Protein AF-A0A537W023-F1 (afdb_monomer_lite)

Sequence (520 aa):
MANTRANKRSGLLAVTIAAAALCALTVAAPLATAAGAGGTPATGSAGGSPPASAPAKGRAIAAPSAAPVVRISRVACVPAERCSTNPHQVSVNGTLQLQGAGLKAGMVVVFPRSFGARISRNSPGSRLRKSSLGLLATVPSSAHSGRIMVLISSTRHTGSFGPITVVHRALHPPAPKRPPTAASGGAGAVSGTAFDGQGMWIWYMSQSNGGSVPAIAARAHAAGVTTLFIKSSDGSHNYWSQFSPQLVAELHANGLKACAWQYVYGSNPAGEAELGARAVANGADCLVIDAEAEYEGHYAAAQTYVNGLRAKVGPTFPLGLATFPYVSYHPSEPYSVFLGPGGAQYNAPQMYWHDIGVSVDTVYANTYIGNRIYNRPIFPLGQTYGGVSSAEVLRFREEAVDYGAAGLSFWDWQETPTSGWSALAAPLAPLTSVTPNGEYPELRSGRKGDQVLWLQEHLAGAIPSQEITGNFGSQTAANLQAFQTAHGLPPTGVASPATWTALLALAPVAVNWTGGGPSG

Radius of gyration: 30.5 Å; chains: 1; bounding box: 78×65×108 Å

pLDDT: mean 83.38, std 22.6, range [24.95, 98.94]

Secondary structure (DSSP, 8-state):
--TTSSTTTGGGGS----------------------------------------------PPPPPPP---EEEEEEEESGGGS-SSTTEEETT-EEEEEEET--TT-EEE--SSTTPPP-TTS-EEEPEEETTEEEEEPPTT--SEEEEEESSSS-BPPPEEEEEEESSPPPPPPPSSPPP-----S----SSTTSEEEEEES-GGGSGGG-HHHHHHHHHHTTEEEEEEEEEETTTEE-TTS-HHHHHHHHHTT-EEEEEEEE-SSSHHHHHHHHHHHHHTT-SEEEEEE-GGGTT-HHHHHHHHHHHHHHH-SSS-EEE---S-GGGSTTS-HHHHHSTTS-SEE--B--HHHHTS-HHHHHHHHHHHHGGG---B--EEE--TT--HHHHHHHHHHHHHTT-SEEEEE-TTT--HHHHHHHSSPPP---S---------B-TT-BSHHHHHHHHHHHTT-TT----SB--HHHHHHHHHHHHHTTS---SSB-HHHHHHHTTSPPPPP-TTTT-S--

Foldseek 3Di:
DLPDDPVPPVVVVPDDDDDDDDDDDDDDDDDDDDDDDDDDDDDDDDDDDDDDDDDDDDDDDPDPD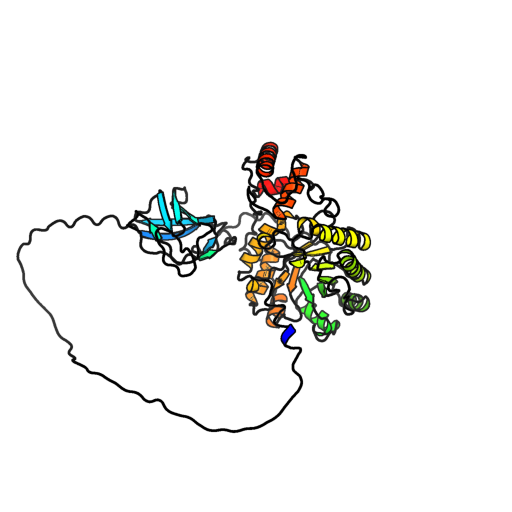PDFAWAWPDKAWDDLQFHEPDRLEAEQQTKIDTDTTPDDFQWKKFAAQDPPHDDDPPGDIFTFDQDPSGTMGGHHLSHAFDWMWIHPDNPDIHPTDDRRHYDNATYHGWFDPDDDPDPCPDQDPQPVALLFAEEAEDEDCCLQVNVPLLVNLVLCVLLRHAEYEYEQEEEQPGGDPNLALVSQVSCVVSRHAYEYEYEYQLPCLLSSLVSQLVSVVRPHREYEYEYDLSQQQSLLSLLNNLVNNCVRNHQPRAYEYAAALQCVVRQRHQCCSQLPVSHHQEYAHQQAQVSVVHALSRSQQNSCQENCLSVHQYAYEYEQAPPDALVSLLVNVQVCVLQSHSHHYYPHSNRHDPRNSVSSSDDRDNDPIHHRHLWHDKDAAAAFGNVQLSLQQLLCLVVVPRFRDRHRHPVLLVSLLVVCVVVVHHSPSMCTSVSSVSSSVGRGHDFNCNPPGTDD

Structure (mmCIF, N/CA/C/O backbone):
data_AF-A0A537W023-F1
#
_entry.id   AF-A0A537W023-F1
#
loop_
_atom_site.group_PDB
_atom_site.id
_atom_site.type_symbol
_atom_site.label_atom_id
_atom_site.label_alt_id
_atom_site.label_comp_id
_atom_site.label_asym_id
_atom_site.label_entity_id
_atom_site.label_seq_id
_atom_site.pdbx_PDB_ins_code
_atom_site.Cartn_x
_atom_site.Cartn_y
_atom_site.Cartn_z
_atom_site.occupancy
_atom_site.B_iso_or_equiv
_atom_site.auth_seq_id
_atom_site.auth_comp_id
_atom_site.auth_asym_id
_atom_site.auth_atom_id
_atom_site.pdbx_PDB_model_num
ATOM 1 N N . MET A 1 1 ? 4.209 15.846 8.715 1.00 30.45 1 MET A N 1
ATOM 2 C CA . MET A 1 1 ? 5.510 16.436 8.311 1.00 30.45 1 MET A CA 1
ATOM 3 C C . MET A 1 1 ? 6.459 15.352 7.777 1.00 30.45 1 MET A C 1
ATOM 5 O O . MET A 1 1 ? 7.589 15.270 8.235 1.00 30.45 1 MET A O 1
ATOM 9 N N . ALA A 1 2 ? 6.016 14.532 6.818 1.00 30.00 2 ALA A N 1
ATOM 10 C CA . ALA A 1 2 ? 6.878 13.559 6.125 1.00 30.00 2 ALA A CA 1
ATOM 11 C C . ALA A 1 2 ? 7.094 13.961 4.650 1.00 30.00 2 ALA A C 1
ATOM 13 O O . ALA A 1 2 ? 8.208 13.920 4.138 1.00 30.00 2 ALA A O 1
ATOM 14 N N . ASN A 1 3 ? 6.046 14.481 4.008 1.00 38.53 3 ASN A N 1
ATOM 15 C CA . ASN A 1 3 ? 6.001 14.736 2.573 1.00 38.53 3 ASN A CA 1
ATOM 16 C C . ASN A 1 3 ? 6.640 16.084 2.143 1.00 38.53 3 ASN A C 1
ATOM 18 O O . ASN A 1 3 ? 5.926 17.026 1.804 1.00 38.53 3 ASN A O 1
ATOM 22 N N . THR A 1 4 ? 7.972 16.259 2.269 1.00 35.44 4 THR A N 1
ATOM 23 C CA . THR A 1 4 ? 8.697 17.378 1.586 1.00 35.44 4 THR A CA 1
ATOM 24 C C . THR A 1 4 ? 10.239 17.356 1.582 1.00 35.44 4 THR A C 1
ATOM 26 O O . THR A 1 4 ? 10.833 18.258 0.985 1.00 35.44 4 THR A O 1
ATOM 29 N N . ARG A 1 5 ? 10.933 16.426 2.265 1.00 31.53 5 ARG A N 1
ATOM 30 C CA . ARG A 1 5 ? 12.413 16.498 2.392 1.00 31.53 5 ARG A CA 1
ATOM 31 C C . ARG A 1 5 ? 13.213 15.717 1.346 1.00 31.53 5 ARG A C 1
ATOM 33 O O . ARG A 1 5 ? 14.303 16.185 1.026 1.00 31.53 5 ARG A O 1
ATOM 40 N N . ALA A 1 6 ? 12.678 14.631 0.786 1.00 35.03 6 ALA A N 1
ATOM 41 C CA . ALA A 1 6 ? 13.295 13.931 -0.345 1.00 35.03 6 ALA A CA 1
ATOM 42 C C . ALA A 1 6 ? 13.288 14.826 -1.604 1.00 35.03 6 ALA A C 1
ATOM 44 O O . ALA A 1 6 ? 14.334 15.321 -2.028 1.00 35.03 6 ALA A O 1
ATOM 45 N N . ASN A 1 7 ? 12.094 15.196 -2.083 1.00 41.31 7 ASN A N 1
ATOM 46 C CA . ASN A 1 7 ? 11.894 15.941 -3.339 1.00 41.31 7 ASN A CA 1
ATOM 47 C C . ASN A 1 7 ? 12.578 17.325 -3.415 1.00 41.31 7 ASN A C 1
ATOM 49 O O . ASN A 1 7 ? 12.744 17.863 -4.506 1.00 41.31 7 ASN A O 1
ATOM 53 N N . LYS A 1 8 ? 13.009 17.922 -2.291 1.00 30.42 8 LYS A N 1
ATOM 54 C CA . LYS A 1 8 ? 13.711 19.223 -2.287 1.00 30.42 8 LYS A CA 1
ATOM 55 C C . LYS A 1 8 ? 15.238 19.151 -2.316 1.00 30.42 8 LYS A C 1
ATOM 57 O O . LYS A 1 8 ? 15.856 20.181 -2.575 1.00 30.42 8 LYS A O 1
ATOM 62 N N . ARG A 1 9 ? 15.869 18.001 -2.051 1.00 31.53 9 ARG A N 1
ATOM 63 C CA . ARG A 1 9 ? 17.344 17.905 -2.064 1.00 31.53 9 ARG A CA 1
ATOM 64 C C . ARG A 1 9 ? 17.915 17.620 -3.451 1.00 31.53 9 ARG A C 1
ATOM 66 O O . ARG A 1 9 ? 18.942 18.196 -3.794 1.00 31.53 9 ARG A O 1
ATOM 73 N N . SER A 1 10 ? 17.217 16.837 -4.268 1.00 36.75 10 SER A N 1
ATOM 74 C CA . SER A 1 10 ? 17.689 16.444 -5.604 1.00 36.75 10 SER A CA 1
ATOM 75 C C . SER A 1 10 ? 17.604 17.574 -6.645 1.00 36.75 10 SER A C 1
ATOM 77 O O . SER A 1 10 ? 18.367 17.585 -7.604 1.00 36.75 10 SER A O 1
ATOM 79 N N . GLY A 1 11 ? 16.736 18.574 -6.436 1.00 28.22 11 GLY A N 1
ATOM 80 C CA . GLY A 1 11 ? 16.568 19.708 -7.357 1.00 28.22 11 GLY A CA 1
ATOM 81 C C . GLY A 1 11 ? 17.649 20.800 -7.287 1.00 28.22 11 GLY A C 1
ATOM 82 O O . GLY A 1 11 ? 17.768 21.582 -8.226 1.00 28.22 11 GLY A O 1
ATOM 83 N N . LEU A 1 12 ? 18.449 20.879 -6.212 1.00 28.23 12 LEU A N 1
ATOM 84 C CA . LEU A 1 12 ? 19.457 21.946 -6.047 1.00 28.23 12 LEU A CA 1
ATOM 85 C C . LEU A 1 12 ? 20.832 21.636 -6.666 1.00 28.23 12 LEU A C 1
ATOM 87 O O . LEU A 1 12 ? 21.678 22.524 -6.718 1.00 28.23 12 LEU A O 1
ATOM 91 N N . LEU A 1 13 ? 21.070 20.412 -7.144 1.00 29.33 13 LEU A N 1
ATOM 92 C CA . LEU A 1 13 ? 22.356 20.001 -7.731 1.00 29.33 13 LEU A CA 1
ATOM 93 C C . LEU A 1 13 ? 22.469 20.260 -9.246 1.00 29.33 13 LEU A C 1
ATOM 95 O O . LEU A 1 13 ? 23.514 19.993 -9.830 1.00 29.33 13 LEU A O 1
ATOM 99 N N . ALA A 1 14 ? 21.421 20.793 -9.883 1.00 30.36 14 ALA A N 1
ATOM 100 C CA . ALA A 1 14 ? 21.348 20.976 -11.336 1.00 30.36 14 ALA A CA 1
ATOM 101 C C . ALA A 1 14 ? 21.663 22.404 -11.836 1.00 30.36 14 ALA A C 1
ATOM 103 O O . ALA A 1 14 ? 21.616 22.643 -13.041 1.00 30.36 14 ALA A O 1
ATOM 104 N N . VAL A 1 15 ? 21.970 23.366 -10.952 1.00 31.39 15 VAL A N 1
ATOM 105 C CA . VAL A 1 15 ? 22.228 24.768 -11.340 1.00 31.39 15 VAL A CA 1
ATOM 106 C C . VAL A 1 15 ? 23.431 25.351 -10.592 1.00 31.39 15 VAL A C 1
ATOM 108 O O . VAL A 1 15 ? 23.253 25.990 -9.561 1.00 31.39 15 VAL A O 1
ATOM 111 N N . THR A 1 16 ? 24.635 25.174 -11.151 1.00 25.66 16 THR A N 1
ATOM 112 C CA . THR A 1 16 ? 25.794 26.089 -11.008 1.00 25.66 16 THR A CA 1
ATOM 113 C C . THR A 1 16 ? 26.938 25.675 -11.947 1.00 25.66 16 THR A C 1
ATOM 115 O O . THR A 1 16 ? 27.831 24.914 -11.584 1.00 25.66 16 THR A O 1
ATOM 118 N N . ILE A 1 17 ? 26.948 26.223 -13.165 1.00 27.94 17 ILE A N 1
ATOM 119 C CA . ILE A 1 17 ? 28.146 26.315 -14.016 1.00 27.94 17 ILE A CA 1
ATOM 120 C C . ILE A 1 17 ? 28.279 27.780 -14.458 1.00 27.94 17 ILE A C 1
ATOM 122 O O . ILE A 1 17 ? 27.272 28.417 -14.756 1.00 27.94 17 ILE A O 1
ATOM 126 N N . ALA A 1 18 ? 29.526 28.271 -14.510 1.00 26.19 18 ALA A N 1
ATOM 127 C CA . ALA A 1 18 ? 29.954 29.673 -14.649 1.00 26.19 18 ALA A CA 1
ATOM 128 C C . ALA A 1 18 ? 29.714 30.546 -13.385 1.00 26.19 18 ALA A C 1
ATOM 130 O O . ALA A 1 18 ? 28.679 30.438 -12.739 1.00 26.19 18 ALA A O 1
ATOM 131 N N . ALA A 1 19 ? 30.634 31.420 -12.951 1.00 26.42 19 ALA A N 1
ATOM 132 C CA . ALA A 1 19 ? 31.930 31.830 -13.518 1.00 26.42 19 ALA A CA 1
ATOM 133 C C . ALA A 1 19 ? 33.033 31.957 -12.434 1.00 26.42 19 ALA A C 1
ATOM 135 O O . ALA A 1 19 ? 32.768 31.810 -11.244 1.00 26.42 19 ALA A O 1
ATOM 136 N N . ALA A 1 20 ? 34.281 32.178 -12.863 1.00 25.19 20 ALA A N 1
ATOM 137 C CA . ALA A 1 20 ? 35.500 32.103 -12.043 1.00 25.19 20 ALA A CA 1
ATOM 138 C C . ALA A 1 20 ? 36.063 33.478 -11.595 1.00 25.19 20 ALA A C 1
ATOM 140 O O . ALA A 1 20 ? 35.505 34.512 -11.952 1.00 25.19 20 ALA A O 1
ATOM 141 N N . ALA A 1 21 ? 37.239 33.441 -10.932 1.00 25.61 21 ALA A N 1
ATOM 142 C CA . ALA A 1 21 ? 38.155 34.553 -10.577 1.00 25.61 21 ALA A CA 1
ATOM 143 C C . ALA A 1 21 ? 37.792 35.380 -9.307 1.00 25.61 21 ALA A C 1
ATOM 145 O O . ALA A 1 21 ? 36.620 35.615 -9.050 1.00 25.61 21 ALA A O 1
ATOM 146 N N . LEU A 1 22 ? 38.728 35.859 -8.458 1.00 26.31 22 LEU A N 1
ATOM 147 C CA . LEU A 1 22 ? 40.210 35.779 -8.422 1.00 26.31 22 LEU A CA 1
ATOM 148 C C . LEU A 1 22 ? 40.759 36.059 -6.983 1.00 26.31 22 LEU A C 1
ATOM 150 O O . LEU A 1 22 ? 40.087 36.750 -6.231 1.00 26.31 22 LEU A O 1
ATOM 154 N N . CYS A 1 23 ? 42.008 35.641 -6.680 1.00 24.95 23 CYS A N 1
ATOM 155 C CA . CYS A 1 23 ? 42.921 36.102 -5.587 1.00 24.95 23 CYS A CA 1
ATOM 156 C C . CYS A 1 23 ? 42.482 35.951 -4.096 1.00 24.95 23 CYS A C 1
ATOM 158 O O . CYS A 1 23 ? 41.396 36.349 -3.707 1.00 24.95 23 CYS A O 1
ATOM 160 N N . ALA A 1 24 ? 43.242 35.281 -3.208 1.00 27.17 24 ALA A N 1
ATOM 161 C CA . ALA A 1 24 ? 44.535 35.670 -2.582 1.00 27.17 24 ALA A CA 1
ATOM 162 C C . ALA A 1 24 ? 44.390 36.909 -1.652 1.00 27.17 24 ALA A C 1
ATOM 164 O O . ALA A 1 24 ? 43.913 37.937 -2.110 1.00 27.17 24 ALA A O 1
ATOM 165 N N . LEU A 1 25 ? 44.734 36.904 -0.350 1.00 27.81 25 LEU A N 1
ATOM 166 C CA . LEU A 1 25 ? 45.980 36.453 0.305 1.00 27.81 25 LEU A CA 1
ATOM 167 C C . LEU A 1 25 ? 45.814 36.102 1.815 1.00 27.81 25 LEU A C 1
ATOM 169 O O . LEU A 1 25 ? 44.741 36.225 2.395 1.00 27.81 25 LEU A O 1
ATOM 173 N N . THR A 1 26 ? 46.917 35.665 2.432 1.00 31.28 26 THR A N 1
ATOM 174 C CA . THR A 1 26 ? 47.129 35.314 3.854 1.00 31.28 26 THR A CA 1
ATOM 175 C C . THR A 1 26 ? 47.150 36.507 4.831 1.00 31.28 26 THR A C 1
ATOM 177 O O . THR A 1 26 ? 47.449 37.620 4.411 1.00 31.28 26 THR A O 1
ATOM 180 N N . VAL A 1 27 ? 46.949 36.258 6.145 1.00 31.56 27 VAL A N 1
ATOM 181 C CA . VAL A 1 27 ? 47.837 36.630 7.295 1.00 31.56 27 VAL A CA 1
ATOM 182 C C . VAL A 1 27 ? 47.178 36.271 8.658 1.00 31.56 27 VAL A C 1
ATOM 184 O O . VAL A 1 27 ? 46.026 35.850 8.707 1.00 31.56 27 VAL A O 1
ATOM 187 N N . ALA A 1 28 ? 47.973 36.286 9.737 1.00 28.88 28 ALA A N 1
ATOM 188 C CA . ALA A 1 28 ? 47.795 35.589 11.016 1.00 28.88 28 ALA A CA 1
ATOM 189 C C . ALA A 1 28 ? 46.929 36.276 12.114 1.00 28.88 28 ALA A C 1
ATOM 191 O O . ALA A 1 28 ? 46.370 37.352 11.936 1.00 28.88 28 ALA A O 1
ATOM 192 N N . ALA A 1 29 ? 46.859 35.582 13.261 1.00 29.38 29 ALA A N 1
ATOM 193 C CA . ALA A 1 29 ? 46.238 35.904 14.562 1.00 29.38 29 ALA A CA 1
ATOM 194 C C . ALA A 1 29 ? 46.934 37.096 15.305 1.00 29.38 29 ALA A C 1
ATOM 196 O O . ALA A 1 29 ? 47.775 37.733 14.672 1.00 29.38 29 ALA A O 1
ATOM 197 N N . PRO A 1 30 ? 46.735 37.387 16.627 1.00 53.19 30 PRO A N 1
ATOM 198 C CA . PRO A 1 30 ? 45.888 36.759 17.664 1.00 53.19 30 PRO A CA 1
ATOM 199 C C . PRO A 1 30 ? 45.189 37.770 18.632 1.00 53.19 30 PRO A C 1
ATOM 201 O O . PRO A 1 30 ? 45.073 38.951 18.332 1.00 53.19 30 PRO A O 1
ATOM 204 N N . LEU A 1 31 ? 44.821 37.268 19.826 1.00 29.86 31 LEU A N 1
ATOM 205 C CA . LEU A 1 31 ? 44.739 37.917 21.157 1.00 29.86 31 LEU A CA 1
ATOM 206 C C . LEU A 1 31 ? 43.360 38.166 21.788 1.00 29.86 31 LEU A C 1
ATOM 208 O O . LEU A 1 31 ? 42.470 38.810 21.245 1.00 29.86 31 LEU A O 1
ATOM 212 N N . ALA A 1 32 ? 43.268 37.688 23.032 1.00 35.47 32 ALA A N 1
ATOM 213 C CA . ALA A 1 32 ? 42.272 38.047 24.028 1.00 35.47 32 ALA A CA 1
ATOM 214 C C . ALA A 1 32 ? 42.889 39.010 25.057 1.00 35.47 32 ALA A C 1
ATOM 216 O O . ALA A 1 32 ? 44.101 38.992 25.282 1.00 35.47 32 ALA A O 1
ATOM 217 N N . THR A 1 33 ? 42.047 39.775 25.747 1.00 31.45 33 THR A N 1
ATOM 218 C CA . THR A 1 33 ? 42.393 40.511 26.974 1.00 31.45 33 THR A CA 1
ATOM 219 C C . THR A 1 33 ? 41.379 40.199 28.078 1.00 31.45 33 THR A C 1
ATOM 221 O O . THR A 1 33 ? 40.278 39.718 27.812 1.00 31.45 33 THR A O 1
ATOM 224 N N . ALA A 1 34 ? 41.799 40.373 29.334 1.00 33.72 34 ALA A N 1
ATOM 225 C CA . ALA A 1 34 ? 41.170 39.784 30.520 1.00 33.72 34 ALA A CA 1
ATOM 226 C C . ALA A 1 34 ? 40.968 40.818 31.657 1.00 33.72 34 ALA A C 1
ATOM 228 O O . ALA A 1 34 ? 41.067 42.018 31.418 1.00 33.72 34 ALA A O 1
ATOM 229 N N . ALA A 1 35 ? 40.794 40.307 32.889 1.00 33.31 35 ALA A N 1
ATOM 230 C CA . ALA A 1 35 ? 40.674 40.982 34.200 1.00 33.31 35 ALA A CA 1
ATOM 231 C C . ALA A 1 35 ? 39.246 41.396 34.629 1.00 33.31 35 ALA A C 1
ATOM 233 O O . ALA A 1 35 ? 38.426 41.760 33.796 1.00 33.31 35 ALA A O 1
ATOM 234 N N . GLY A 1 36 ? 38.870 41.340 35.919 1.00 29.38 36 GLY A N 1
ATOM 235 C CA . GLY A 1 36 ? 39.562 40.865 37.142 1.00 29.38 36 GLY A CA 1
ATOM 236 C C . GLY A 1 36 ? 38.535 40.294 38.151 1.00 29.38 36 GLY A C 1
ATOM 237 O O . GLY A 1 36 ? 37.350 40.569 38.021 1.00 29.38 36 GLY A O 1
ATOM 238 N N . ALA A 1 37 ? 38.863 39.321 39.013 1.00 31.70 37 ALA A N 1
ATOM 239 C CA . ALA A 1 37 ? 39.658 39.413 40.257 1.00 31.70 37 ALA A CA 1
ATOM 240 C C . ALA A 1 37 ? 38.900 40.092 41.434 1.00 31.70 37 ALA A C 1
ATOM 242 O O . ALA A 1 37 ? 38.347 41.168 41.252 1.00 31.70 37 ALA A O 1
ATOM 243 N N . GLY A 1 38 ? 38.858 39.534 42.658 1.00 28.55 38 GLY A N 1
ATOM 244 C CA . GLY A 1 38 ? 39.449 38.268 43.138 1.00 28.55 38 GLY A CA 1
ATOM 245 C C . GLY A 1 38 ? 39.288 38.023 44.659 1.00 28.55 38 GLY A C 1
ATOM 246 O O . GLY A 1 38 ? 38.452 38.655 45.292 1.00 28.55 38 GLY A O 1
ATOM 247 N N . GLY A 1 39 ? 40.128 37.134 45.222 1.00 29.05 39 GLY A N 1
ATOM 248 C CA . GLY A 1 39 ? 40.433 36.974 46.669 1.00 29.05 39 GLY A CA 1
ATOM 249 C C . GLY A 1 39 ? 39.486 36.063 47.491 1.00 29.05 39 GLY A C 1
ATOM 250 O O . GLY A 1 39 ? 38.334 36.432 47.649 1.00 29.05 39 GLY A O 1
ATOM 251 N N . THR A 1 40 ? 39.773 34.839 47.989 1.00 31.28 40 THR A N 1
ATOM 252 C CA . THR A 1 40 ? 40.927 34.167 48.677 1.00 31.28 40 THR A CA 1
ATOM 253 C C . THR A 1 40 ? 41.099 34.500 50.178 1.00 31.28 40 THR A C 1
ATOM 255 O O . THR A 1 40 ? 40.859 35.646 50.537 1.00 31.28 40 THR A O 1
ATOM 258 N N . PRO A 1 41 ? 41.722 33.631 51.015 1.00 50.34 41 PRO A N 1
ATOM 259 C CA . PRO A 1 41 ? 41.474 32.186 51.233 1.00 50.34 41 PRO A CA 1
ATOM 260 C C . PRO A 1 41 ? 41.617 31.761 52.733 1.00 50.34 41 PRO A C 1
ATOM 262 O O . PRO A 1 41 ? 41.981 32.580 53.568 1.00 50.34 41 PRO A O 1
ATOM 265 N N . ALA A 1 42 ? 41.456 30.467 53.070 1.00 31.48 42 ALA A N 1
ATOM 266 C CA . ALA A 1 42 ? 42.225 29.778 54.137 1.00 31.48 42 ALA A CA 1
ATOM 267 C C . ALA A 1 42 ? 42.043 28.241 54.086 1.00 31.48 42 ALA A C 1
ATOM 269 O O . ALA A 1 42 ? 41.006 27.751 53.642 1.00 31.48 42 ALA A O 1
ATOM 270 N N . THR A 1 43 ? 43.045 27.484 54.546 1.00 32.62 43 THR A N 1
ATOM 271 C CA . THR A 1 43 ? 43.135 26.008 54.505 1.00 32.62 43 THR A CA 1
ATOM 272 C C . THR A 1 43 ? 43.405 25.404 55.893 1.00 32.62 43 THR A C 1
ATOM 274 O O . THR A 1 43 ? 43.946 26.078 56.765 1.00 32.62 43 THR A O 1
ATOM 277 N N . GLY A 1 44 ? 43.089 24.117 56.099 1.00 29.64 44 GLY A N 1
ATOM 278 C CA . GLY A 1 44 ? 43.495 23.355 57.295 1.00 29.64 44 GLY A CA 1
ATOM 279 C C . GLY A 1 44 ? 42.853 21.961 57.367 1.00 29.64 44 GLY A C 1
ATOM 280 O O . GLY A 1 44 ? 41.695 21.810 56.992 1.00 29.64 44 GLY A O 1
ATOM 281 N N . SER A 1 45 ? 43.595 20.936 57.807 1.00 32.41 45 SER A N 1
ATOM 282 C CA . SER A 1 45 ? 43.155 19.525 57.813 1.00 32.41 45 SER A CA 1
ATOM 283 C C . SER A 1 45 ? 43.715 18.726 59.006 1.00 32.41 45 SER A C 1
ATOM 285 O O . SER A 1 45 ? 44.740 19.108 59.563 1.00 32.41 45 SER A O 1
ATOM 287 N N . ALA A 1 46 ? 43.080 17.571 59.268 1.00 32.41 46 ALA A N 1
ATOM 288 C CA . ALA A 1 46 ? 43.522 16.390 60.038 1.00 32.41 46 ALA A CA 1
ATOM 289 C C . ALA A 1 46 ? 43.327 16.323 61.578 1.00 32.41 46 ALA A C 1
ATOM 291 O O . ALA A 1 46 ? 43.685 17.236 62.312 1.00 32.41 46 ALA A O 1
ATOM 292 N N . GLY A 1 47 ? 42.887 15.137 62.054 1.00 30.19 47 GLY A N 1
ATOM 293 C CA . GLY A 1 47 ? 43.334 14.549 63.336 1.00 30.19 47 GLY A CA 1
ATOM 294 C C . GLY A 1 47 ? 42.287 14.003 64.340 1.00 30.19 47 GLY A C 1
ATOM 295 O O . GLY A 1 47 ? 41.659 14.778 65.044 1.00 30.19 47 GLY A O 1
ATOM 296 N N . GLY A 1 48 ? 42.251 12.671 64.540 1.00 28.50 48 GLY A N 1
ATOM 297 C CA . GLY A 1 48 ? 42.139 12.049 65.886 1.00 28.50 48 GLY A CA 1
ATOM 298 C C . GLY A 1 48 ? 40.767 11.690 66.517 1.00 28.50 48 GLY A C 1
ATOM 299 O O . GLY A 1 48 ? 39.730 12.275 66.236 1.00 28.50 48 GLY A O 1
ATOM 300 N N . SER A 1 49 ? 40.779 10.684 67.407 1.00 32.84 49 SER A N 1
ATOM 301 C CA . SER A 1 49 ? 39.713 10.178 68.323 1.00 32.84 49 SER A CA 1
ATOM 302 C C . SER A 1 49 ? 40.378 9.263 69.389 1.00 32.84 49 SER A C 1
ATOM 304 O O . SER A 1 49 ? 41.545 8.933 69.152 1.00 32.84 49 SER A O 1
ATOM 306 N N . PRO A 1 50 ? 39.731 8.727 70.467 1.00 55.50 50 PRO A N 1
ATOM 307 C CA . PRO A 1 50 ? 38.432 8.971 71.153 1.00 55.50 50 PRO A CA 1
ATOM 308 C C . PRO A 1 50 ? 38.715 9.455 72.628 1.00 55.50 50 PRO A C 1
ATOM 310 O O . PRO A 1 50 ? 39.599 10.304 72.721 1.00 55.50 50 PRO A O 1
ATOM 313 N N . PRO A 1 51 ? 38.168 8.969 73.792 1.00 48.09 51 PRO A N 1
ATOM 314 C CA . PRO A 1 51 ? 36.889 8.314 74.193 1.00 48.09 51 PRO A CA 1
ATOM 315 C C . PRO A 1 51 ? 36.183 8.871 75.487 1.00 48.09 51 PRO A C 1
ATOM 317 O O . PRO A 1 51 ? 36.763 9.659 76.220 1.00 48.09 51 PRO A O 1
ATOM 320 N N . ALA A 1 52 ? 35.000 8.306 75.833 1.00 30.95 52 ALA A N 1
ATOM 321 C CA . ALA A 1 52 ? 34.285 8.317 77.150 1.00 30.95 52 ALA A CA 1
ATOM 322 C C . ALA A 1 52 ? 33.780 9.688 77.710 1.00 30.95 52 ALA A C 1
ATOM 324 O O . ALA A 1 52 ? 34.354 10.720 77.405 1.00 30.95 52 ALA A O 1
ATOM 325 N N . SER A 1 53 ? 32.710 9.834 78.519 1.00 30.53 53 SER A N 1
ATOM 326 C CA . SER A 1 53 ? 31.689 8.950 79.145 1.00 30.53 53 SER A CA 1
ATOM 327 C C . SER A 1 53 ? 30.330 9.707 79.326 1.00 30.53 53 SER A C 1
ATOM 329 O O . SER A 1 53 ? 30.213 10.866 78.943 1.00 30.53 53 SER A O 1
ATOM 331 N N . ALA A 1 54 ? 29.270 9.060 79.847 1.00 31.78 54 ALA A N 1
ATOM 332 C CA . ALA A 1 54 ? 27.875 9.576 79.945 1.00 31.78 54 ALA A CA 1
ATOM 333 C C . ALA A 1 54 ? 27.447 9.877 81.420 1.00 31.78 54 ALA A C 1
ATOM 335 O O . ALA A 1 54 ? 28.318 9.760 82.280 1.00 31.78 54 ALA A O 1
ATOM 336 N N . PRO A 1 55 ? 26.161 10.138 81.808 1.00 51.25 55 PRO A N 1
AT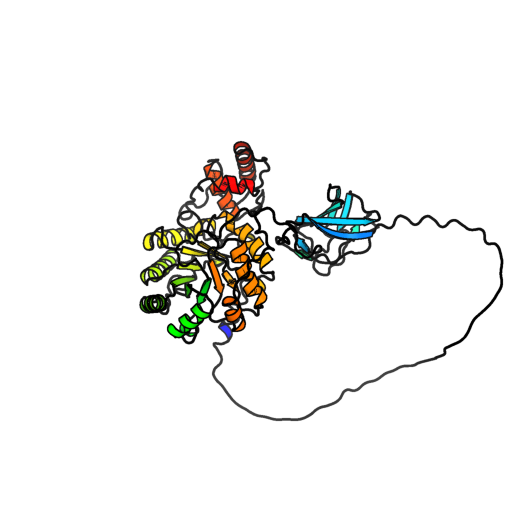OM 337 C CA . PRO A 1 55 ? 24.923 10.457 81.057 1.00 51.25 55 PRO A CA 1
ATOM 338 C C . PRO A 1 55 ? 24.048 11.611 81.654 1.00 51.25 55 PRO A C 1
ATOM 340 O O . PRO A 1 55 ? 24.236 12.034 82.790 1.00 51.25 55 PRO A O 1
ATOM 343 N N . ALA A 1 56 ? 22.960 12.011 80.971 1.00 30.69 56 ALA A N 1
ATOM 344 C CA . ALA A 1 56 ? 21.792 12.656 81.608 1.00 30.69 56 ALA A CA 1
ATOM 345 C C . ALA A 1 56 ? 20.468 12.267 80.909 1.00 30.69 56 ALA A C 1
ATOM 347 O O . ALA A 1 56 ? 20.401 12.186 79.684 1.00 30.69 56 ALA A O 1
ATOM 348 N N . LYS A 1 57 ? 19.409 11.978 81.682 1.00 41.88 57 LYS A N 1
ATOM 349 C CA . LYS A 1 57 ? 18.161 11.360 81.184 1.00 41.88 57 LYS A CA 1
ATOM 350 C C . LYS A 1 57 ? 17.175 12.387 80.603 1.00 41.88 57 LYS A C 1
ATOM 352 O O . LYS A 1 57 ? 16.436 13.023 81.348 1.00 41.88 57 LYS A O 1
ATOM 357 N N . GLY A 1 58 ? 17.095 12.472 79.274 1.00 35.22 58 GLY A N 1
ATOM 358 C CA . GLY A 1 58 ? 16.010 13.153 78.554 1.00 35.22 58 GLY A CA 1
ATOM 359 C C . GLY A 1 58 ? 14.828 12.215 78.273 1.00 35.22 58 GLY A C 1
ATOM 360 O O . GLY A 1 58 ? 14.999 11.154 77.677 1.00 35.22 58 GLY A O 1
ATOM 361 N N . ARG A 1 59 ? 13.621 12.596 78.704 1.00 38.47 59 ARG A N 1
ATOM 362 C CA . ARG A 1 59 ? 12.374 11.827 78.526 1.00 38.47 59 ARG A CA 1
ATOM 363 C C . ARG A 1 59 ? 12.004 11.749 77.038 1.00 38.47 59 ARG A C 1
ATOM 365 O O . ARG A 1 59 ? 11.737 12.778 76.424 1.00 38.47 59 ARG A O 1
ATOM 372 N N . ALA A 1 60 ? 11.971 10.545 76.465 1.00 35.78 60 ALA A N 1
ATOM 373 C CA . ALA A 1 60 ? 11.679 10.356 75.045 1.00 35.78 60 ALA A CA 1
ATOM 374 C C . ALA A 1 60 ? 10.239 10.780 74.700 1.00 35.78 60 ALA A C 1
ATOM 376 O O . ALA A 1 60 ? 9.271 10.144 75.117 1.00 35.78 60 ALA A O 1
ATOM 377 N N . ILE A 1 61 ? 10.107 11.843 73.906 1.00 43.78 61 ILE A N 1
ATOM 378 C CA . ILE A 1 61 ? 8.869 12.164 73.193 1.00 43.78 61 ILE A CA 1
ATOM 379 C C . ILE A 1 61 ? 8.795 11.206 72.004 1.00 43.78 61 ILE A C 1
ATOM 381 O O . ILE A 1 61 ? 9.703 11.181 71.173 1.00 43.78 61 ILE A O 1
ATOM 385 N N . ALA A 1 62 ? 7.730 10.408 71.921 1.00 42.25 62 ALA A N 1
ATOM 386 C CA . ALA A 1 62 ? 7.501 9.554 70.763 1.00 42.25 62 ALA A CA 1
ATOM 387 C C . ALA A 1 62 ? 7.348 10.430 69.511 1.00 42.25 62 ALA A C 1
ATOM 389 O O . ALA A 1 62 ? 6.456 11.278 69.445 1.00 42.25 62 ALA A O 1
ATOM 390 N N . ALA A 1 63 ? 8.226 10.235 68.525 1.00 41.12 63 ALA A N 1
ATOM 391 C CA . ALA A 1 63 ? 8.124 10.935 67.252 1.00 41.12 63 ALA A CA 1
ATOM 392 C C . ALA A 1 63 ? 6.775 10.601 66.583 1.00 41.12 63 ALA A C 1
ATOM 394 O O . ALA A 1 63 ? 6.357 9.437 66.615 1.00 41.12 63 ALA A O 1
ATOM 395 N N . PRO A 1 64 ? 6.084 11.577 65.965 1.00 43.81 64 PRO A N 1
ATOM 396 C CA . PRO A 1 64 ? 4.849 11.295 65.251 1.00 43.81 64 PRO A CA 1
ATOM 397 C C . PRO A 1 64 ? 5.131 10.302 64.123 1.00 43.81 64 PRO A C 1
ATOM 399 O O . PRO A 1 64 ? 6.043 10.506 63.321 1.00 43.81 64 PRO A O 1
ATOM 402 N N . SER A 1 65 ? 4.336 9.229 64.066 1.00 43.78 65 SER A N 1
ATOM 403 C CA . SER A 1 65 ? 4.404 8.227 63.000 1.00 43.78 65 SER A CA 1
ATOM 404 C C . SER A 1 65 ? 4.380 8.920 61.637 1.00 43.78 65 SER A C 1
ATOM 406 O O . SER A 1 65 ? 3.407 9.601 61.298 1.00 43.78 65 SER A O 1
ATOM 408 N N . ALA A 1 66 ? 5.470 8.786 60.877 1.00 52.69 66 ALA A N 1
ATOM 409 C CA . ALA A 1 66 ? 5.595 9.421 59.576 1.00 52.69 66 ALA A CA 1
ATOM 410 C C . ALA A 1 66 ? 4.436 8.968 58.677 1.00 52.69 66 ALA A C 1
ATOM 412 O O . ALA A 1 66 ? 4.219 7.770 58.481 1.00 52.69 66 ALA A O 1
ATOM 413 N N . ALA A 1 67 ? 3.685 9.930 58.131 1.00 56.81 67 ALA A N 1
ATOM 414 C CA . ALA A 1 67 ? 2.556 9.628 57.260 1.00 56.81 67 ALA A CA 1
ATOM 415 C C . ALA A 1 67 ? 3.014 8.713 56.104 1.00 56.81 67 ALA A C 1
ATOM 417 O O . ALA A 1 67 ? 4.078 8.965 55.530 1.00 56.81 67 ALA A O 1
ATOM 418 N N . PRO A 1 68 ? 2.243 7.667 55.744 1.00 61.09 68 PRO A N 1
ATOM 419 C CA . PRO A 1 68 ? 2.701 6.644 54.811 1.00 61.09 68 PRO A CA 1
ATOM 420 C C . PRO A 1 68 ? 3.116 7.266 53.475 1.00 61.09 68 PRO A C 1
ATOM 422 O O . PRO A 1 68 ? 2.298 7.849 52.759 1.00 61.09 68 PRO A O 1
ATOM 425 N N . VAL A 1 69 ? 4.408 7.146 53.159 1.00 78.69 69 VAL A N 1
ATOM 426 C CA . VAL A 1 69 ? 5.025 7.763 51.982 1.00 78.69 69 VAL A CA 1
ATOM 427 C C . VAL A 1 69 ? 4.459 7.117 50.722 1.00 78.69 69 VAL A C 1
ATOM 429 O O . VAL A 1 69 ? 4.782 5.975 50.389 1.00 78.69 69 VAL A O 1
ATOM 432 N N . VAL A 1 70 ? 3.616 7.859 50.004 1.00 88.06 70 VAL A N 1
ATOM 433 C CA . VAL A 1 70 ? 3.089 7.411 48.714 1.00 88.06 70 VAL A CA 1
ATOM 434 C C . VAL A 1 70 ? 4.188 7.561 47.661 1.00 88.06 70 VAL A C 1
ATOM 436 O O . VAL A 1 70 ? 4.688 8.659 47.410 1.00 88.06 70 VAL A O 1
ATOM 439 N N . ARG A 1 71 ? 4.578 6.446 47.044 1.00 92.50 71 ARG A N 1
ATOM 440 C CA . ARG A 1 71 ? 5.711 6.350 46.114 1.00 92.50 71 ARG A CA 1
ATOM 441 C C . ARG A 1 71 ? 5.332 5.473 44.933 1.00 92.50 71 ARG A C 1
ATOM 443 O O . ARG A 1 71 ? 4.880 4.356 45.137 1.00 92.50 71 ARG A O 1
ATOM 450 N N . ILE A 1 72 ? 5.643 5.916 43.717 1.00 94.69 72 ILE A N 1
ATOM 451 C CA . ILE A 1 72 ? 5.682 5.049 42.531 1.00 94.69 72 ILE A CA 1
ATOM 452 C C . ILE A 1 72 ? 6.981 4.225 42.594 1.00 94.69 72 ILE A C 1
ATOM 454 O O . ILE A 1 72 ? 8.061 4.797 42.750 1.00 94.69 72 ILE A O 1
ATOM 458 N N . SER A 1 73 ? 6.901 2.895 42.516 1.00 93.38 73 SER A N 1
ATOM 459 C CA . SER A 1 73 ? 8.075 2.006 42.453 1.00 93.38 73 SER A CA 1
ATOM 460 C C . SER A 1 73 ? 8.303 1.418 41.064 1.00 93.38 73 SER A C 1
ATOM 462 O O . SER A 1 73 ? 9.455 1.232 40.683 1.00 93.38 73 SER A O 1
ATOM 464 N N . ARG A 1 74 ? 7.234 1.157 40.305 1.00 95.12 74 ARG A N 1
ATOM 465 C CA . ARG A 1 74 ? 7.298 0.622 38.942 1.00 95.12 74 ARG A CA 1
ATOM 466 C C . ARG A 1 74 ? 6.127 1.138 38.119 1.00 95.12 74 ARG A C 1
ATOM 468 O O . ARG A 1 74 ? 5.019 1.293 38.634 1.00 95.12 74 ARG A O 1
ATOM 475 N N . VAL A 1 75 ? 6.378 1.355 36.836 1.00 96.25 75 VAL A N 1
ATOM 476 C CA . VAL A 1 75 ? 5.361 1.636 35.825 1.00 96.25 75 VAL A CA 1
ATOM 477 C C . VAL A 1 75 ? 5.660 0.741 34.631 1.00 96.25 75 VAL A C 1
ATOM 479 O O . VAL A 1 75 ? 6.826 0.555 34.293 1.00 96.25 75 VAL A O 1
ATOM 482 N N . ALA A 1 76 ? 4.637 0.146 34.032 1.00 94.75 76 ALA A N 1
ATOM 483 C CA . ALA A 1 76 ? 4.782 -0.689 32.846 1.00 94.75 76 ALA A CA 1
ATOM 484 C C . ALA A 1 76 ? 3.576 -0.501 31.926 1.00 94.75 76 ALA A C 1
ATOM 486 O O . ALA A 1 76 ? 2.446 -0.446 32.405 1.00 94.75 76 ALA A O 1
ATOM 487 N N . CYS A 1 77 ? 3.797 -0.420 30.621 1.00 91.56 77 CYS A N 1
ATOM 488 C CA . CYS A 1 77 ? 2.729 -0.530 29.639 1.00 91.56 77 CYS A CA 1
ATOM 489 C C . CYS A 1 77 ? 2.056 -1.911 29.743 1.00 91.56 77 CYS A C 1
ATOM 491 O O . CYS A 1 77 ? 2.734 -2.925 29.922 1.00 91.56 77 CYS A O 1
ATOM 493 N N . VAL A 1 78 ? 0.722 -1.933 29.671 1.00 88.62 78 VAL A N 1
ATOM 494 C CA . VAL A 1 78 ? -0.115 -3.143 29.651 1.00 88.62 78 VAL A CA 1
ATOM 495 C C . VAL A 1 78 ? -1.345 -2.950 28.740 1.00 88.62 78 VAL A C 1
ATOM 497 O O . VAL A 1 78 ? -1.797 -1.815 28.557 1.00 88.62 78 VAL A O 1
ATOM 500 N N . PRO A 1 79 ? -1.961 -4.031 28.229 1.00 82.81 79 PRO A N 1
ATOM 501 C CA . PRO A 1 79 ? -1.489 -5.417 28.286 1.00 82.81 79 PRO A CA 1
ATOM 502 C C . PRO A 1 79 ? -0.292 -5.604 27.329 1.00 82.81 79 PRO A C 1
ATOM 504 O O . PRO A 1 79 ? -0.052 -4.744 26.481 1.00 82.81 79 PRO A O 1
ATOM 507 N N . ALA A 1 80 ? 0.529 -6.640 27.524 1.00 76.44 80 ALA A N 1
ATOM 508 C CA . ALA A 1 80 ? 1.844 -6.747 26.868 1.00 76.44 80 ALA A CA 1
ATOM 509 C C . ALA A 1 80 ? 1.749 -6.744 25.330 1.00 76.44 80 ALA A C 1
ATOM 511 O O . ALA A 1 80 ? 2.617 -6.208 24.651 1.00 76.44 80 ALA A O 1
ATOM 512 N N . GLU A 1 81 ? 0.629 -7.244 24.814 1.00 69.69 81 GLU A N 1
ATOM 513 C CA . GLU A 1 81 ? 0.217 -7.340 23.414 1.00 69.69 81 GLU A CA 1
ATOM 514 C C . GLU A 1 81 ? 0.033 -5.962 22.736 1.00 69.69 81 GLU A C 1
ATOM 516 O O . GLU A 1 81 ? -0.134 -5.886 21.523 1.00 69.69 81 GLU A O 1
ATOM 521 N N . ARG A 1 82 ? 0.053 -4.859 23.502 1.00 72.25 82 ARG A N 1
ATOM 522 C CA . ARG A 1 82 ? -0.129 -3.474 23.017 1.00 72.25 82 ARG A CA 1
ATOM 523 C C . ARG A 1 82 ? 1.039 -2.543 23.381 1.00 72.25 82 ARG A C 1
ATOM 525 O O . ARG A 1 82 ? 0.872 -1.322 23.418 1.00 72.25 82 ARG A O 1
ATOM 532 N N . CYS A 1 83 ? 2.202 -3.109 23.698 1.00 79.00 83 CYS A N 1
ATOM 533 C CA . CYS A 1 83 ? 3.318 -2.421 24.350 1.00 79.00 83 CYS A CA 1
ATOM 534 C C . CYS A 1 83 ? 4.659 -2.871 23.780 1.00 79.00 83 CYS A C 1
ATOM 536 O O . CYS A 1 83 ? 4.846 -4.058 23.578 1.00 79.00 83 CYS A O 1
ATOM 538 N N . SER A 1 84 ? 5.624 -1.971 23.580 1.00 79.19 84 SER A N 1
ATOM 539 C CA . SER A 1 84 ? 6.929 -2.386 23.046 1.00 79.19 84 SER A CA 1
ATOM 540 C C . SER A 1 84 ? 7.784 -3.135 24.075 1.00 79.19 84 SER A C 1
ATOM 542 O O . SER A 1 84 ? 7.462 -3.215 25.264 1.00 79.19 84 SER A O 1
ATOM 544 N N . THR A 1 85 ? 8.940 -3.632 23.624 1.00 74.31 85 THR A N 1
ATOM 545 C CA . THR A 1 85 ? 10.026 -4.151 24.478 1.00 74.31 85 THR A CA 1
ATOM 546 C C . THR A 1 85 ? 10.433 -3.192 25.604 1.00 74.31 85 THR A C 1
ATOM 548 O O . THR A 1 85 ? 10.957 -3.636 26.626 1.00 74.31 85 THR A O 1
ATOM 551 N N . ASN A 1 86 ? 10.182 -1.886 25.454 1.00 81.62 86 ASN A N 1
ATOM 552 C CA . ASN A 1 86 ? 10.394 -0.892 26.496 1.00 81.62 86 ASN A CA 1
ATOM 553 C C . ASN A 1 86 ? 9.112 -0.706 27.338 1.00 81.62 86 ASN A C 1
ATOM 555 O O . ASN A 1 86 ? 8.182 -0.034 26.887 1.00 81.62 86 ASN A O 1
ATOM 559 N N . PRO A 1 87 ? 9.062 -1.177 28.602 1.00 85.50 87 PRO A N 1
ATOM 560 C CA . PRO A 1 87 ? 7.866 -1.066 29.439 1.00 85.50 87 PRO A CA 1
ATOM 561 C C . PRO A 1 87 ? 7.505 0.381 29.806 1.00 85.50 87 PRO A C 1
ATOM 563 O O . PRO A 1 87 ? 6.398 0.628 30.279 1.00 85.50 87 PRO A O 1
ATOM 566 N N . HIS A 1 88 ? 8.407 1.347 29.614 1.00 92.31 88 HIS A N 1
ATOM 567 C CA . HIS A 1 88 ? 8.129 2.771 29.808 1.00 92.31 88 HIS A CA 1
ATOM 568 C C . HIS A 1 88 ? 7.654 3.472 28.524 1.00 92.31 88 HIS A C 1
ATOM 570 O O . HIS A 1 88 ? 7.411 4.678 28.557 1.00 92.31 88 HIS A O 1
ATOM 576 N N . GLN A 1 89 ? 7.507 2.761 27.404 1.00 90.12 89 GLN A N 1
ATOM 577 C CA . GLN A 1 89 ? 6.901 3.282 26.182 1.00 90.12 89 GLN A CA 1
ATOM 578 C C . GLN A 1 89 ? 5.429 2.860 26.103 1.00 90.12 89 GLN A C 1
ATOM 580 O O . GLN A 1 89 ? 5.094 1.707 26.356 1.00 90.12 89 GLN A O 1
ATOM 585 N N . VAL A 1 90 ? 4.540 3.797 25.773 1.00 91.19 90 VAL A N 1
ATOM 586 C CA . VAL A 1 90 ? 3.089 3.565 25.752 1.00 91.19 90 VAL A CA 1
ATOM 587 C C . VAL A 1 90 ? 2.408 4.443 24.700 1.00 91.19 90 VAL A C 1
ATOM 589 O O . VAL A 1 90 ? 2.769 5.608 24.519 1.00 91.19 90 VAL A O 1
ATOM 592 N N . SER A 1 91 ? 1.415 3.905 23.996 1.00 87.00 91 SER A N 1
ATOM 593 C CA . SER A 1 91 ? 0.579 4.699 23.091 1.00 87.00 91 SER A CA 1
ATOM 594 C C . SER A 1 91 ? -0.333 5.653 23.861 1.00 87.00 91 SER A C 1
ATOM 596 O O . SER A 1 91 ? -0.771 5.349 24.973 1.00 87.00 91 SER A O 1
ATOM 598 N N . VAL A 1 92 ? -0.726 6.769 23.250 1.00 85.50 92 VAL A N 1
ATOM 599 C CA . VAL A 1 92 ? -1.939 7.480 23.678 1.00 85.50 92 VAL A CA 1
ATOM 600 C C . VAL A 1 92 ? -3.142 6.537 23.646 1.00 85.50 92 VAL A C 1
ATOM 602 O O . VAL A 1 92 ? -3.250 5.684 22.768 1.00 85.50 92 VAL A O 1
ATOM 605 N N . ASN A 1 93 ? -4.032 6.655 24.631 1.00 85.75 93 ASN A N 1
ATOM 606 C CA . ASN A 1 93 ? -5.102 5.697 24.939 1.00 85.75 93 ASN A CA 1
ATOM 607 C C . ASN A 1 93 ? -4.626 4.275 25.325 1.00 85.75 93 ASN A C 1
ATOM 609 O O . ASN A 1 93 ? -5.446 3.446 25.720 1.00 85.75 93 ASN A O 1
ATOM 613 N N . GLY A 1 94 ? -3.318 3.995 25.295 1.00 85.94 94 GLY A N 1
ATOM 614 C CA . GLY A 1 94 ? -2.717 2.808 25.904 1.00 85.94 94 GLY A CA 1
ATOM 615 C C . GLY A 1 94 ? -2.860 2.827 27.429 1.00 85.94 94 GLY A C 1
ATOM 616 O O . GLY A 1 94 ? -3.198 3.851 28.028 1.00 85.94 94 GLY A O 1
ATOM 617 N N . THR A 1 95 ? -2.626 1.691 28.088 1.00 94.69 95 THR A N 1
ATOM 618 C CA . THR A 1 95 ? -2.733 1.590 29.551 1.00 94.69 95 THR A CA 1
ATOM 619 C C . THR A 1 95 ? -1.358 1.407 30.191 1.00 94.69 95 THR A C 1
ATOM 621 O O . THR A 1 95 ? -0.522 0.649 29.716 1.00 94.69 95 THR A O 1
ATOM 624 N N . LEU A 1 96 ? -1.132 2.096 31.308 1.00 96.62 96 LEU A N 1
ATOM 625 C CA . LEU A 1 96 ? -0.006 1.875 32.206 1.00 96.62 96 LEU A CA 1
ATOM 626 C C . LEU A 1 96 ? -0.496 1.169 33.473 1.00 96.62 96 LEU A C 1
ATOM 628 O O . LEU A 1 96 ? -1.429 1.639 34.127 1.00 96.62 96 LEU A O 1
ATOM 632 N N . GLN A 1 97 ? 0.167 0.083 33.852 1.00 97.19 97 GLN A N 1
ATOM 633 C CA . GLN A 1 97 ? 0.149 -0.475 35.197 1.00 97.19 97 GLN A CA 1
ATOM 634 C C . GLN A 1 97 ? 1.099 0.337 36.081 1.00 97.19 97 GLN A C 1
ATOM 636 O O . GLN A 1 97 ? 2.256 0.551 35.722 1.00 97.19 97 GLN A O 1
ATOM 641 N N . LEU A 1 98 ? 0.634 0.752 37.258 1.00 96.81 98 LEU A N 1
ATOM 642 C CA . LEU A 1 98 ? 1.439 1.411 38.282 1.00 96.81 98 LEU A CA 1
ATOM 643 C C . LEU A 1 98 ? 1.500 0.539 39.535 1.00 96.81 98 LEU A C 1
ATOM 645 O O . LEU A 1 98 ? 0.492 0.016 40.008 1.00 96.81 98 LEU A O 1
ATOM 649 N N . GLN A 1 99 ? 2.698 0.419 40.097 1.00 95.12 99 GLN A N 1
ATOM 650 C CA . GLN A 1 99 ? 2.959 -0.252 41.366 1.00 95.12 99 GLN A CA 1
ATOM 651 C C . GLN A 1 99 ? 3.736 0.701 42.276 1.00 95.12 99 GLN A C 1
ATOM 653 O O . GLN A 1 99 ? 4.503 1.548 41.805 1.00 95.12 99 GLN A O 1
ATOM 658 N N . GLY A 1 100 ? 3.510 0.603 43.585 1.00 92.06 100 GLY A N 1
ATOM 659 C CA . GLY A 1 100 ? 4.057 1.576 44.520 1.00 92.06 100 GLY A CA 1
ATOM 660 C C . GLY A 1 100 ? 3.458 1.513 45.918 1.00 92.06 100 GLY A C 1
ATOM 661 O O . GLY A 1 100 ? 2.319 1.082 46.100 1.00 92.06 100 GLY A O 1
ATOM 662 N N . ALA A 1 101 ? 4.224 1.971 46.908 1.00 92.38 101 ALA A N 1
ATOM 663 C CA . ALA A 1 101 ? 3.751 2.091 48.281 1.00 92.38 101 ALA A CA 1
ATOM 664 C C . ALA A 1 101 ? 2.651 3.160 48.367 1.00 92.38 101 ALA A C 1
ATOM 666 O O . ALA A 1 101 ? 2.776 4.239 47.788 1.00 92.38 101 ALA A O 1
ATOM 667 N N . GLY A 1 102 ? 1.561 2.856 49.075 1.00 90.31 102 GLY A N 1
ATOM 668 C CA . GLY A 1 102 ? 0.467 3.796 49.339 1.00 90.31 102 GLY A CA 1
ATOM 669 C C . GLY A 1 102 ? -0.410 4.190 48.140 1.00 90.31 102 GLY A C 1
ATOM 670 O O . GLY A 1 102 ? -1.383 4.913 48.349 1.00 90.31 102 GLY A O 1
ATOM 671 N N . LEU A 1 103 ? -0.116 3.730 46.915 1.00 93.88 103 LEU A N 1
ATOM 672 C CA . LEU A 1 103 ? -0.959 3.987 45.741 1.00 93.88 103 LEU A CA 1
ATOM 673 C C . LEU A 1 103 ? -2.326 3.303 45.894 1.00 93.88 103 LEU A C 1
ATOM 675 O O . LEU A 1 103 ? -2.416 2.160 46.344 1.00 93.88 103 LEU A O 1
ATOM 679 N N . LYS A 1 104 ? -3.400 4.000 45.509 1.00 93.62 104 LYS A N 1
ATOM 680 C CA . LYS A 1 104 ? -4.785 3.509 45.586 1.00 93.62 104 LYS A CA 1
ATOM 681 C C . LYS A 1 104 ? -5.585 3.939 44.359 1.00 93.62 104 LYS A C 1
ATOM 683 O O . LYS A 1 104 ? -5.241 4.914 43.691 1.00 93.62 104 LYS A O 1
ATOM 688 N N . ALA A 1 105 ? -6.676 3.226 44.085 1.00 93.38 105 ALA A N 1
ATOM 689 C CA . ALA A 1 105 ? -7.642 3.646 43.075 1.00 93.38 105 ALA A CA 1
ATOM 690 C C . ALA A 1 105 ? -8.247 5.022 43.429 1.00 93.38 105 ALA A C 1
ATOM 692 O O . ALA A 1 105 ? -8.333 5.388 44.600 1.00 93.38 105 ALA A O 1
ATOM 693 N N . GLY A 1 106 ? -8.633 5.795 42.413 1.00 90.31 106 GLY A N 1
ATOM 694 C CA . GLY A 1 106 ? -9.164 7.157 42.547 1.00 90.31 106 GLY A CA 1
ATOM 695 C C . GLY A 1 106 ? -8.110 8.273 42.514 1.00 90.31 106 GLY A C 1
ATOM 696 O O . GLY A 1 106 ? -8.439 9.376 42.064 1.00 90.31 106 GLY A O 1
ATOM 697 N N . MET A 1 107 ? -6.856 7.989 42.901 1.00 94.19 107 MET A N 1
ATOM 698 C CA . MET A 1 107 ? -5.707 8.896 42.715 1.00 94.19 107 MET A CA 1
ATOM 699 C C . MET A 1 107 ? -5.465 9.187 41.225 1.00 94.19 107 MET A C 1
ATOM 701 O O . MET A 1 107 ? -5.819 8.371 40.374 1.00 94.19 107 MET A O 1
ATOM 705 N N . VAL A 1 108 ? -4.849 10.325 40.893 1.00 94.69 108 VAL A N 1
ATOM 706 C CA . VAL A 1 108 ? -4.686 10.774 39.494 1.00 94.69 108 VAL A CA 1
ATOM 707 C C . VAL A 1 108 ? -3.221 10.729 39.071 1.00 94.69 108 VAL A C 1
ATOM 709 O O . VAL A 1 108 ? -2.397 11.435 39.643 1.00 94.69 108 VAL A O 1
ATOM 712 N N . VAL A 1 109 ? -2.896 9.944 38.045 1.00 95.44 109 VAL A N 1
ATOM 713 C CA . VAL A 1 109 ? -1.606 10.016 37.340 1.00 95.44 109 VAL A CA 1
ATOM 714 C C . VAL A 1 109 ? -1.636 11.220 36.407 1.00 95.44 109 VAL A C 1
ATOM 716 O O . VAL A 1 109 ? -2.600 11.369 35.664 1.00 95.44 109 VAL A O 1
ATOM 719 N N . VAL A 1 110 ? -0.601 12.054 36.415 1.00 95.69 110 VAL A N 1
ATOM 720 C CA . VAL A 1 110 ? -0.472 13.239 35.552 1.00 95.69 110 VAL A CA 1
ATOM 721 C C . VAL A 1 110 ? 0.778 13.170 34.679 1.00 95.69 110 VAL A C 1
ATOM 723 O O . VAL A 1 110 ? 1.830 12.694 35.113 1.00 95.69 110 VAL A O 1
ATOM 726 N N . PHE A 1 111 ? 0.643 13.668 33.449 1.00 95.81 111 PHE A N 1
ATOM 727 C CA . PHE A 1 111 ? 1.634 13.619 32.374 1.00 95.81 111 PHE A CA 1
ATOM 728 C C . PHE A 1 111 ? 2.016 15.039 31.911 1.00 95.81 111 PHE A C 1
ATOM 730 O O . PHE A 1 111 ? 1.223 15.972 32.062 1.00 95.81 111 PHE A O 1
ATOM 737 N N . PRO A 1 112 ? 3.201 15.251 31.316 1.00 93.81 112 PRO A N 1
ATOM 738 C CA . PRO A 1 112 ? 3.529 16.510 30.648 1.00 93.81 112 PRO A CA 1
ATOM 739 C C . PRO A 1 112 ? 2.498 16.886 29.571 1.00 93.81 112 PRO A C 1
ATOM 741 O O . PRO A 1 112 ? 2.032 16.034 28.816 1.00 93.81 112 PRO A O 1
ATOM 744 N N . ARG A 1 113 ? 2.166 18.182 29.485 1.00 89.31 113 ARG A N 1
ATOM 745 C CA . ARG A 1 113 ? 1.251 18.752 28.467 1.00 89.31 113 ARG A CA 1
ATOM 746 C C . ARG A 1 113 ? 1.931 19.105 27.137 1.00 89.31 113 ARG A C 1
ATOM 748 O O . ARG A 1 113 ? 1.265 19.510 26.198 1.00 89.31 113 ARG A O 1
ATOM 755 N N . SER A 1 114 ? 3.258 19.051 27.111 1.00 84.56 114 SER A N 1
ATOM 756 C CA . SER A 1 114 ? 4.132 19.253 25.954 1.00 84.56 114 SER A CA 1
ATOM 757 C C . SER A 1 114 ? 5.524 18.727 26.322 1.00 84.56 114 SER A C 1
ATOM 759 O O . SER A 1 114 ? 5.804 18.482 27.502 1.00 84.56 114 SER A O 1
ATOM 761 N N . PHE A 1 115 ? 6.411 18.560 25.339 1.00 79.06 115 PHE A N 1
ATOM 762 C CA . PHE A 1 115 ? 7.793 18.144 25.595 1.00 79.06 115 PHE A CA 1
ATOM 763 C C . PHE A 1 115 ? 8.491 19.101 26.581 1.00 79.06 115 PHE A C 1
ATOM 765 O O . PHE A 1 115 ? 8.338 20.319 26.486 1.00 79.06 115 PHE A O 1
ATOM 772 N N . GLY A 1 116 ? 9.202 18.549 27.570 1.00 74.12 116 GLY A N 1
ATOM 773 C CA . GLY A 1 116 ? 9.916 19.315 28.603 1.00 74.12 116 GLY A CA 1
ATOM 774 C C . GLY A 1 116 ? 9.045 20.064 29.628 1.00 74.12 116 GLY A C 1
ATOM 775 O O . GLY A 1 116 ? 9.588 20.648 30.566 1.00 74.12 116 GLY A O 1
ATOM 776 N N . ALA A 1 117 ? 7.711 20.055 29.509 1.00 82.25 117 ALA A N 1
ATOM 777 C CA . ALA A 1 117 ? 6.845 20.802 30.419 1.00 82.25 117 ALA A CA 1
ATOM 778 C C . ALA A 1 117 ? 6.870 20.248 31.852 1.00 82.25 117 ALA A C 1
ATOM 780 O O . ALA A 1 117 ? 6.678 19.051 32.081 1.00 82.25 117 ALA A O 1
ATOM 781 N N . ARG A 1 118 ? 6.997 21.146 32.838 1.00 84.69 118 ARG A N 1
ATOM 782 C CA . ARG A 1 118 ? 6.719 20.813 34.242 1.00 84.69 118 ARG A CA 1
ATOM 783 C C . ARG A 1 118 ? 5.234 20.477 34.405 1.00 84.69 118 ARG A C 1
ATOM 785 O O . ARG A 1 118 ? 4.369 21.183 33.886 1.00 84.69 118 ARG A O 1
ATOM 792 N N . ILE A 1 119 ? 4.955 19.409 35.146 1.00 87.06 119 ILE A N 1
ATOM 793 C CA . ILE A 1 119 ? 3.594 19.008 35.513 1.00 87.06 119 ILE A CA 1
ATOM 794 C C . ILE A 1 119 ? 2.966 20.049 36.446 1.00 87.06 119 ILE A C 1
ATOM 796 O O . ILE A 1 119 ? 3.628 20.581 37.335 1.00 87.06 119 ILE A O 1
ATOM 800 N N . SER A 1 120 ? 1.672 20.304 36.258 1.00 81.50 120 SER A N 1
ATOM 801 C CA . SER A 1 120 ? 0.854 21.164 37.113 1.00 81.50 120 SER A CA 1
ATOM 802 C C . SER A 1 120 ? -0.548 20.574 37.302 1.00 81.50 120 SER A C 1
ATOM 804 O O . SER A 1 120 ? -0.901 19.565 36.697 1.00 81.50 120 SER A O 1
ATOM 806 N N . ARG A 1 121 ? -1.391 21.235 38.103 1.00 74.19 121 ARG A N 1
ATOM 807 C CA . ARG A 1 121 ? -2.818 20.891 38.274 1.00 74.19 121 ARG A CA 1
ATOM 808 C C . ARG A 1 121 ? -3.641 20.855 36.973 1.00 74.19 121 ARG A C 1
ATOM 810 O O . ARG A 1 121 ? -4.694 20.232 36.965 1.00 74.19 121 ARG A O 1
ATOM 817 N N . ASN A 1 122 ? -3.168 21.499 35.903 1.00 82.38 122 ASN A N 1
ATOM 818 C CA . ASN A 1 122 ? -3.837 21.546 34.595 1.00 82.38 122 ASN A CA 1
ATOM 819 C C . ASN A 1 122 ? -3.192 20.586 33.573 1.00 82.38 122 ASN A C 1
ATOM 821 O O . ASN A 1 122 ? -3.494 20.646 32.383 1.00 82.38 122 ASN A O 1
ATOM 825 N N . SER A 1 123 ? -2.254 19.742 34.008 1.00 90.62 123 SER A N 1
ATOM 826 C CA . SER A 1 123 ? -1.641 18.719 33.164 1.00 90.62 123 SER A CA 1
ATOM 827 C C . SER A 1 123 ? -2.630 17.595 32.826 1.00 90.62 123 SER A C 1
ATOM 829 O O . SER A 1 123 ? -3.450 17.241 33.677 1.00 90.62 123 SER A O 1
ATOM 831 N N . PRO A 1 124 ? -2.534 16.984 31.628 1.00 93.88 124 PRO A N 1
ATOM 832 C CA . PRO A 1 124 ? -3.348 15.827 31.267 1.00 93.88 124 PRO A CA 1
ATOM 833 C C . PRO A 1 124 ? -3.165 14.709 32.295 1.00 93.88 124 PRO A C 1
ATOM 835 O O . PRO A 1 124 ? -2.038 14.351 32.650 1.00 93.88 124 PRO A O 1
ATOM 838 N N . GLY A 1 125 ? -4.277 14.164 32.785 1.00 93.94 125 GLY A N 1
ATOM 839 C CA . GLY A 1 125 ? -4.269 13.190 33.868 1.00 93.94 125 GLY A CA 1
ATOM 840 C C . GLY A 1 125 ? -5.349 12.124 33.749 1.00 93.94 125 GLY A C 1
ATOM 841 O O . GLY A 1 125 ? -6.322 12.273 33.017 1.00 93.94 125 GLY A O 1
ATOM 842 N N . SER A 1 126 ? -5.147 11.026 34.470 1.00 95.69 126 SER A N 1
ATOM 843 C CA . SER A 1 126 ? -5.953 9.810 34.392 1.00 95.69 126 SER A CA 1
ATOM 844 C C . SER A 1 126 ? -6.094 9.174 35.771 1.00 95.69 126 SER A C 1
ATOM 846 O O . SER A 1 126 ? -5.120 9.081 36.521 1.00 95.69 126 SER A O 1
ATOM 848 N N . ARG A 1 127 ? -7.309 8.755 36.141 1.00 96.06 127 ARG A N 1
ATOM 849 C CA . ARG A 1 127 ? -7.559 8.121 37.444 1.00 96.06 127 ARG A CA 1
ATOM 850 C C . ARG A 1 127 ? -7.038 6.686 37.452 1.00 96.06 127 ARG A C 1
ATOM 852 O O . ARG A 1 127 ? -7.328 5.914 36.541 1.00 96.06 127 ARG A O 1
ATOM 859 N N . LEU A 1 128 ? -6.345 6.313 38.526 1.00 95.75 128 LEU A N 1
ATOM 860 C CA . LEU A 1 128 ? -6.007 4.922 38.806 1.00 95.75 128 LEU A CA 1
ATOM 861 C C . LEU A 1 128 ? -7.291 4.123 39.058 1.00 95.75 128 LEU A C 1
ATOM 863 O O . LEU A 1 128 ? -8.041 4.422 39.989 1.00 95.75 128 LEU A O 1
ATOM 867 N N . ARG A 1 129 ? -7.524 3.087 38.251 1.00 95.81 129 ARG A N 1
ATOM 868 C CA . ARG A 1 129 ? -8.582 2.081 38.444 1.00 95.81 129 ARG A CA 1
ATOM 869 C C . ARG A 1 129 ? -7.979 0.780 38.972 1.00 95.81 129 ARG A C 1
ATOM 871 O O . ARG A 1 129 ? -6.853 0.442 38.615 1.00 95.81 129 ARG A O 1
ATOM 878 N N . LYS A 1 130 ? -8.714 0.044 39.809 1.00 94.12 130 LYS A N 1
ATOM 879 C CA . LYS A 1 130 ? -8.317 -1.306 40.243 1.00 94.12 130 LYS A CA 1
ATOM 880 C C . LYS A 1 130 ? -8.693 -2.322 39.157 1.00 94.12 130 LYS A C 1
ATOM 882 O O . LYS A 1 130 ? -9.746 -2.201 38.541 1.00 94.12 130 LYS A O 1
ATOM 887 N N . SER A 1 131 ? -7.836 -3.309 38.936 1.00 91.31 131 SER A N 1
ATOM 888 C CA . SER A 1 131 ? -7.993 -4.412 37.984 1.00 91.31 131 SER A CA 1
ATOM 889 C C . SER A 1 131 ? -7.348 -5.682 38.559 1.00 91.31 131 SER A C 1
ATOM 891 O O . SER A 1 131 ? -6.601 -5.604 39.538 1.00 91.31 131 SER A O 1
ATOM 893 N N . SER A 1 132 ? -7.585 -6.839 37.935 1.00 84.81 132 SER A N 1
ATOM 894 C CA . SER A 1 132 ? -6.791 -8.059 38.148 1.00 84.81 132 SER A CA 1
ATOM 895 C C . SER A 1 132 ? -5.299 -7.825 37.878 1.00 84.81 132 SER A C 1
ATOM 897 O O . SER A 1 132 ? -4.453 -8.354 38.592 1.00 84.81 132 SER A O 1
ATOM 899 N N . LEU A 1 133 ? -4.970 -6.939 36.929 1.00 79.06 133 LEU A N 1
ATOM 900 C CA . LEU A 1 133 ? -3.603 -6.494 36.639 1.00 79.06 133 LEU A CA 1
ATOM 901 C C . LEU A 1 133 ? -3.094 -5.388 37.593 1.00 79.06 133 LEU A C 1
ATOM 903 O O . LEU A 1 133 ? -2.077 -4.759 37.314 1.00 79.06 133 LEU A O 1
ATOM 907 N N . GLY A 1 134 ? -3.758 -5.114 38.720 1.00 91.88 134 GLY A N 1
ATOM 908 C CA . GLY A 1 134 ? -3.339 -4.094 39.693 1.00 91.88 134 GLY A CA 1
ATOM 909 C C . GLY A 1 134 ? -3.936 -2.704 39.436 1.00 91.88 134 GLY A C 1
ATOM 910 O O . GLY A 1 134 ? -5.108 -2.588 39.081 1.00 91.88 134 GLY A O 1
ATOM 911 N N . LEU A 1 135 ? -3.170 -1.634 39.682 1.00 96.56 135 LEU A N 1
ATOM 912 C CA . LEU A 1 135 ? -3.630 -0.252 39.485 1.00 96.56 135 LEU A CA 1
ATOM 913 C C . LEU A 1 135 ? -3.286 0.227 38.074 1.00 96.56 135 LEU A C 1
ATOM 915 O O . LEU A 1 135 ? -2.116 0.264 37.704 1.00 96.56 135 LEU A O 1
ATOM 919 N N . LEU A 1 136 ? -4.301 0.608 37.300 1.00 96.69 136 LEU A N 1
ATOM 920 C CA . LEU A 1 136 ? -4.169 0.963 35.888 1.00 96.69 136 LEU A CA 1
ATOM 921 C C . LEU A 1 136 ? -4.542 2.428 35.630 1.00 96.69 136 LEU A C 1
ATOM 923 O O . LEU A 1 136 ? -5.537 2.909 36.170 1.00 96.69 136 LEU A O 1
ATOM 927 N N . ALA A 1 137 ? -3.811 3.110 34.751 1.00 96.50 137 ALA A N 1
ATOM 928 C CA . ALA A 1 137 ? -4.175 4.414 34.192 1.00 96.50 137 ALA A CA 1
ATOM 929 C C . ALA A 1 137 ? -4.162 4.356 32.662 1.00 96.50 137 ALA A C 1
ATOM 931 O O . ALA A 1 137 ? -3.208 3.859 32.070 1.00 96.50 137 ALA A O 1
ATOM 932 N N . THR A 1 138 ? -5.198 4.889 32.016 1.00 95.44 138 THR A N 1
ATOM 933 C CA . THR A 1 138 ? -5.218 5.055 30.552 1.00 95.44 138 THR A CA 1
ATOM 934 C C . THR A 1 138 ? -4.543 6.375 30.190 1.00 95.44 138 THR A C 1
ATOM 936 O O . THR A 1 138 ? -4.887 7.402 30.772 1.00 95.44 138 THR A O 1
ATOM 939 N N . VAL A 1 139 ? -3.585 6.365 29.267 1.00 94.88 139 VAL A N 1
ATOM 940 C CA . VAL A 1 139 ? -2.807 7.548 28.874 1.00 94.88 139 VAL A CA 1
ATOM 941 C C . VAL A 1 139 ? -3.694 8.518 28.080 1.00 94.88 139 VAL A C 1
ATOM 943 O O . VAL A 1 139 ? -4.227 8.115 27.047 1.00 94.88 139 VAL A O 1
ATOM 946 N N . PRO A 1 140 ? -3.875 9.781 28.515 1.00 92.81 140 PRO A N 1
ATOM 947 C CA . PRO A 1 140 ? -4.676 10.758 27.774 1.00 92.81 140 PRO A CA 1
ATOM 948 C C . PRO A 1 140 ? -4.120 11.045 26.371 1.00 92.81 140 PRO A C 1
ATOM 950 O O . PRO A 1 140 ? -2.908 11.052 26.173 1.00 92.81 140 PRO A O 1
ATOM 953 N N . SER A 1 141 ? -4.990 11.371 25.411 1.00 86.56 141 SER A N 1
ATOM 954 C CA . SER A 1 141 ? -4.596 11.740 24.037 1.00 86.56 141 SER A CA 1
ATOM 955 C C . SER A 1 141 ? -3.696 12.979 23.950 1.00 86.56 141 SER A C 1
ATOM 957 O O . SER A 1 141 ? -2.841 13.067 23.071 1.00 86.56 141 SER A O 1
ATOM 959 N N . SER A 1 142 ? -3.851 13.908 24.895 1.00 89.25 142 SER A N 1
ATOM 960 C CA . SER A 1 142 ? -3.048 15.127 25.043 1.00 89.25 142 SER A CA 1
ATOM 961 C C . SER A 1 142 ? -1.799 14.960 25.923 1.00 89.25 142 SER A C 1
ATOM 963 O O . SER A 1 142 ? -1.135 15.948 26.237 1.00 89.25 142 SER A O 1
ATOM 965 N N . ALA A 1 143 ? -1.466 13.739 26.355 1.00 91.44 143 ALA A N 1
ATOM 966 C CA . ALA A 1 143 ? -0.241 13.475 27.106 1.00 91.44 143 ALA A CA 1
ATOM 967 C C . ALA A 1 143 ? 0.998 13.478 26.195 1.00 91.44 143 ALA A C 1
ATOM 969 O O . ALA A 1 143 ? 0.969 12.974 25.074 1.00 91.44 143 ALA A O 1
ATOM 970 N N . HIS A 1 144 ? 2.111 13.994 26.716 1.00 91.12 144 HIS A N 1
ATOM 971 C CA . HIS A 1 144 ? 3.419 13.971 26.062 1.00 91.12 144 HIS A CA 1
ATOM 972 C C . HIS A 1 144 ? 4.457 13.207 26.891 1.00 91.12 144 HIS A C 1
ATOM 974 O O . HIS A 1 144 ? 4.317 13.038 28.104 1.00 91.12 144 HIS A O 1
ATOM 980 N N . SER A 1 145 ? 5.531 12.773 26.228 1.00 92.25 145 SER A N 1
ATOM 981 C CA . SER A 1 145 ? 6.676 12.107 26.856 1.00 92.25 145 SER A CA 1
ATOM 982 C C . SER A 1 145 ? 7.340 12.948 27.949 1.00 92.25 145 SER A C 1
ATOM 984 O O . SER A 1 145 ? 7.518 14.159 27.807 1.00 92.25 145 SER A O 1
ATOM 986 N N . GLY A 1 146 ? 7.778 12.282 29.016 1.00 90.75 146 GLY A N 1
ATOM 987 C CA . GLY A 1 146 ? 8.546 12.875 30.110 1.00 90.75 146 GLY A CA 1
ATOM 988 C C . GLY A 1 146 ? 8.295 12.179 31.446 1.00 90.75 146 GLY A C 1
ATOM 989 O O . GLY A 1 146 ? 7.878 11.024 31.493 1.00 90.75 146 GLY A O 1
ATOM 990 N N . ARG A 1 147 ? 8.590 12.855 32.559 1.00 94.06 147 ARG A N 1
ATOM 991 C CA . ARG A 1 147 ? 8.372 12.294 33.904 1.00 94.06 147 ARG A CA 1
ATOM 992 C C . ARG A 1 147 ? 6.914 12.477 34.329 1.00 94.06 147 ARG A C 1
ATOM 994 O O . ARG A 1 147 ? 6.358 13.548 34.113 1.00 94.06 147 ARG A O 1
ATOM 1001 N N . ILE A 1 148 ? 6.335 11.466 34.971 1.00 95.19 148 ILE A N 1
ATOM 1002 C CA . ILE A 1 148 ? 4.960 11.463 35.495 1.00 95.19 148 ILE A CA 1
ATOM 1003 C C . ILE A 1 148 ? 4.940 11.579 37.024 1.00 95.19 148 ILE A C 1
ATOM 1005 O O . ILE A 1 148 ? 5.933 11.285 37.691 1.00 95.19 148 ILE A O 1
ATOM 1009 N N . MET A 1 149 ? 3.803 11.980 37.592 1.00 94.19 149 MET A N 1
ATOM 1010 C CA . MET A 1 149 ? 3.559 12.013 39.044 1.00 94.19 149 MET A CA 1
ATOM 1011 C C . MET A 1 149 ? 2.150 11.503 39.362 1.00 94.19 149 MET A C 1
ATOM 1013 O O . MET A 1 149 ? 1.284 11.508 38.489 1.00 94.19 149 MET A O 1
ATOM 1017 N N . VAL A 1 150 ? 1.904 11.078 40.605 1.00 93.62 150 VAL A N 1
ATOM 1018 C CA . VAL A 1 150 ? 0.550 10.776 41.098 1.00 93.62 150 VAL A CA 1
ATOM 1019 C C . VAL A 1 150 ? 0.119 11.842 42.099 1.00 93.62 150 VAL A C 1
ATOM 1021 O O . VAL A 1 150 ? 0.805 12.083 43.092 1.00 93.62 150 VAL A O 1
ATOM 1024 N N . LEU A 1 151 ? -1.029 12.469 41.847 1.00 90.81 151 LEU A N 1
ATOM 1025 C CA . LEU A 1 151 ? -1.691 13.392 42.761 1.00 90.81 151 LEU A CA 1
ATOM 1026 C C . LEU A 1 151 ? -2.448 12.597 43.834 1.00 90.81 151 LEU A C 1
ATOM 1028 O O . LEU A 1 151 ? -3.308 11.767 43.528 1.00 90.81 151 LEU A O 1
ATOM 1032 N N . ILE A 1 152 ? -2.110 12.874 45.092 1.00 87.06 152 ILE A N 1
ATOM 1033 C CA . ILE A 1 152 ? -2.694 12.289 46.308 1.00 87.06 152 ILE A CA 1
ATOM 1034 C C . ILE A 1 152 ? -3.828 13.195 46.815 1.00 87.06 152 ILE A C 1
ATOM 1036 O O . ILE A 1 152 ? -4.857 12.718 47.284 1.00 87.06 152 ILE A O 1
ATOM 1040 N N . SER A 1 153 ? -3.634 14.512 46.709 1.00 82.25 153 SER A N 1
ATOM 1041 C CA . SER A 1 153 ? -4.631 15.566 46.927 1.00 82.25 153 SER A CA 1
ATOM 1042 C C . SER A 1 153 ? -4.299 16.774 46.038 1.00 82.25 153 SER A C 1
ATOM 1044 O O . SER A 1 153 ? -3.344 16.733 45.264 1.00 82.25 153 SER A O 1
ATOM 1046 N N . SER A 1 154 ? -5.050 17.872 46.159 1.00 75.31 154 SER A N 1
ATOM 1047 C CA . SER A 1 154 ? -4.761 19.145 45.472 1.00 75.31 154 SER A CA 1
ATOM 1048 C C . SER A 1 154 ? -3.372 19.727 45.780 1.00 75.31 154 SER A C 1
ATOM 1050 O O . SER A 1 154 ? -2.827 20.463 44.963 1.00 75.31 154 SER A O 1
ATOM 1052 N N . THR A 1 155 ? -2.805 19.397 46.945 1.00 76.06 155 THR A N 1
ATOM 1053 C CA . THR A 1 155 ? -1.538 19.937 47.469 1.00 76.06 155 THR A CA 1
ATOM 1054 C C . THR A 1 155 ? -0.445 18.887 47.679 1.00 76.06 155 THR A C 1
ATOM 1056 O O . THR A 1 155 ? 0.695 19.251 47.949 1.00 76.06 155 THR A O 1
ATOM 1059 N N . ARG A 1 156 ? -0.758 17.587 47.572 1.00 85.94 156 ARG A N 1
ATOM 1060 C CA . ARG A 1 156 ? 0.205 16.494 47.780 1.00 85.94 156 ARG A CA 1
ATOM 1061 C C . ARG A 1 156 ? 0.292 15.603 46.554 1.00 85.94 156 ARG A C 1
ATOM 1063 O O . ARG A 1 156 ? -0.723 15.138 46.040 1.00 85.94 156 ARG A O 1
ATOM 1070 N N . HIS A 1 157 ? 1.515 15.298 46.148 1.00 88.31 157 HIS A N 1
ATOM 1071 C CA . HIS A 1 157 ? 1.826 14.397 45.047 1.00 88.31 157 HIS A CA 1
ATOM 1072 C C . HIS A 1 157 ? 3.026 13.512 45.401 1.00 88.31 157 HIS A C 1
ATOM 1074 O O . HIS A 1 157 ? 3.758 13.783 46.352 1.00 88.31 157 HIS A O 1
ATOM 1080 N N . THR A 1 158 ? 3.232 12.447 44.633 1.00 89.81 158 THR A N 1
ATOM 1081 C CA . THR A 1 158 ? 4.441 11.619 44.726 1.00 89.81 158 THR A CA 1
ATOM 1082 C C . THR A 1 158 ? 5.667 12.362 44.191 1.00 89.81 158 THR A C 1
ATOM 1084 O O . THR A 1 158 ? 5.548 13.363 43.481 1.00 89.81 158 THR A O 1
ATOM 1087 N N . GLY A 1 159 ? 6.861 11.814 44.431 1.00 88.81 159 GLY A N 1
ATOM 1088 C CA . GLY A 1 159 ? 8.019 12.116 43.584 1.00 88.81 159 GLY A CA 1
ATOM 1089 C C . GLY A 1 159 ? 7.760 11.745 42.114 1.00 88.81 159 GLY A C 1
ATOM 1090 O O . GLY A 1 159 ? 6.849 10.968 41.807 1.00 88.81 159 GLY A O 1
ATOM 1091 N N . SER A 1 160 ? 8.560 12.304 41.204 1.00 90.81 160 SER A N 1
ATOM 1092 C CA . SER A 1 160 ? 8.417 12.060 39.764 1.00 90.81 160 SER A CA 1
ATOM 1093 C C . SER A 1 160 ? 9.050 10.735 39.328 1.00 90.81 160 SER A C 1
ATOM 1095 O O . SER A 1 160 ? 10.177 10.419 39.712 1.00 90.81 160 SER A O 1
ATOM 1097 N N . PHE A 1 161 ? 8.347 9.978 38.486 1.00 94.25 161 PHE A N 1
ATOM 1098 C CA . PHE A 1 161 ? 8.784 8.698 37.921 1.00 94.25 161 PHE A CA 1
ATOM 1099 C C . PHE A 1 161 ? 8.991 8.817 36.403 1.00 94.25 161 PHE A C 1
ATOM 1101 O O . PHE A 1 161 ? 8.326 9.618 35.750 1.00 94.25 161 PHE A O 1
ATOM 1108 N N . GLY A 1 162 ? 9.896 8.020 35.832 1.00 88.81 162 GLY A N 1
ATOM 1109 C CA . GLY A 1 162 ? 10.138 7.956 34.387 1.00 88.81 162 GLY A CA 1
ATOM 1110 C C . GLY A 1 162 ? 11.574 8.324 33.983 1.00 88.81 162 GLY A C 1
ATOM 1111 O O . GLY A 1 162 ? 12.469 8.295 34.836 1.00 88.81 162 GLY A O 1
ATOM 1112 N N . PRO A 1 163 ? 11.811 8.702 32.712 1.00 91.94 163 PRO A N 1
ATOM 1113 C CA . PRO A 1 163 ? 10.808 9.117 31.725 1.00 91.94 163 PRO A CA 1
ATOM 1114 C C . PRO A 1 163 ? 9.866 7.995 31.268 1.00 91.94 163 PRO A C 1
ATOM 1116 O O . PRO A 1 163 ? 10.237 6.826 31.254 1.00 91.94 163 PRO A O 1
ATOM 1119 N N . ILE A 1 164 ? 8.648 8.390 30.901 1.00 94.25 164 ILE A N 1
ATOM 1120 C CA . ILE A 1 164 ? 7.676 7.610 30.138 1.00 94.25 164 ILE A CA 1
ATOM 1121 C C . ILE A 1 164 ? 7.645 8.197 28.724 1.00 94.25 164 ILE A C 1
ATOM 1123 O O . ILE A 1 164 ? 7.502 9.412 28.563 1.00 94.25 164 ILE A O 1
ATOM 1127 N N . THR A 1 165 ? 7.777 7.348 27.710 1.00 92.81 165 THR A N 1
ATOM 1128 C CA . THR A 1 165 ? 7.708 7.735 26.298 1.00 92.81 165 THR A CA 1
ATOM 1129 C C . THR A 1 165 ? 6.282 7.524 25.803 1.00 92.81 165 THR A C 1
ATOM 1131 O O . THR A 1 165 ? 5.858 6.391 25.583 1.00 92.81 165 THR A O 1
ATOM 1134 N N . VAL A 1 166 ? 5.537 8.615 25.634 1.00 88.56 166 VAL A N 1
ATOM 1135 C CA . VAL A 1 166 ? 4.181 8.600 25.075 1.00 88.56 166 VAL A CA 1
ATOM 1136 C C . VAL A 1 166 ? 4.273 8.754 23.559 1.00 88.56 166 VAL A C 1
ATOM 1138 O O . VAL A 1 166 ? 4.945 9.666 23.076 1.00 88.56 166 VAL A O 1
ATOM 1141 N N . VAL A 1 167 ? 3.609 7.875 22.807 1.00 85.19 167 VAL A N 1
ATOM 1142 C CA . VAL A 1 167 ? 3.580 7.923 21.335 1.00 85.19 167 VAL A CA 1
ATOM 1143 C C . VAL A 1 167 ? 2.154 8.006 20.787 1.00 85.19 167 VAL A C 1
ATOM 1145 O O . VAL A 1 167 ? 1.236 7.373 21.300 1.00 85.19 167 VAL A O 1
ATOM 1148 N N . HIS A 1 168 ? 1.960 8.738 19.691 1.00 76.19 168 HIS A N 1
ATOM 1149 C CA . HIS A 1 168 ? 0.657 8.900 19.024 1.00 76.19 168 HIS A CA 1
ATOM 1150 C C . HIS A 1 168 ? 0.340 7.791 17.995 1.00 76.19 168 HIS A C 1
ATOM 1152 O O . HIS A 1 168 ? -0.335 8.040 17.005 1.00 76.19 168 HIS A O 1
ATOM 1158 N N . ARG A 1 169 ? 0.845 6.568 18.214 1.00 69.44 169 ARG A N 1
ATOM 1159 C CA . ARG A 1 169 ? 0.765 5.403 17.301 1.00 69.44 169 ARG A CA 1
ATOM 1160 C C . ARG A 1 169 ? 0.694 4.086 18.078 1.00 69.44 169 ARG A C 1
ATOM 1162 O O . ARG A 1 169 ? 1.035 4.085 19.262 1.00 69.44 169 ARG A O 1
ATOM 1169 N N . ALA A 1 170 ? 0.303 2.979 17.445 1.00 66.50 170 ALA A N 1
ATOM 1170 C CA . ALA A 1 170 ? 0.340 1.660 18.083 1.00 66.50 170 ALA A CA 1
ATOM 1171 C C . ALA A 1 170 ? 1.794 1.198 18.303 1.00 66.50 170 ALA A C 1
ATOM 1173 O O . ALA A 1 170 ? 2.694 1.553 17.535 1.00 66.50 170 ALA A O 1
ATOM 1174 N N . LEU A 1 171 ? 2.021 0.419 19.361 1.00 70.81 171 LEU A N 1
ATOM 1175 C CA . LEU A 1 171 ? 3.302 -0.225 19.658 1.00 70.81 171 LEU A CA 1
ATOM 1176 C C . LEU A 1 171 ? 3.222 -1.712 19.303 1.00 70.81 171 LEU A C 1
ATOM 1178 O O . LEU A 1 171 ? 2.231 -2.363 19.630 1.00 70.81 171 LEU A O 1
ATOM 1182 N N . HIS A 1 172 ? 4.266 -2.240 18.662 1.00 54.91 172 HIS A N 1
ATOM 1183 C CA . HIS A 1 172 ? 4.381 -3.668 18.361 1.00 54.91 172 HIS A CA 1
ATOM 1184 C C . HIS A 1 172 ? 4.775 -4.425 19.647 1.00 54.91 172 HIS A C 1
ATOM 1186 O O . HIS A 1 172 ? 5.761 -4.029 20.280 1.00 54.91 172 HIS A O 1
ATOM 1192 N N . PRO A 1 173 ? 4.032 -5.468 20.065 1.00 58.75 173 PRO A N 1
ATOM 1193 C CA . PRO A 1 173 ? 4.408 -6.300 21.204 1.00 58.75 173 PRO A CA 1
ATOM 1194 C C . PRO A 1 173 ? 5.701 -7.103 21.002 1.00 58.75 173 PRO A C 1
ATOM 1196 O O . PRO A 1 173 ? 5.912 -7.643 19.920 1.00 58.75 173 PRO A O 1
ATOM 1199 N N . PRO A 1 174 ? 6.542 -7.286 22.038 1.00 53.62 174 PRO A N 1
ATOM 1200 C CA . PRO A 1 174 ? 7.507 -8.379 22.027 1.00 53.62 174 PRO A CA 1
ATOM 1201 C C . PRO A 1 174 ? 6.759 -9.719 22.011 1.00 53.62 174 PRO A C 1
ATOM 1203 O O . PRO A 1 174 ? 5.778 -9.881 22.743 1.00 53.62 174 PRO A O 1
ATOM 1206 N N . ALA A 1 175 ? 7.231 -10.692 21.228 1.00 48.22 175 ALA A N 1
ATOM 1207 C CA . ALA A 1 175 ? 6.583 -11.999 21.175 1.00 48.22 175 ALA A CA 1
ATOM 1208 C C . ALA A 1 175 ? 6.524 -12.686 22.561 1.00 48.22 175 ALA A C 1
ATOM 1210 O O . ALA A 1 175 ? 7.434 -12.522 23.389 1.00 48.22 175 ALA A O 1
ATOM 1211 N N . PRO A 1 176 ? 5.476 -13.488 22.835 1.00 49.22 176 PRO A N 1
ATOM 1212 C CA . PRO A 1 176 ? 5.373 -14.254 24.072 1.00 49.22 176 PRO A CA 1
ATOM 1213 C C . PRO A 1 176 ? 6.561 -15.210 24.257 1.00 49.22 176 PRO A C 1
ATOM 1215 O O . PRO A 1 176 ? 7.007 -15.856 23.314 1.00 49.22 176 PRO A O 1
ATOM 1218 N N . LYS A 1 177 ? 7.020 -15.408 25.501 1.00 44.56 177 LYS A N 1
ATOM 1219 C CA . LYS A 1 177 ? 8.128 -16.336 25.843 1.00 44.56 177 LYS A CA 1
ATOM 1220 C C . LYS A 1 177 ? 7.812 -17.837 25.670 1.00 44.56 177 LYS A C 1
ATOM 1222 O O . LYS A 1 177 ? 8.493 -18.683 26.246 1.00 44.56 177 LYS A O 1
ATOM 1227 N N . ARG A 1 178 ? 6.762 -18.181 24.930 1.00 39.22 178 ARG A N 1
ATOM 1228 C CA . ARG A 1 178 ? 6.372 -19.549 24.588 1.00 39.22 178 ARG A CA 1
ATOM 1229 C C . ARG A 1 178 ? 5.482 -19.481 23.346 1.00 39.22 178 ARG A C 1
ATOM 1231 O O . ARG A 1 178 ? 4.477 -18.772 23.409 1.00 39.22 178 ARG A O 1
ATOM 1238 N N . PRO A 1 179 ? 5.798 -20.201 22.259 1.00 41.88 179 PRO A N 1
ATOM 1239 C CA . PRO A 1 179 ? 4.915 -20.220 21.109 1.00 41.88 179 PRO A CA 1
ATOM 1240 C C . PRO A 1 179 ? 3.601 -20.923 21.490 1.00 41.88 179 PRO A C 1
ATOM 1242 O O . PRO A 1 179 ? 3.650 -22.009 22.083 1.00 41.88 179 PRO A O 1
ATOM 1245 N N . PRO A 1 180 ? 2.420 -20.369 21.148 1.00 38.78 180 PRO A N 1
ATOM 1246 C CA . PRO A 1 180 ? 1.310 -21.242 20.802 1.00 38.78 180 PRO A CA 1
ATOM 1247 C C . PRO A 1 180 ? 1.769 -22.117 19.627 1.00 38.78 180 PRO A C 1
ATOM 1249 O O . PRO A 1 180 ? 2.513 -21.656 18.760 1.00 38.78 180 PRO A O 1
ATOM 1252 N N . THR A 1 181 ? 1.367 -23.387 19.614 1.00 37.56 181 THR A N 1
ATOM 1253 C CA . THR A 1 181 ? 1.614 -24.294 18.483 1.00 37.56 181 THR A CA 1
ATOM 1254 C C . THR A 1 181 ? 1.246 -23.598 17.184 1.00 37.56 181 THR A C 1
ATOM 1256 O O . THR A 1 181 ? 0.129 -23.090 17.080 1.00 37.56 181 THR A O 1
ATOM 1259 N N . ALA A 1 182 ? 2.182 -23.561 16.234 1.00 34.31 182 ALA A N 1
ATOM 1260 C CA . ALA A 1 182 ? 2.014 -22.830 14.991 1.00 34.31 182 ALA A CA 1
ATOM 1261 C C . ALA A 1 182 ? 0.717 -23.255 14.293 1.00 34.31 182 ALA A C 1
ATOM 1263 O O . ALA A 1 182 ? 0.630 -24.341 13.721 1.00 34.31 182 ALA A O 1
ATOM 1264 N N . ALA A 1 183 ? -0.273 -22.361 14.295 1.00 31.62 183 ALA A N 1
ATOM 1265 C CA . ALA A 1 183 ? -1.143 -22.269 13.144 1.00 31.62 183 ALA A CA 1
ATOM 1266 C C . ALA A 1 183 ? -0.214 -21.875 11.996 1.00 31.62 183 ALA A C 1
ATOM 1268 O O . ALA A 1 183 ? 0.369 -20.791 12.017 1.00 31.62 183 ALA A O 1
ATOM 1269 N N . SER A 1 184 ? -0.011 -22.791 11.055 1.00 32.97 184 SER A N 1
ATOM 1270 C CA . SER A 1 184 ? 0.757 -22.547 9.843 1.00 32.97 184 SER A CA 1
ATOM 1271 C C . SER A 1 184 ? -0.006 -21.554 8.967 1.00 32.97 184 SER A C 1
ATOM 1273 O O . SER A 1 184 ? -0.667 -21.939 8.002 1.00 32.97 184 SER A O 1
ATOM 1275 N N . GLY A 1 185 ? 0.074 -20.271 9.322 1.00 32.75 185 GLY A N 1
ATOM 1276 C CA . GLY A 1 185 ? -0.095 -19.184 8.374 1.00 32.75 185 GLY A CA 1
ATOM 1277 C C . GLY A 1 185 ? 1.035 -19.330 7.372 1.00 32.75 185 GLY A C 1
ATOM 1278 O O . GLY A 1 185 ? 2.151 -18.891 7.631 1.00 32.75 185 GLY A O 1
ATOM 1279 N N . GLY A 1 186 ? 0.774 -20.070 6.293 1.00 32.78 186 GLY A N 1
ATOM 1280 C CA . GLY A 1 186 ? 1.742 -20.222 5.220 1.00 32.78 186 GLY A CA 1
ATOM 1281 C C . GLY A 1 186 ? 2.120 -18.848 4.678 1.00 32.78 186 GLY A C 1
ATOM 1282 O O . GLY A 1 186 ? 1.312 -17.918 4.733 1.00 32.78 186 GLY A O 1
ATOM 1283 N N . ALA A 1 187 ? 3.331 -18.742 4.127 1.00 42.19 187 ALA A N 1
ATOM 1284 C CA . ALA A 1 187 ? 3.666 -17.627 3.251 1.00 42.19 187 ALA A CA 1
ATOM 1285 C C . ALA A 1 187 ? 2.504 -17.420 2.268 1.00 42.19 187 ALA A C 1
ATOM 1287 O O . ALA A 1 187 ? 1.990 -18.408 1.726 1.00 42.19 187 ALA A O 1
ATOM 1288 N N . GLY A 1 188 ? 2.059 -16.171 2.098 1.00 50.59 188 GLY A N 1
ATOM 1289 C CA . GLY A 1 188 ? 0.947 -15.835 1.217 1.00 50.59 188 GLY A CA 1
ATOM 1290 C C . GLY A 1 188 ? 1.149 -16.531 -0.120 1.00 50.59 188 GLY A C 1
ATOM 1291 O O . GLY A 1 188 ? 2.240 -16.454 -0.685 1.00 50.59 188 GLY A O 1
ATOM 1292 N N . ALA A 1 189 ? 0.144 -17.300 -0.549 1.00 54.41 189 ALA A N 1
ATOM 1293 C CA . ALA A 1 189 ? 0.308 -18.245 -1.645 1.00 54.41 189 ALA A CA 1
ATOM 1294 C C . ALA A 1 189 ? 0.903 -17.531 -2.865 1.00 54.41 189 ALA A C 1
ATOM 1296 O O . ALA A 1 189 ? 0.322 -16.553 -3.339 1.00 54.41 189 ALA A O 1
ATOM 1297 N N . VAL A 1 190 ? 2.066 -18.014 -3.321 1.00 63.19 190 VAL A N 1
ATOM 1298 C CA . VAL A 1 190 ? 2.830 -17.435 -4.434 1.00 63.19 190 VAL A CA 1
ATOM 1299 C C . VAL A 1 190 ? 1.878 -17.230 -5.607 1.00 63.19 190 VAL A C 1
ATOM 1301 O O . VAL A 1 190 ? 1.292 -18.186 -6.115 1.00 63.19 190 VAL A O 1
ATOM 1304 N N . SER A 1 191 ? 1.676 -15.971 -5.983 1.00 73.56 191 SER A N 1
ATOM 1305 C CA . SER A 1 191 ? 0.598 -15.555 -6.882 1.00 73.56 191 SER A CA 1
ATOM 1306 C C . SER A 1 191 ? 0.875 -15.873 -8.356 1.00 73.56 191 SER A C 1
ATOM 1308 O O . SER A 1 191 ? -0.021 -15.781 -9.194 1.00 73.56 191 SER A O 1
ATOM 1310 N N . GLY A 1 192 ? 2.123 -16.219 -8.679 1.00 81.00 192 GLY A N 1
ATOM 1311 C CA . GLY A 1 192 ? 2.656 -16.334 -10.033 1.00 81.00 192 GLY A CA 1
ATOM 1312 C C . GLY A 1 192 ? 3.014 -14.982 -10.664 1.00 81.00 192 GLY A C 1
ATOM 1313 O O . GLY A 1 192 ? 3.500 -14.952 -11.794 1.00 81.00 192 GLY A O 1
ATOM 1314 N N . THR A 1 193 ? 2.785 -13.861 -9.973 1.00 90.62 193 THR A N 1
ATOM 1315 C CA . THR A 1 193 ? 2.890 -12.510 -10.547 1.00 90.62 193 THR A CA 1
ATOM 1316 C C . THR A 1 193 ? 4.257 -11.865 -10.307 1.00 90.62 193 THR A C 1
ATOM 1318 O O . THR A 1 193 ? 5.175 -12.461 -9.741 1.00 90.62 193 THR A O 1
ATOM 1321 N N . ALA A 1 194 ? 4.438 -10.626 -10.763 1.00 95.06 194 ALA A N 1
ATOM 1322 C CA . ALA A 1 194 ? 5.650 -9.851 -10.509 1.00 95.06 194 ALA A CA 1
ATOM 1323 C C . ALA A 1 194 ? 5.761 -9.286 -9.076 1.00 95.06 194 ALA A C 1
ATOM 1325 O O . ALA A 1 194 ? 6.828 -8.793 -8.711 1.00 95.06 194 ALA A O 1
ATOM 1326 N N . PHE A 1 195 ? 4.708 -9.419 -8.259 1.00 96.31 195 PHE A N 1
ATOM 1327 C CA . PHE A 1 195 ? 4.702 -9.067 -6.833 1.00 96.31 195 PHE A CA 1
ATOM 1328 C C . PHE A 1 195 ? 5.184 -10.205 -5.911 1.00 96.31 195 PHE A C 1
ATOM 1330 O O . PHE A 1 195 ? 5.255 -10.018 -4.698 1.00 96.31 195 PHE A O 1
ATOM 1337 N N . ASP A 1 196 ? 5.531 -11.375 -6.455 1.00 93.88 196 ASP A N 1
ATOM 1338 C CA . ASP A 1 196 ? 6.192 -12.434 -5.687 1.00 93.88 196 ASP A CA 1
ATOM 1339 C C . ASP A 1 196 ? 7.712 -12.204 -5.642 1.00 93.88 196 ASP A C 1
ATOM 1341 O O . ASP A 1 196 ? 8.324 -11.831 -6.648 1.00 93.88 196 ASP A O 1
ATOM 1345 N N . GLY A 1 197 ? 8.342 -12.506 -4.504 1.00 93.75 197 GLY A N 1
ATOM 1346 C CA . GLY A 1 197 ? 9.789 -12.358 -4.321 1.00 93.75 197 GLY A CA 1
ATOM 1347 C C . GLY A 1 197 ? 10.234 -10.923 -4.017 1.00 93.75 197 GLY A C 1
ATOM 1348 O O . GLY A 1 197 ? 9.465 -10.110 -3.507 1.00 93.75 197 GLY A O 1
ATOM 1349 N N . GLN A 1 198 ? 11.510 -10.615 -4.266 1.00 97.44 198 GLN A N 1
ATOM 1350 C CA . GLN A 1 198 ? 12.091 -9.314 -3.920 1.00 97.44 198 GLN A CA 1
ATOM 1351 C C . GLN A 1 198 ? 12.128 -8.380 -5.137 1.00 97.44 198 GLN A C 1
ATOM 1353 O O . GLN A 1 198 ? 12.699 -8.708 -6.178 1.00 97.44 198 GLN A O 1
ATOM 1358 N N . GLY A 1 199 ? 11.548 -7.192 -4.986 1.00 98.50 199 GLY A N 1
ATOM 1359 C CA . GLY A 1 199 ? 11.543 -6.122 -5.977 1.00 98.50 199 GLY A CA 1
ATOM 1360 C C . GLY A 1 199 ? 12.537 -4.999 -5.673 1.00 98.50 199 GLY A C 1
ATOM 1361 O O . GLY A 1 199 ? 12.855 -4.730 -4.514 1.00 98.50 199 GLY A O 1
ATOM 1362 N N . MET A 1 200 ? 12.981 -4.288 -6.708 1.00 98.81 200 MET A N 1
ATOM 1363 C CA . MET A 1 200 ? 13.739 -3.039 -6.570 1.00 98.81 200 MET A CA 1
ATOM 1364 C C . MET A 1 200 ? 13.153 -1.954 -7.470 1.00 98.81 200 MET A C 1
ATOM 1366 O O . MET A 1 200 ? 12.923 -2.191 -8.656 1.00 98.81 200 MET A O 1
ATOM 1370 N N . TRP A 1 201 ? 12.936 -0.766 -6.913 1.00 98.88 201 TRP A N 1
ATOM 1371 C CA . TRP A 1 201 ? 12.441 0.386 -7.660 1.00 98.88 201 TRP A CA 1
ATOM 1372 C C . TRP A 1 201 ? 13.581 1.136 -8.353 1.00 98.88 201 TRP A C 1
ATOM 1374 O O . TRP A 1 201 ? 14.702 1.200 -7.855 1.00 98.88 201 TRP A O 1
ATOM 1384 N N . ILE A 1 202 ? 13.302 1.683 -9.534 1.00 98.81 202 ILE A N 1
ATOM 1385 C CA . ILE A 1 202 ? 14.228 2.438 -10.379 1.00 98.81 202 ILE A CA 1
ATOM 1386 C C . ILE A 1 202 ? 13.524 3.720 -10.819 1.00 98.81 202 ILE A C 1
ATOM 1388 O O . ILE A 1 202 ? 12.498 3.672 -11.505 1.00 98.81 202 ILE A O 1
ATOM 1392 N N . TRP A 1 203 ? 14.124 4.868 -10.500 1.00 98.25 203 TRP A N 1
ATOM 1393 C CA . TRP A 1 203 ? 13.684 6.158 -11.035 1.00 98.25 203 TRP A CA 1
ATOM 1394 C C . TRP A 1 203 ? 14.253 6.404 -12.441 1.00 98.25 203 TRP A C 1
ATOM 1396 O O . TRP A 1 203 ? 13.503 6.648 -13.385 1.00 98.25 203 TRP A O 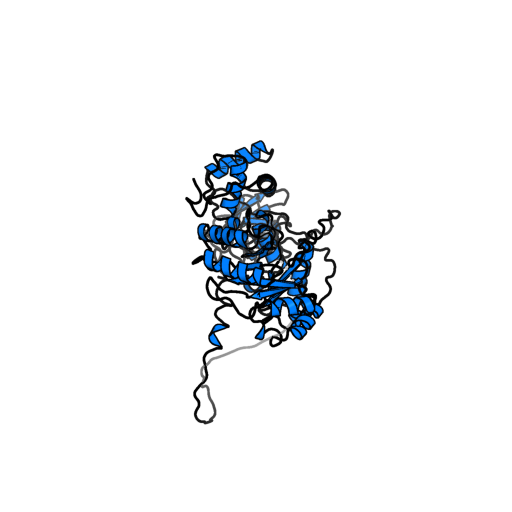1
ATOM 1406 N N . TYR A 1 204 ? 15.576 6.292 -12.599 1.00 98.31 204 TYR A N 1
ATOM 1407 C CA . TYR A 1 204 ? 16.309 6.570 -13.840 1.00 98.31 204 TYR A CA 1
ATOM 1408 C C . TYR A 1 204 ? 17.179 5.378 -14.250 1.00 98.31 204 TYR A C 1
ATOM 1410 O O . TYR A 1 204 ? 18.242 5.155 -13.664 1.00 98.31 204 TYR A O 1
ATOM 1418 N N . MET A 1 205 ? 16.796 4.659 -15.306 1.00 98.12 205 MET A N 1
ATOM 1419 C CA . MET A 1 205 ? 17.576 3.538 -15.849 1.00 98.12 205 MET A CA 1
ATOM 1420 C C . MET A 1 205 ? 19.036 3.929 -16.116 1.00 98.12 205 MET A C 1
ATOM 1422 O O . MET A 1 205 ? 19.945 3.203 -15.731 1.00 98.12 205 MET A O 1
ATOM 1426 N N . SER A 1 206 ? 19.281 5.119 -16.674 1.00 97.75 206 SER A N 1
ATOM 1427 C CA . SER A 1 206 ? 20.629 5.642 -16.953 1.00 97.75 206 SER A CA 1
ATOM 1428 C C . SER A 1 206 ? 21.516 5.823 -15.713 1.00 97.75 206 SER A C 1
ATOM 1430 O O . SER A 1 206 ? 22.738 5.796 -15.830 1.00 97.75 206 SER A O 1
ATOM 1432 N N . GLN A 1 207 ? 20.926 5.978 -14.524 1.00 98.06 207 GLN A N 1
ATOM 1433 C CA . GLN A 1 207 ? 21.651 6.091 -13.251 1.00 98.06 207 GLN A CA 1
ATOM 1434 C C . GLN A 1 207 ? 21.785 4.731 -12.537 1.00 98.06 207 GLN A C 1
ATOM 1436 O O . GLN A 1 207 ? 22.623 4.571 -11.651 1.00 98.06 207 GLN A O 1
ATOM 1441 N N . SER A 1 208 ? 21.027 3.716 -12.959 1.00 98.38 208 SER A N 1
ATOM 1442 C CA . SER A 1 208 ? 21.149 2.338 -12.480 1.00 98.38 208 SER A CA 1
ATOM 1443 C C . SER A 1 208 ? 22.275 1.617 -13.215 1.00 98.38 208 SER A C 1
ATOM 1445 O O . SER A 1 208 ? 22.116 1.201 -14.357 1.00 98.38 208 SER A O 1
ATOM 1447 N N . ASN A 1 209 ? 23.444 1.482 -12.578 1.00 98.31 209 ASN A N 1
ATOM 1448 C CA . ASN A 1 209 ? 24.629 0.838 -13.172 1.00 98.31 209 ASN A CA 1
ATOM 1449 C C . ASN A 1 209 ? 24.980 1.392 -14.583 1.00 98.31 209 ASN A C 1
ATOM 1451 O O . ASN A 1 209 ? 25.406 0.652 -15.470 1.00 98.31 209 ASN A O 1
ATOM 1455 N N . GLY A 1 210 ? 24.775 2.699 -14.796 1.00 96.81 210 GLY A N 1
ATOM 1456 C CA . GLY A 1 210 ? 25.028 3.381 -16.072 1.00 96.81 210 GLY A CA 1
ATOM 1457 C C . GLY A 1 210 ? 24.046 3.045 -17.203 1.00 96.81 210 GLY A C 1
ATOM 1458 O O . GLY A 1 210 ? 24.367 3.290 -18.361 1.00 96.81 210 GLY A O 1
ATOM 1459 N N . GLY A 1 211 ? 22.887 2.444 -16.907 1.00 97.06 211 GLY A N 1
ATOM 1460 C CA . GLY A 1 211 ? 21.915 1.999 -17.913 1.00 97.06 211 GLY A CA 1
ATOM 1461 C C . GLY A 1 211 ? 22.239 0.662 -18.582 1.00 97.06 211 GLY A C 1
ATOM 1462 O O . GLY A 1 211 ? 21.498 0.232 -19.460 1.00 97.06 211 GLY A O 1
ATOM 1463 N N . SER A 1 212 ? 23.313 -0.021 -18.175 1.00 98.12 212 SER A N 1
ATOM 1464 C CA . SER A 1 212 ? 23.675 -1.330 -18.726 1.00 98.12 212 SER A CA 1
ATOM 1465 C C . SER A 1 212 ? 22.768 -2.428 -18.164 1.00 98.12 212 SER A C 1
ATOM 1467 O O . SER A 1 212 ? 22.953 -2.866 -17.027 1.00 98.12 212 SER A O 1
ATOM 1469 N N . VAL A 1 213 ? 21.803 -2.899 -18.963 1.00 98.19 213 VAL A N 1
ATOM 1470 C CA . VAL A 1 213 ? 20.853 -3.957 -18.566 1.00 98.19 213 VAL A CA 1
ATOM 1471 C C . VAL A 1 213 ? 21.553 -5.227 -18.051 1.00 98.19 213 VAL A C 1
ATOM 1473 O O . VAL A 1 213 ? 21.169 -5.687 -16.976 1.00 98.19 213 VAL A O 1
ATOM 1476 N N . PRO A 1 214 ? 22.633 -5.752 -18.673 1.00 98.12 214 PRO A N 1
ATOM 1477 C CA . PRO A 1 214 ? 23.372 -6.887 -18.111 1.00 98.12 214 PRO A CA 1
ATOM 1478 C C . PRO A 1 214 ? 24.006 -6.596 -16.739 1.00 98.12 214 PRO A C 1
ATOM 1480 O O . PRO A 1 214 ? 24.033 -7.465 -15.869 1.00 98.12 214 PRO A O 1
ATOM 1483 N N . ALA A 1 215 ? 24.494 -5.371 -16.504 1.00 98.56 215 ALA A N 1
ATOM 1484 C CA . ALA A 1 215 ? 25.080 -4.988 -15.216 1.00 98.56 215 ALA A CA 1
ATOM 1485 C C . ALA A 1 215 ? 24.015 -4.747 -14.131 1.00 98.56 215 ALA A C 1
ATOM 1487 O O . ALA A 1 215 ? 24.274 -4.999 -12.952 1.00 98.56 215 ALA A O 1
ATOM 1488 N N . ILE A 1 216 ? 22.827 -4.272 -14.521 1.00 98.81 216 ILE A N 1
ATOM 1489 C CA . ILE A 1 216 ? 21.633 -4.220 -13.672 1.00 98.81 216 ILE A CA 1
ATOM 1490 C C . ILE A 1 216 ? 21.233 -5.653 -13.301 1.00 98.81 216 ILE A C 1
ATOM 1492 O O . ILE A 1 216 ? 21.185 -5.979 -12.119 1.00 98.81 216 ILE A O 1
ATOM 1496 N N . ALA A 1 217 ? 21.057 -6.543 -14.280 1.00 98.69 217 ALA A N 1
ATOM 1497 C CA . ALA A 1 217 ? 20.688 -7.936 -14.045 1.00 98.69 217 ALA A CA 1
ATOM 1498 C C . ALA A 1 217 ? 21.663 -8.667 -13.114 1.00 98.69 217 ALA A C 1
ATOM 1500 O O . ALA A 1 217 ? 21.239 -9.257 -12.123 1.00 98.69 217 ALA A O 1
ATOM 1501 N N . ALA A 1 218 ? 22.973 -8.552 -13.354 1.00 98.69 218 ALA A N 1
ATOM 1502 C CA . ALA A 1 218 ? 23.989 -9.149 -12.489 1.00 98.69 218 ALA A CA 1
ATOM 1503 C C . ALA A 1 218 ? 23.877 -8.677 -11.025 1.00 98.69 218 ALA A C 1
ATOM 1505 O O . ALA A 1 218 ? 23.998 -9.487 -10.106 1.00 98.69 218 ALA A O 1
ATOM 1506 N N . ARG A 1 219 ? 23.603 -7.384 -10.790 1.00 98.75 219 ARG A N 1
ATOM 1507 C CA . ARG A 1 219 ? 23.412 -6.837 -9.436 1.00 98.75 219 ARG A CA 1
ATOM 1508 C C . ARG A 1 219 ? 22.093 -7.285 -8.807 1.00 98.75 219 ARG A C 1
ATOM 1510 O O . ARG A 1 219 ? 22.077 -7.592 -7.618 1.00 98.75 219 ARG A O 1
ATOM 1517 N N . ALA A 1 220 ? 21.013 -7.318 -9.587 1.00 98.75 220 ALA A N 1
ATOM 1518 C CA . ALA A 1 220 ? 19.700 -7.758 -9.132 1.00 98.75 220 ALA A CA 1
ATOM 1519 C C . ALA A 1 220 ? 19.758 -9.218 -8.656 1.00 98.75 220 ALA A C 1
ATOM 1521 O O . ALA A 1 220 ? 19.452 -9.494 -7.495 1.00 98.75 220 ALA A O 1
ATOM 1522 N N . HIS A 1 221 ? 20.284 -10.116 -9.495 1.00 98.38 221 HIS A N 1
ATOM 1523 C CA . HIS A 1 221 ? 20.462 -11.536 -9.173 1.00 98.38 221 HIS A CA 1
ATOM 1524 C C . HIS A 1 221 ? 21.370 -11.756 -7.962 1.00 98.38 221 HIS A C 1
ATOM 1526 O O . HIS A 1 221 ? 21.017 -12.522 -7.067 1.00 98.38 221 HIS A O 1
ATOM 1532 N N . ALA A 1 222 ? 22.492 -11.032 -7.866 1.00 98.25 222 ALA A N 1
ATOM 1533 C CA . ALA A 1 222 ? 23.387 -11.101 -6.707 1.00 98.25 222 ALA A CA 1
ATOM 1534 C C . ALA A 1 222 ? 22.726 -10.662 -5.384 1.00 98.25 222 ALA A C 1
ATOM 1536 O O . ALA A 1 222 ? 23.195 -11.040 -4.313 1.00 98.25 222 ALA A O 1
ATOM 1537 N N . ALA A 1 223 ? 21.645 -9.880 -5.450 1.00 97.88 223 ALA A N 1
ATOM 1538 C CA . ALA A 1 223 ? 20.859 -9.435 -4.304 1.00 97.88 223 ALA A CA 1
ATOM 1539 C C . ALA A 1 223 ? 19.535 -10.201 -4.119 1.00 97.88 223 ALA A C 1
ATOM 1541 O O . ALA A 1 223 ? 18.759 -9.844 -3.235 1.00 97.88 223 ALA A O 1
ATOM 1542 N N . GLY A 1 224 ? 19.251 -11.218 -4.942 1.00 96.81 224 GLY A N 1
ATOM 1543 C CA . GLY A 1 224 ? 17.980 -11.951 -4.929 1.00 96.81 224 GLY A CA 1
ATOM 1544 C C . GLY A 1 224 ? 16.771 -11.144 -5.423 1.00 96.81 224 GLY A C 1
ATOM 1545 O O . GLY A 1 224 ? 15.637 -11.523 -5.144 1.00 96.81 224 GLY A O 1
ATOM 1546 N N . VAL A 1 225 ? 16.991 -10.027 -6.125 1.00 98.44 225 VAL A N 1
ATOM 1547 C CA . VAL A 1 225 ? 15.931 -9.229 -6.760 1.00 98.44 225 VAL A CA 1
ATOM 1548 C C . VAL A 1 225 ? 15.488 -9.909 -8.055 1.00 98.44 225 VAL A C 1
ATOM 1550 O O . VAL A 1 225 ? 16.309 -10.160 -8.932 1.00 98.44 225 VAL A O 1
ATOM 1553 N N . THR A 1 226 ? 14.185 -10.157 -8.187 1.00 97.94 226 THR A N 1
ATOM 1554 C CA . THR A 1 226 ? 13.566 -10.841 -9.338 1.00 97.94 226 THR A CA 1
ATOM 1555 C C . THR A 1 226 ? 12.699 -9.924 -10.201 1.00 97.94 226 THR A C 1
ATOM 1557 O O . THR A 1 226 ? 12.443 -10.242 -11.363 1.00 97.94 226 THR A O 1
ATOM 1560 N N . THR A 1 227 ? 12.261 -8.785 -9.655 1.00 98.81 227 THR A N 1
ATOM 1561 C CA . THR A 1 227 ? 11.407 -7.804 -10.343 1.00 98.81 227 THR A CA 1
ATOM 1562 C C . THR A 1 227 ? 12.005 -6.403 -10.230 1.00 98.81 227 THR A C 1
ATOM 1564 O O . THR A 1 227 ? 12.356 -5.959 -9.135 1.00 98.81 227 THR A O 1
ATOM 1567 N N . LEU A 1 228 ? 12.074 -5.672 -11.342 1.00 98.88 228 LEU A N 1
ATOM 1568 C CA . LEU A 1 228 ? 12.370 -4.239 -11.343 1.00 98.88 228 LEU A CA 1
ATOM 1569 C C . LEU A 1 228 ? 11.080 -3.438 -11.511 1.00 98.88 228 LEU A C 1
ATOM 1571 O O . LEU A 1 228 ? 10.288 -3.728 -12.403 1.00 98.88 228 LEU A O 1
ATOM 1575 N N . PHE A 1 229 ? 10.896 -2.410 -10.687 1.00 98.88 229 PHE A N 1
ATOM 1576 C CA . PHE A 1 229 ? 9.792 -1.457 -10.783 1.00 98.88 229 PHE A CA 1
ATOM 1577 C C . PHE A 1 229 ? 10.345 -0.153 -11.364 1.00 98.88 229 PHE A C 1
ATOM 1579 O O . PHE A 1 229 ? 11.021 0.603 -10.673 1.00 98.88 229 PHE A O 1
ATOM 1586 N N . ILE A 1 230 ? 10.105 0.110 -12.647 1.00 98.94 230 ILE A N 1
ATOM 1587 C CA . ILE A 1 230 ? 10.786 1.157 -13.424 1.00 98.94 230 ILE A CA 1
ATOM 1588 C C . ILE A 1 230 ? 9.806 2.282 -13.771 1.00 98.94 230 ILE A C 1
ATOM 1590 O O . ILE A 1 230 ? 8.699 2.010 -14.244 1.00 98.94 230 ILE A O 1
ATOM 1594 N N . LYS A 1 231 ? 10.213 3.547 -13.586 1.00 98.75 231 LYS A N 1
ATOM 1595 C CA . LYS A 1 231 ? 9.333 4.694 -13.863 1.00 98.75 231 LYS A CA 1
ATOM 1596 C C . LYS A 1 231 ? 8.969 4.754 -15.347 1.00 98.75 231 LYS A C 1
ATOM 1598 O O . LYS A 1 231 ? 9.849 4.937 -16.191 1.00 98.75 231 LYS A O 1
ATOM 1603 N N . SER A 1 232 ? 7.685 4.622 -15.666 1.00 98.75 232 SER A N 1
ATOM 1604 C CA . SER A 1 232 ? 7.168 4.684 -17.038 1.00 98.75 232 SER A CA 1
ATOM 1605 C C . SER A 1 232 ? 6.631 6.064 -17.402 1.00 98.75 232 SER A C 1
ATOM 1607 O O . SER A 1 232 ? 6.738 6.482 -18.554 1.00 98.75 232 SER A O 1
ATOM 1609 N N . SER A 1 233 ? 6.042 6.777 -16.442 1.00 98.62 233 SER A N 1
ATOM 1610 C CA . SER A 1 233 ? 5.374 8.051 -16.700 1.00 98.62 233 SER A CA 1
ATOM 1611 C C . SER A 1 233 ? 5.199 8.918 -15.455 1.00 98.62 233 SER A C 1
ATOM 1613 O O . SER A 1 233 ? 5.394 8.483 -14.316 1.00 98.62 233 SER A O 1
ATOM 1615 N N . ASP A 1 234 ? 4.882 10.183 -15.711 1.00 98.06 234 ASP A N 1
ATOM 1616 C CA . ASP A 1 234 ? 4.699 11.239 -14.727 1.00 98.06 234 ASP A CA 1
ATOM 1617 C C . ASP A 1 234 ? 3.496 12.105 -15.160 1.00 98.06 234 ASP A C 1
ATOM 1619 O O . ASP A 1 234 ? 3.513 12.774 -16.201 1.00 98.06 234 ASP A O 1
ATOM 1623 N N . GLY A 1 235 ? 2.387 11.989 -14.430 1.00 97.00 235 GLY A N 1
ATOM 1624 C CA . GLY A 1 235 ? 1.096 12.554 -14.810 1.00 97.00 235 GLY A CA 1
ATOM 1625 C C . GLY A 1 235 ? 0.556 12.025 -16.145 1.00 97.00 235 GLY A C 1
ATOM 1626 O O . GLY A 1 235 ? 0.753 10.875 -16.526 1.00 97.00 235 GLY A O 1
ATOM 1627 N N . SER A 1 236 ? -0.165 12.886 -16.863 1.00 96.50 236 SER A N 1
ATOM 1628 C CA . SER A 1 236 ? -0.960 12.530 -18.053 1.00 96.50 236 SER A CA 1
ATOM 1629 C C . SER A 1 236 ? -0.267 12.739 -19.405 1.00 96.50 236 SER A C 1
ATOM 1631 O O . SER A 1 236 ? -0.831 12.374 -20.434 1.00 96.50 236 SER A O 1
ATOM 1633 N N . HIS A 1 237 ? 0.926 13.342 -19.431 1.00 96.25 237 HIS A N 1
ATOM 1634 C CA . HIS A 1 237 ? 1.583 13.765 -20.680 1.00 96.25 237 HIS A CA 1
ATOM 1635 C C . HIS A 1 237 ? 3.062 13.363 -20.783 1.00 96.25 237 HIS A C 1
ATOM 1637 O O . HIS A 1 237 ? 3.590 13.264 -21.891 1.00 96.25 237 HIS A O 1
ATOM 1643 N N . ASN A 1 238 ? 3.744 13.117 -19.662 1.00 97.88 238 ASN A N 1
ATOM 1644 C CA . ASN A 1 238 ? 5.170 12.808 -19.650 1.00 97.88 238 ASN A CA 1
ATOM 1645 C C . ASN A 1 238 ? 5.386 11.288 -19.590 1.00 97.88 238 ASN A C 1
ATOM 1647 O O . ASN A 1 238 ? 5.538 10.713 -18.515 1.00 97.88 238 ASN A O 1
ATOM 1651 N N . TYR A 1 239 ? 5.385 10.632 -20.754 1.00 98.56 239 TYR A N 1
ATOM 1652 C CA . TYR A 1 239 ? 5.799 9.231 -20.877 1.00 98.56 239 TYR A CA 1
ATOM 1653 C C . TYR A 1 239 ? 7.311 9.138 -21.095 1.00 98.56 239 TYR A C 1
ATOM 1655 O O . TYR A 1 239 ? 7.845 9.727 -22.037 1.00 98.56 239 TYR A O 1
ATOM 1663 N N . TRP A 1 240 ? 8.001 8.370 -20.258 1.00 98.25 240 TRP A N 1
ATOM 1664 C CA . TRP A 1 240 ? 9.457 8.298 -20.247 1.00 98.25 240 TRP A CA 1
ATOM 1665 C C . TRP A 1 240 ? 9.938 7.202 -21.199 1.00 98.25 240 TRP A C 1
ATOM 1667 O O . TRP A 1 240 ? 9.623 6.026 -21.030 1.00 98.25 240 TRP A O 1
ATOM 1677 N N . SER A 1 241 ? 10.767 7.573 -22.178 1.00 97.31 241 SER A N 1
ATOM 1678 C CA . SER A 1 241 ? 11.292 6.653 -23.201 1.00 97.31 241 SER A CA 1
ATOM 1679 C C . SER A 1 241 ? 12.133 5.497 -22.650 1.00 97.31 241 SER A C 1
ATOM 1681 O O . SER A 1 241 ? 12.354 4.528 -23.373 1.00 97.31 241 SER A O 1
ATOM 1683 N N . GLN A 1 242 ? 12.571 5.561 -21.386 1.00 97.12 242 GLN A N 1
ATOM 1684 C CA . GLN A 1 242 ? 13.262 4.447 -20.736 1.00 97.12 242 GLN A CA 1
ATOM 1685 C C . GLN A 1 242 ? 12.383 3.190 -20.666 1.00 97.12 242 GLN A C 1
ATOM 1687 O O . GLN A 1 242 ? 12.891 2.098 -20.898 1.00 97.12 242 GLN A O 1
ATOM 1692 N N . PHE A 1 243 ? 11.073 3.322 -20.414 1.00 98.69 243 PHE A N 1
ATOM 1693 C CA . PHE A 1 243 ? 10.173 2.170 -20.369 1.00 98.69 243 PHE A CA 1
ATOM 1694 C C . PHE A 1 243 ? 9.697 1.830 -21.787 1.00 98.69 243 PHE A C 1
ATOM 1696 O O . PHE A 1 243 ? 8.746 2.407 -22.315 1.00 98.69 243 PHE A O 1
ATOM 1703 N N . SER A 1 244 ? 10.405 0.906 -22.430 1.00 98.69 244 SER A N 1
ATOM 1704 C CA . SER A 1 244 ? 10.229 0.549 -23.841 1.00 98.69 244 SER A CA 1
ATOM 1705 C C . SER A 1 244 ? 10.105 -0.968 -24.026 1.00 98.69 244 SER A C 1
ATOM 1707 O O . SER A 1 244 ? 10.638 -1.713 -23.199 1.00 98.69 244 SER A O 1
ATOM 1709 N N . PRO A 1 245 ? 9.472 -1.447 -25.117 1.00 98.81 245 PRO A N 1
ATOM 1710 C CA . PRO A 1 245 ? 9.422 -2.877 -25.434 1.00 98.81 245 PRO A CA 1
ATOM 1711 C C . PRO A 1 245 ? 10.809 -3.523 -25.522 1.00 98.81 245 PRO A C 1
ATOM 1713 O O . PRO A 1 245 ? 10.983 -4.675 -25.140 1.00 98.81 245 PRO A O 1
ATOM 1716 N N . GLN A 1 246 ? 11.806 -2.767 -25.994 1.00 98.69 246 GLN A N 1
ATOM 1717 C CA . GLN A 1 246 ? 13.198 -3.201 -26.073 1.00 98.69 246 GLN A CA 1
ATOM 1718 C C . GLN A 1 246 ? 13.782 -3.447 -24.677 1.00 98.69 246 GLN A C 1
ATOM 1720 O O . GLN A 1 246 ? 14.288 -4.536 -24.424 1.00 98.69 246 GLN A O 1
ATOM 1725 N N . LEU A 1 247 ? 13.641 -2.488 -23.749 1.00 98.69 247 LEU A N 1
ATOM 1726 C CA . LEU A 1 247 ? 14.113 -2.666 -22.372 1.00 98.69 247 LEU A CA 1
ATOM 1727 C C . LEU A 1 247 ? 13.429 -3.855 -21.686 1.00 98.69 247 LEU A C 1
ATOM 1729 O O . LEU A 1 247 ? 14.093 -4.646 -21.023 1.00 98.69 247 LEU A O 1
ATOM 1733 N N . VAL A 1 248 ? 12.109 -3.982 -21.839 1.00 98.81 248 VAL A N 1
ATOM 1734 C CA . VAL A 1 248 ? 11.342 -5.091 -21.257 1.00 98.81 248 VAL A CA 1
ATOM 1735 C C . VAL A 1 248 ? 11.859 -6.435 -21.782 1.00 98.81 248 VAL A C 1
ATOM 1737 O O . VAL A 1 248 ? 12.197 -7.308 -20.985 1.00 98.81 248 VAL A O 1
ATOM 1740 N N . ALA A 1 249 ? 12.019 -6.577 -23.102 1.00 98.75 249 ALA A N 1
ATOM 1741 C CA . ALA A 1 249 ? 12.542 -7.798 -23.711 1.00 98.75 249 ALA A CA 1
ATOM 1742 C C . ALA A 1 249 ? 13.985 -8.115 -23.270 1.00 98.75 249 ALA A C 1
ATOM 1744 O O . ALA A 1 249 ? 14.309 -9.278 -23.024 1.00 98.75 249 ALA A O 1
ATOM 1745 N N . GLU A 1 250 ? 14.849 -7.106 -23.123 1.00 98.56 250 GLU A N 1
ATOM 1746 C CA . GLU A 1 250 ? 16.210 -7.286 -22.600 1.00 98.56 250 GLU A CA 1
ATOM 1747 C C . GLU A 1 250 ? 16.216 -7.726 -21.126 1.00 98.56 250 GLU A C 1
ATOM 1749 O O . GLU A 1 250 ? 17.018 -8.583 -20.748 1.00 98.56 250 GLU A O 1
ATOM 1754 N N . LEU A 1 251 ? 15.313 -7.200 -20.293 1.00 98.75 251 LEU A N 1
ATOM 1755 C CA . LEU A 1 251 ? 15.156 -7.623 -18.897 1.00 98.75 251 LEU A CA 1
ATOM 1756 C C . LEU A 1 251 ? 14.650 -9.066 -18.795 1.00 98.75 251 LEU A C 1
ATOM 1758 O O . LEU A 1 251 ? 15.246 -9.864 -18.066 1.00 98.75 251 LEU A O 1
ATOM 1762 N N . HIS A 1 252 ? 13.634 -9.429 -19.585 1.00 98.69 252 HIS A N 1
ATOM 1763 C CA . HIS A 1 252 ? 13.128 -10.802 -19.682 1.00 98.69 252 HIS A CA 1
ATOM 1764 C C . HIS A 1 252 ? 14.215 -11.778 -20.146 1.00 98.69 252 HIS A C 1
ATOM 1766 O O . HIS A 1 252 ? 14.384 -12.838 -19.543 1.00 98.69 252 HIS A O 1
ATOM 1772 N N . ALA A 1 253 ? 15.015 -11.407 -21.153 1.00 98.44 253 ALA A N 1
ATOM 1773 C CA . ALA A 1 253 ? 16.147 -12.208 -21.629 1.00 98.44 253 ALA A CA 1
ATOM 1774 C C . ALA A 1 253 ? 17.250 -12.397 -20.567 1.00 98.44 253 ALA A C 1
ATOM 1776 O O . ALA A 1 253 ? 17.988 -13.380 -20.610 1.00 98.44 253 ALA A O 1
ATOM 1777 N N . ASN A 1 254 ? 17.342 -11.486 -19.594 1.00 98.31 254 ASN A N 1
ATOM 1778 C CA . ASN A 1 254 ? 18.225 -11.591 -18.433 1.00 98.31 254 ASN A CA 1
ATOM 1779 C C . ASN A 1 254 ? 17.540 -12.219 -17.198 1.00 98.31 254 ASN A C 1
ATOM 1781 O O . ASN A 1 254 ? 18.122 -12.214 -16.114 1.00 98.31 254 ASN A O 1
ATOM 1785 N N . GLY A 1 255 ? 16.328 -12.772 -17.330 1.00 96.94 255 GLY A N 1
ATOM 1786 C CA . GLY A 1 255 ? 15.622 -13.467 -16.248 1.00 96.94 255 GLY A CA 1
ATOM 1787 C C . GLY A 1 255 ? 15.024 -12.556 -15.170 1.00 96.94 255 GLY A C 1
ATOM 1788 O O . GLY A 1 255 ? 14.803 -13.016 -14.051 1.00 96.94 255 GLY A O 1
ATOM 1789 N N . LEU A 1 256 ? 14.776 -11.280 -15.480 1.00 98.50 256 LEU A N 1
ATOM 1790 C CA . LEU A 1 256 ? 14.092 -10.331 -14.597 1.00 98.50 256 LEU A CA 1
ATOM 1791 C C . LEU A 1 256 ? 12.690 -10.008 -15.109 1.00 98.50 256 LEU A C 1
ATOM 1793 O O . LEU A 1 256 ? 12.490 -9.848 -16.310 1.00 98.50 256 LEU A O 1
ATOM 1797 N N . LYS A 1 257 ? 11.741 -9.829 -14.186 1.00 98.75 257 LYS A N 1
ATOM 1798 C CA . LYS A 1 257 ? 10.429 -9.233 -14.474 1.00 98.75 257 LYS A CA 1
ATOM 1799 C C . LYS A 1 257 ? 10.537 -7.704 -14.498 1.00 98.75 257 LYS A C 1
ATOM 1801 O O . LYS A 1 257 ? 11.287 -7.120 -13.710 1.00 98.75 257 LYS A O 1
ATOM 1806 N N . ALA A 1 258 ? 9.766 -7.053 -15.360 1.00 98.75 258 ALA A N 1
ATOM 1807 C CA . ALA A 1 258 ? 9.742 -5.610 -15.559 1.00 98.75 258 ALA A CA 1
ATOM 1808 C C . ALA A 1 258 ? 8.342 -5.047 -15.270 1.00 98.75 258 ALA A C 1
ATOM 1810 O O . ALA A 1 258 ? 7.440 -5.102 -16.104 1.00 98.75 258 ALA A O 1
ATOM 1811 N N . CYS A 1 259 ? 8.165 -4.464 -14.089 1.00 98.88 259 CYS A N 1
ATOM 1812 C CA . CYS A 1 259 ? 6.980 -3.688 -13.756 1.00 98.88 259 CYS A CA 1
ATOM 1813 C C . CYS A 1 259 ? 7.173 -2.214 -14.099 1.00 98.88 259 CYS A C 1
ATOM 1815 O O . CYS A 1 259 ? 8.232 -1.633 -13.859 1.00 98.88 259 CYS A O 1
ATOM 1817 N N . ALA A 1 260 ? 6.115 -1.587 -14.595 1.00 98.88 260 ALA A N 1
ATOM 1818 C CA . ALA A 1 260 ? 6.031 -0.141 -14.700 1.00 98.88 260 ALA A CA 1
ATOM 1819 C C . ALA A 1 260 ? 5.554 0.461 -13.369 1.00 98.88 260 ALA A C 1
ATOM 1821 O O . ALA A 1 260 ? 4.711 -0.126 -12.691 1.00 98.88 260 ALA A O 1
ATOM 1822 N N . TRP A 1 261 ? 6.011 1.664 -13.031 1.00 98.75 261 TRP A N 1
ATOM 1823 C CA . TRP A 1 261 ? 5.311 2.528 -12.076 1.00 98.75 261 TRP A CA 1
ATOM 1824 C C . TRP A 1 261 ? 5.105 3.925 -12.653 1.00 98.75 261 TRP A C 1
ATOM 1826 O O . TRP A 1 261 ? 5.910 4.401 -13.459 1.00 98.75 261 TRP A O 1
ATOM 1836 N N . GLN A 1 262 ? 4.009 4.569 -12.262 1.00 97.88 262 GLN A N 1
ATOM 1837 C CA . GLN A 1 262 ? 3.638 5.895 -12.747 1.00 97.88 262 GLN A CA 1
ATOM 1838 C C . GLN A 1 262 ? 3.217 6.806 -11.605 1.00 97.88 262 GLN A C 1
ATOM 1840 O O . GLN A 1 262 ? 2.382 6.417 -10.795 1.00 97.88 262 GLN A O 1
ATOM 1845 N N . TYR A 1 263 ? 3.750 8.026 -11.596 1.00 98.38 263 TYR A N 1
ATOM 1846 C CA . TYR A 1 263 ? 3.288 9.076 -10.691 1.00 98.38 263 TYR A CA 1
ATOM 1847 C C . TYR A 1 263 ? 2.002 9.691 -11.249 1.00 98.38 263 TYR A C 1
ATOM 1849 O O . TYR A 1 263 ? 1.971 10.040 -12.433 1.00 98.38 263 TYR A O 1
ATOM 1857 N N . VAL A 1 264 ? 0.949 9.820 -10.443 1.00 98.31 264 VAL A N 1
ATOM 1858 C CA . VAL A 1 264 ? -0.361 10.331 -10.886 1.00 98.31 264 VAL A CA 1
ATOM 1859 C C . VAL A 1 264 ? -0.881 11.454 -9.987 1.00 98.31 264 VAL A C 1
ATOM 1861 O O . VAL A 1 264 ? -0.677 11.444 -8.779 1.00 98.31 264 VAL A O 1
ATOM 1864 N N . TYR A 1 265 ? -1.582 12.420 -10.590 1.00 96.81 265 TYR A N 1
ATOM 1865 C CA . TYR A 1 265 ? -2.019 13.663 -9.946 1.00 96.81 265 TYR A CA 1
ATOM 1866 C C . TYR A 1 265 ? -3.542 13.859 -9.917 1.00 96.81 265 TYR A C 1
ATOM 1868 O O . TYR A 1 265 ? -4.014 14.814 -9.307 1.00 96.81 265 TYR A O 1
ATOM 1876 N N . GLY A 1 266 ? -4.330 13.069 -10.655 1.00 95.50 266 GLY A N 1
ATOM 1877 C CA . GLY A 1 266 ? -5.800 13.150 -10.637 1.00 95.50 266 GLY A CA 1
ATOM 1878 C C . GLY A 1 266 ? -6.394 14.375 -11.335 1.00 95.50 266 GLY A C 1
ATOM 1879 O O . GLY A 1 266 ? -7.612 14.485 -11.468 1.00 95.50 266 GLY A O 1
ATOM 1880 N N . SER A 1 267 ? -5.549 15.270 -11.853 1.00 95.44 267 SER A N 1
ATOM 1881 C CA . SER A 1 267 ? -5.952 16.430 -12.658 1.00 95.44 267 SER A CA 1
ATOM 1882 C C . SER A 1 267 ? -6.393 16.051 -14.078 1.00 95.44 267 SER A C 1
ATOM 1884 O O . SER A 1 267 ? -7.241 16.721 -14.663 1.00 95.44 267 SER A O 1
ATOM 1886 N N . ASN A 1 268 ? -5.856 14.955 -14.625 1.00 97.56 268 ASN A N 1
ATOM 1887 C CA . ASN A 1 268 ? -6.312 14.335 -15.870 1.00 97.56 268 ASN A CA 1
ATOM 1888 C C . ASN A 1 268 ? -6.219 12.798 -15.746 1.00 97.56 268 ASN A C 1
ATOM 1890 O O . ASN A 1 268 ? -5.301 12.183 -16.301 1.00 97.56 268 ASN A O 1
ATOM 1894 N N . PRO A 1 269 ? -7.164 12.169 -15.024 1.00 98.12 269 PRO A N 1
ATOM 1895 C CA . PRO A 1 269 ? -7.129 10.737 -14.723 1.00 98.12 269 PRO A CA 1
ATOM 1896 C C . PRO A 1 269 ? -7.264 9.865 -15.979 1.00 98.12 269 PRO A C 1
ATOM 1898 O O . PRO A 1 269 ? -6.744 8.754 -16.023 1.00 98.12 269 PRO A O 1
ATOM 1901 N N . ALA A 1 270 ? -7.923 10.369 -17.029 1.00 98.44 270 ALA A N 1
ATOM 1902 C CA . ALA A 1 270 ? -8.025 9.672 -18.307 1.00 98.44 270 ALA A CA 1
ATOM 1903 C C . ALA A 1 270 ? -6.659 9.586 -19.009 1.00 98.44 270 ALA A C 1
ATOM 1905 O O . ALA A 1 270 ? -6.241 8.497 -19.391 1.00 98.44 270 ALA A O 1
ATOM 1906 N N . GLY A 1 271 ? -5.927 10.702 -19.121 1.00 98.56 271 GLY A N 1
ATOM 1907 C CA . GLY A 1 271 ? -4.578 10.707 -19.701 1.00 98.56 271 GLY A CA 1
ATOM 1908 C C . GLY A 1 271 ? -3.563 9.911 -18.872 1.00 98.56 271 GLY A C 1
ATOM 1909 O O . GLY A 1 271 ? -2.734 9.198 -19.430 1.00 98.56 271 GLY A O 1
ATOM 1910 N N . GLU A 1 272 ? -3.667 9.963 -17.542 1.00 98.69 272 GLU A N 1
ATOM 1911 C CA . GLU A 1 272 ? -2.871 9.124 -16.631 1.00 98.69 272 GLU A CA 1
ATOM 1912 C C . GLU A 1 272 ? -3.123 7.623 -16.873 1.00 98.69 272 GLU A C 1
ATOM 1914 O O . GLU A 1 272 ? -2.177 6.832 -16.909 1.00 98.69 272 GLU A O 1
ATOM 1919 N N . ALA A 1 273 ? -4.377 7.221 -17.108 1.00 98.75 273 ALA A N 1
ATOM 1920 C CA . ALA A 1 273 ? -4.730 5.843 -17.445 1.00 98.75 273 ALA A CA 1
ATOM 1921 C C . ALA A 1 273 ? -4.239 5.412 -18.844 1.00 98.75 273 ALA A C 1
ATOM 1923 O O . ALA A 1 273 ? -3.845 4.256 -19.018 1.00 98.75 273 ALA A O 1
ATOM 1924 N N . GLU A 1 274 ? -4.214 6.315 -19.835 1.00 98.81 274 GLU A N 1
ATOM 1925 C CA . GLU A 1 274 ? -3.619 6.040 -21.156 1.00 98.81 274 GLU A CA 1
ATOM 1926 C C . GLU A 1 274 ? -2.113 5.753 -21.058 1.00 98.81 274 GLU A C 1
ATOM 1928 O O . GLU A 1 274 ? -1.621 4.820 -21.696 1.00 98.81 274 GLU A O 1
ATOM 1933 N N . LEU A 1 275 ? -1.366 6.514 -20.246 1.00 98.81 275 LEU A N 1
ATOM 1934 C CA . LEU A 1 275 ? 0.077 6.290 -20.085 1.00 98.81 275 LEU A CA 1
ATOM 1935 C C . LEU A 1 275 ? 0.390 4.978 -19.348 1.00 98.81 275 LEU A C 1
ATOM 1937 O O . LEU A 1 275 ? 1.337 4.281 -19.727 1.00 98.81 275 LEU A O 1
ATOM 1941 N N . GLY A 1 276 ? -0.448 4.584 -18.388 1.00 98.75 276 GLY A N 1
ATOM 1942 C CA . GLY A 1 276 ? -0.378 3.264 -17.759 1.00 98.75 276 GLY A CA 1
ATOM 1943 C C . GLY A 1 276 ? -0.652 2.127 -18.726 1.00 98.75 276 GLY A C 1
ATOM 1944 O O . GLY A 1 276 ? 0.155 1.205 -18.855 1.00 98.75 276 GLY A O 1
ATOM 1945 N N . ALA A 1 277 ? -1.746 2.227 -19.482 1.00 98.88 277 ALA A N 1
ATOM 1946 C CA . ALA A 1 277 ? -2.080 1.258 -20.518 1.00 98.88 277 ALA A CA 1
ATOM 1947 C C . ALA A 1 277 ? -0.981 1.152 -21.590 1.00 98.88 277 ALA A C 1
ATOM 1949 O O . ALA A 1 277 ? -0.679 0.052 -22.050 1.00 98.88 277 ALA A O 1
ATOM 1950 N N . ARG A 1 278 ? -0.317 2.263 -21.938 1.00 98.81 278 ARG A N 1
ATOM 1951 C CA . ARG A 1 278 ? 0.854 2.272 -22.827 1.00 98.81 278 ARG A CA 1
ATOM 1952 C C . ARG A 1 278 ? 2.047 1.517 -22.238 1.00 98.81 278 ARG A C 1
ATOM 1954 O O . ARG A 1 278 ? 2.725 0.810 -22.976 1.00 98.81 278 ARG A O 1
ATOM 1961 N N . ALA A 1 279 ? 2.318 1.638 -20.938 1.00 98.88 279 ALA A N 1
ATOM 1962 C CA . ALA A 1 279 ? 3.385 0.869 -20.297 1.00 98.88 279 ALA A CA 1
ATOM 1963 C C . ALA A 1 279 ? 3.091 -0.643 -20.304 1.00 98.88 279 ALA A C 1
ATOM 1965 O O . ALA A 1 279 ? 3.984 -1.437 -20.590 1.00 98.88 279 ALA A O 1
ATOM 1966 N N . VAL A 1 280 ? 1.829 -1.032 -20.098 1.00 98.81 280 VAL A N 1
ATOM 1967 C CA . VAL A 1 280 ? 1.381 -2.428 -20.238 1.00 98.81 280 VAL A CA 1
ATOM 1968 C C . VAL A 1 280 ? 1.486 -2.915 -21.687 1.00 98.81 280 VAL A C 1
ATOM 1970 O O . VAL A 1 280 ? 2.020 -3.993 -21.929 1.00 98.81 280 VAL A O 1
ATOM 1973 N N . ALA A 1 281 ? 1.078 -2.106 -22.669 1.00 98.75 281 ALA A N 1
ATOM 1974 C CA . ALA A 1 281 ? 1.236 -2.419 -24.093 1.00 98.75 281 ALA A CA 1
ATOM 1975 C C . ALA A 1 281 ? 2.712 -2.526 -24.533 1.00 98.75 281 ALA A C 1
ATOM 1977 O O . ALA A 1 281 ? 3.015 -3.228 -25.495 1.00 98.75 281 ALA A O 1
ATOM 1978 N N . ASN A 1 282 ? 3.632 -1.884 -23.805 1.00 98.75 282 ASN A N 1
ATOM 1979 C CA . ASN A 1 282 ? 5.077 -2.048 -23.967 1.00 98.75 282 ASN A CA 1
ATOM 1980 C C . ASN A 1 282 ? 5.634 -3.328 -23.300 1.00 98.75 282 ASN A C 1
ATOM 1982 O O . ASN A 1 282 ? 6.844 -3.531 -23.322 1.00 98.75 282 ASN A O 1
ATOM 1986 N N . GLY A 1 283 ? 4.782 -4.192 -22.737 1.00 98.69 283 GLY A N 1
ATOM 1987 C CA . GLY A 1 283 ? 5.142 -5.521 -22.232 1.00 98.69 283 GLY A CA 1
ATOM 1988 C C . GLY A 1 283 ? 5.366 -5.628 -20.720 1.00 98.69 283 GLY A C 1
ATOM 1989 O O . GLY A 1 283 ? 5.907 -6.636 -20.278 1.00 98.69 283 GLY A O 1
ATOM 1990 N N . ALA A 1 284 ? 4.983 -4.622 -19.925 1.00 98.81 284 ALA A N 1
ATOM 1991 C CA . ALA A 1 284 ? 5.153 -4.676 -18.471 1.00 98.81 284 ALA A CA 1
ATOM 1992 C C . ALA A 1 284 ? 4.466 -5.907 -17.840 1.00 98.81 284 ALA A C 1
ATOM 1994 O O . ALA A 1 284 ? 3.301 -6.175 -18.126 1.00 98.81 284 ALA A O 1
ATOM 1995 N N . ASP A 1 285 ? 5.145 -6.600 -16.921 1.00 98.81 285 ASP A N 1
ATOM 1996 C CA . ASP A 1 285 ? 4.587 -7.739 -16.169 1.00 98.81 285 ASP A CA 1
ATOM 1997 C C . ASP A 1 285 ? 3.589 -7.300 -15.084 1.00 98.81 285 ASP A C 1
ATOM 1999 O O . ASP A 1 285 ? 2.721 -8.066 -14.658 1.00 98.81 285 ASP A O 1
ATOM 2003 N N . CYS A 1 286 ? 3.734 -6.063 -14.603 1.00 98.88 286 CYS A N 1
ATOM 2004 C CA . CYS A 1 286 ? 2.774 -5.399 -13.733 1.00 98.88 286 CYS A CA 1
ATOM 2005 C C . CYS A 1 286 ? 2.848 -3.875 -13.869 1.00 98.88 286 CYS A C 1
ATOM 2007 O O . CYS A 1 286 ? 3.797 -3.325 -14.432 1.00 98.88 286 CYS A O 1
ATOM 2009 N N . LEU A 1 287 ? 1.845 -3.188 -13.329 1.00 98.88 287 LEU A N 1
ATOM 2010 C CA . LEU A 1 287 ? 1.825 -1.734 -13.187 1.00 98.88 287 LEU A CA 1
ATOM 2011 C C . LEU A 1 287 ? 1.615 -1.382 -11.712 1.00 98.88 287 LEU A C 1
ATOM 2013 O O . LEU A 1 287 ? 0.808 -2.022 -11.038 1.00 98.88 287 LEU A O 1
ATOM 2017 N N . VAL A 1 288 ? 2.300 -0.357 -11.212 1.00 98.88 288 VAL A N 1
ATOM 2018 C CA . VAL A 1 288 ? 2.024 0.242 -9.901 1.00 98.88 288 VAL A CA 1
ATOM 2019 C C . VAL A 1 288 ? 1.592 1.693 -10.076 1.00 98.88 288 VAL A C 1
ATOM 2021 O O . VAL A 1 288 ? 2.268 2.488 -10.729 1.00 98.88 288 VAL A O 1
ATOM 2024 N N . ILE A 1 289 ? 0.441 2.015 -9.493 1.00 98.81 289 ILE A N 1
ATOM 2025 C CA . ILE A 1 289 ? -0.085 3.372 -9.380 1.00 98.81 289 ILE A CA 1
ATOM 2026 C C . ILE A 1 289 ? 0.635 4.036 -8.206 1.00 98.81 289 ILE A C 1
ATOM 2028 O O . ILE A 1 289 ? 0.495 3.572 -7.075 1.00 98.81 289 ILE A O 1
ATOM 2032 N N . ASP A 1 290 ? 1.386 5.099 -8.461 1.00 98.38 290 ASP A N 1
ATOM 2033 C CA . ASP A 1 290 ? 1.953 5.965 -7.429 1.00 98.38 290 ASP A CA 1
ATOM 2034 C C . ASP A 1 290 ? 1.054 7.203 -7.297 1.00 98.38 290 ASP A C 1
ATOM 2036 O O . ASP A 1 290 ? 1.216 8.205 -7.999 1.00 98.38 290 ASP A O 1
ATOM 2040 N N . ALA A 1 291 ? 0.001 7.037 -6.489 1.00 95.38 291 ALA A N 1
ATOM 2041 C CA . ALA A 1 291 ? -0.973 8.066 -6.148 1.00 95.38 291 ALA A CA 1
ATOM 2042 C C . ALA A 1 291 ? -0.642 8.609 -4.754 1.00 95.38 291 ALA A C 1
ATOM 2044 O O . ALA A 1 291 ? -0.779 7.917 -3.743 1.00 95.38 291 ALA A O 1
ATOM 2045 N N . GLU A 1 292 ? -0.160 9.844 -4.746 1.00 90.00 292 GLU A N 1
ATOM 2046 C CA . GLU A 1 292 ? 0.268 10.584 -3.564 1.00 90.00 292 GLU A CA 1
ATOM 2047 C C . GLU A 1 292 ? -0.830 11.565 -3.113 1.00 90.00 292 GLU A C 1
ATOM 2049 O O . GLU A 1 292 ? -1.956 11.537 -3.607 1.00 90.00 292 GLU A O 1
ATOM 2054 N N . ALA A 1 293 ? -0.518 12.444 -2.157 1.00 91.75 293 ALA A N 1
ATOM 2055 C CA . ALA A 1 293 ? -1.496 13.304 -1.482 1.00 91.75 293 ALA A CA 1
ATOM 2056 C C . ALA A 1 293 ? -2.273 14.265 -2.412 1.00 91.75 293 ALA A C 1
ATOM 2058 O O . ALA A 1 293 ? -3.265 14.859 -1.992 1.00 91.75 293 ALA A O 1
ATOM 2059 N N . GLU A 1 294 ? -1.852 14.426 -3.665 1.00 95.06 294 GLU A N 1
ATOM 2060 C CA . GLU A 1 294 ? -2.598 15.090 -4.733 1.00 95.06 294 GLU A CA 1
ATOM 2061 C C . GLU A 1 294 ? -3.933 14.403 -5.080 1.00 95.06 294 GLU A C 1
ATOM 2063 O O . GLU A 1 294 ? -4.827 15.068 -5.603 1.00 95.06 294 GLU A O 1
ATOM 2068 N N . TYR A 1 295 ? -4.116 13.119 -4.746 1.00 95.88 295 TYR A N 1
ATOM 2069 C CA . TYR A 1 295 ? -5.398 12.417 -4.874 1.00 95.88 295 TYR A CA 1
ATOM 2070 C C . TYR A 1 295 ? -6.328 12.572 -3.652 1.00 95.88 295 TYR A C 1
ATOM 2072 O O . TYR A 1 295 ? -7.489 12.150 -3.727 1.00 95.88 295 TYR A O 1
ATOM 2080 N N . GLU A 1 296 ? -5.913 13.238 -2.563 1.00 93.88 296 GLU A N 1
ATOM 2081 C CA . GLU A 1 296 ? -6.753 13.405 -1.368 1.00 93.88 296 GLU A CA 1
ATOM 2082 C C . GLU A 1 296 ? -8.074 14.131 -1.689 1.00 93.88 296 GLU A C 1
ATOM 2084 O O . GLU A 1 296 ? -8.108 15.305 -2.051 1.00 93.88 296 GLU A O 1
ATOM 2089 N N . GLY A 1 297 ? -9.201 13.432 -1.518 1.00 93.50 297 GLY A N 1
ATOM 2090 C CA . GLY A 1 297 ? -10.539 13.933 -1.849 1.00 93.50 297 GLY A CA 1
ATOM 2091 C C . GLY A 1 297 ? -10.953 13.760 -3.318 1.00 93.50 297 GLY A C 1
ATOM 2092 O O . GLY A 1 297 ? -12.126 13.949 -3.640 1.00 93.50 297 GLY A O 1
ATOM 2093 N N . HIS A 1 298 ? -10.058 13.323 -4.206 1.00 95.38 298 HIS A N 1
ATOM 2094 C CA . HIS A 1 298 ? -10.300 13.189 -5.646 1.00 95.38 298 HIS A CA 1
ATOM 2095 C C . HIS A 1 298 ? -10.882 11.813 -6.049 1.00 95.38 298 HIS A C 1
ATOM 2097 O O . HIS A 1 298 ? -10.508 11.227 -7.065 1.00 95.38 298 HIS A O 1
ATOM 2103 N N . TYR A 1 299 ? -11.866 11.308 -5.295 1.00 96.50 299 TYR A N 1
ATOM 2104 C CA . TYR A 1 299 ? -12.504 9.994 -5.514 1.00 96.50 299 TYR A CA 1
ATOM 2105 C C . TYR A 1 299 ? -13.081 9.817 -6.931 1.00 96.50 299 TYR A C 1
ATOM 2107 O O . TYR A 1 299 ? -12.938 8.756 -7.539 1.00 96.50 299 TYR A O 1
ATOM 2115 N N . ALA A 1 300 ? -13.694 10.865 -7.494 1.00 96.50 300 ALA A N 1
ATOM 2116 C CA . ALA A 1 300 ? -14.208 10.857 -8.867 1.00 96.50 300 ALA A CA 1
ATOM 2117 C C . ALA A 1 300 ? -13.087 10.677 -9.907 1.00 96.50 300 ALA A C 1
ATOM 2119 O O . ALA A 1 300 ? -13.255 9.961 -10.899 1.00 96.50 300 ALA A O 1
ATOM 2120 N N . ALA A 1 301 ? -11.922 11.287 -9.667 1.00 97.44 301 ALA A N 1
ATOM 2121 C CA . ALA A 1 301 ? -10.756 11.118 -10.522 1.00 97.44 301 ALA A CA 1
ATOM 2122 C C . ALA A 1 301 ? -10.180 9.705 -10.384 1.00 97.44 301 ALA A C 1
ATOM 2124 O O . ALA A 1 301 ? -9.939 9.061 -11.401 1.00 97.44 301 ALA A O 1
ATOM 2125 N N . ALA A 1 302 ? -10.066 9.182 -9.158 1.00 98.12 302 ALA A N 1
ATOM 2126 C CA . ALA A 1 302 ? -9.611 7.814 -8.908 1.00 98.12 302 ALA A CA 1
ATOM 2127 C C . ALA A 1 302 ? -10.515 6.778 -9.599 1.00 98.12 302 ALA A C 1
ATOM 2129 O O . ALA A 1 302 ? -10.016 5.870 -10.261 1.00 98.12 302 ALA A O 1
ATOM 2130 N N . GLN A 1 303 ? -11.842 6.948 -9.549 1.00 97.81 303 GLN A N 1
ATOM 2131 C CA . GLN A 1 303 ? -12.772 6.049 -10.242 1.00 97.81 303 GLN A CA 1
ATOM 2132 C C . GLN A 1 303 ? -12.645 6.171 -11.767 1.00 97.81 303 GLN A C 1
ATOM 2134 O O . GLN A 1 303 ? -12.654 5.157 -12.465 1.00 97.81 303 GLN A O 1
ATOM 2139 N N . THR A 1 304 ? -12.478 7.389 -12.292 1.00 98.25 304 THR A N 1
ATOM 2140 C CA . THR A 1 304 ? -12.234 7.618 -13.728 1.00 98.25 304 THR A CA 1
ATOM 2141 C C . THR A 1 304 ? -10.942 6.937 -14.187 1.00 98.25 304 THR A C 1
ATOM 2143 O O . THR A 1 304 ? -10.940 6.248 -15.207 1.00 98.25 304 THR A O 1
ATOM 2146 N N . TYR A 1 305 ? -9.866 7.080 -13.408 1.00 98.62 305 TYR A N 1
ATOM 2147 C CA . TYR A 1 305 ? -8.564 6.468 -13.657 1.00 98.62 305 TYR A CA 1
ATOM 2148 C C . TYR A 1 305 ? -8.654 4.937 -13.646 1.00 98.62 305 TYR A C 1
ATOM 2150 O O . TYR A 1 305 ? -8.299 4.292 -14.632 1.00 98.62 305 TYR A O 1
ATOM 2158 N N . VAL A 1 306 ? -9.179 4.347 -12.563 1.00 98.44 306 VAL A N 1
ATOM 2159 C CA . VAL A 1 306 ? -9.276 2.887 -12.393 1.00 98.44 306 VAL A CA 1
ATOM 2160 C C . VAL A 1 306 ? -10.122 2.269 -13.504 1.00 98.44 306 VAL A C 1
ATOM 2162 O O . VAL A 1 306 ? -9.681 1.311 -14.141 1.00 98.44 306 VAL A O 1
ATOM 2165 N N . ASN A 1 307 ? -11.295 2.839 -13.793 1.00 98.12 307 ASN A N 1
ATOM 2166 C CA . ASN A 1 307 ? -12.177 2.337 -14.847 1.00 98.12 307 ASN A CA 1
ATOM 2167 C C . ASN A 1 307 ? -11.527 2.457 -16.234 1.00 98.12 307 ASN A C 1
ATOM 2169 O O . ASN A 1 307 ? -11.543 1.494 -17.004 1.00 98.12 307 ASN A O 1
ATOM 2173 N N . GLY A 1 308 ? -10.926 3.611 -16.546 1.00 98.44 308 GLY A N 1
ATOM 2174 C CA . GLY A 1 308 ? -10.261 3.859 -17.827 1.00 98.44 308 GLY A CA 1
ATOM 2175 C C . GLY A 1 308 ? -9.061 2.942 -18.061 1.00 98.44 308 GLY A C 1
ATOM 2176 O O . GLY A 1 308 ? -8.914 2.386 -19.150 1.00 98.44 308 GLY A O 1
ATOM 2177 N N . LEU A 1 309 ? -8.243 2.720 -17.029 1.00 98.75 309 LEU A N 1
ATOM 2178 C CA . LEU A 1 309 ? -7.102 1.810 -17.077 1.00 98.75 309 LEU A CA 1
ATOM 2179 C C . LEU A 1 309 ? -7.573 0.362 -17.255 1.00 98.75 309 LEU A C 1
ATOM 2181 O O . LEU A 1 309 ? -7.103 -0.337 -18.153 1.00 98.75 309 LEU A O 1
ATOM 2185 N N . ARG A 1 310 ? -8.542 -0.091 -16.449 1.00 98.31 310 ARG A N 1
ATOM 2186 C CA . ARG A 1 310 ? -9.063 -1.467 -16.499 1.00 98.31 310 ARG A CA 1
ATOM 2187 C C . ARG A 1 310 ? -9.756 -1.821 -17.801 1.00 98.31 310 ARG A C 1
ATOM 2189 O O . ARG A 1 310 ? -9.610 -2.954 -18.252 1.00 98.31 310 ARG A O 1
ATOM 2196 N N . ALA A 1 311 ? -10.437 -0.869 -18.432 1.00 98.44 311 ALA A N 1
ATOM 2197 C CA . ALA A 1 311 ? -11.004 -1.056 -19.765 1.00 98.44 311 ALA A CA 1
ATOM 2198 C C . ALA A 1 311 ? -9.934 -1.355 -20.837 1.00 98.44 311 ALA A C 1
ATOM 2200 O O . ALA A 1 311 ? -10.259 -1.941 -21.866 1.00 98.44 311 ALA A O 1
ATOM 2201 N N . LYS A 1 312 ? -8.669 -0.974 -20.600 1.00 98.56 312 LYS A N 1
ATOM 2202 C CA . LYS A 1 312 ? -7.547 -1.132 -21.541 1.00 98.56 312 LYS A CA 1
ATOM 2203 C C . LYS A 1 312 ? -6.648 -2.322 -21.216 1.00 98.56 312 LYS A C 1
ATOM 2205 O O . LYS A 1 312 ? -6.271 -3.055 -22.121 1.00 98.56 312 LYS A O 1
ATOM 2210 N N . VAL A 1 313 ? -6.303 -2.513 -19.939 1.00 98.38 313 VAL A N 1
ATOM 2211 C CA . VAL A 1 313 ? -5.373 -3.575 -19.492 1.00 98.38 313 VAL A CA 1
ATOM 2212 C C . VAL A 1 313 ? -6.086 -4.854 -19.044 1.00 98.38 313 VAL A C 1
ATOM 2214 O O . VAL A 1 313 ? -5.454 -5.886 -18.848 1.00 98.38 313 VAL A O 1
ATOM 2217 N N . GLY A 1 314 ? -7.409 -4.803 -18.880 1.00 97.88 314 GLY A N 1
ATOM 2218 C CA . GLY A 1 314 ? -8.226 -5.919 -18.422 1.00 97.88 314 GLY A CA 1
ATOM 2219 C C . GLY A 1 314 ? -8.288 -6.078 -16.892 1.00 97.88 314 GLY A C 1
ATOM 2220 O O . GLY A 1 314 ? -7.500 -5.491 -16.136 1.00 97.88 314 GLY A O 1
ATOM 2221 N N . PRO A 1 315 ? -9.245 -6.887 -16.399 1.00 95.62 315 PRO A N 1
ATOM 2222 C CA . PRO A 1 315 ? -9.499 -7.055 -14.968 1.00 95.62 315 PRO A CA 1
ATOM 2223 C C . PRO A 1 315 ? -8.429 -7.883 -14.246 1.00 95.62 315 PRO A C 1
ATOM 2225 O O . PRO A 1 315 ? -8.265 -7.733 -13.039 1.00 95.62 315 PRO A O 1
ATOM 2228 N N . THR A 1 316 ? -7.702 -8.747 -14.960 1.00 95.12 316 THR A N 1
ATOM 2229 C CA . THR A 1 316 ? -6.737 -9.705 -14.391 1.00 95.12 316 THR A CA 1
ATOM 2230 C C . THR A 1 316 ? -5.283 -9.247 -14.449 1.00 95.12 316 THR A C 1
ATOM 2232 O O . THR A 1 316 ? -4.446 -9.864 -13.795 1.00 95.12 316 THR A O 1
ATOM 2235 N N . PHE A 1 317 ? -4.962 -8.188 -15.201 1.00 97.75 317 PHE A N 1
ATOM 2236 C CA . PHE A 1 317 ? -3.588 -7.695 -15.289 1.00 97.75 317 PHE A CA 1
ATOM 2237 C C . PHE A 1 317 ? -3.079 -7.240 -13.905 1.00 97.75 317 PHE A C 1
ATOM 2239 O O . PHE A 1 317 ? -3.801 -6.474 -13.246 1.00 97.75 317 PHE A O 1
ATOM 2246 N N . PRO A 1 318 ? -1.882 -7.676 -13.453 1.00 98.19 318 PRO A N 1
ATOM 2247 C CA . PRO A 1 318 ? -1.376 -7.359 -12.120 1.00 98.19 318 PRO A CA 1
ATOM 2248 C C . PRO A 1 318 ? -1.185 -5.853 -11.917 1.00 98.19 318 PRO A C 1
ATOM 2250 O O . PRO A 1 318 ? -0.318 -5.222 -12.521 1.00 98.19 318 PRO A O 1
ATOM 2253 N N . LEU A 1 319 ? -1.999 -5.281 -11.031 1.00 98.62 319 LEU A N 1
ATOM 2254 C CA . LEU A 1 319 ? -1.981 -3.860 -10.699 1.00 98.62 319 LEU A CA 1
ATOM 2255 C C . LEU A 1 319 ? -1.749 -3.682 -9.197 1.00 98.62 319 LEU A C 1
ATOM 2257 O O . LEU A 1 319 ? -2.455 -4.288 -8.385 1.00 98.62 319 LEU A O 1
ATOM 2261 N N . GLY A 1 320 ? -0.777 -2.847 -8.845 1.00 98.50 320 GLY A N 1
ATOM 2262 C CA . GLY A 1 320 ? -0.479 -2.424 -7.480 1.00 98.50 320 GLY A CA 1
ATOM 2263 C C . GLY A 1 320 ? -0.794 -0.947 -7.242 1.00 98.50 320 GLY A C 1
ATOM 2264 O O . GLY A 1 320 ? -0.920 -0.173 -8.190 1.00 98.50 320 GLY A O 1
ATOM 2265 N N . LEU A 1 321 ? -0.873 -0.553 -5.974 1.00 98.75 321 LEU A N 1
ATOM 2266 C CA . LEU A 1 321 ? -0.994 0.837 -5.521 1.00 98.75 321 LEU A CA 1
ATOM 2267 C C . LEU A 1 321 ? 0.076 1.127 -4.461 1.00 98.75 321 LEU A C 1
ATOM 2269 O O . LEU A 1 321 ? 0.119 0.426 -3.450 1.00 98.75 321 LEU A O 1
ATOM 2273 N N . ALA A 1 322 ? 0.907 2.150 -4.661 1.00 98.31 322 ALA A N 1
ATOM 2274 C CA . ALA A 1 322 ? 1.959 2.559 -3.729 1.00 98.31 322 ALA A CA 1
ATOM 2275 C C . ALA A 1 322 ? 1.401 3.427 -2.582 1.00 98.31 322 ALA A C 1
ATOM 2277 O O . ALA A 1 322 ? 1.609 4.636 -2.528 1.00 98.31 322 ALA A O 1
ATOM 2278 N N . THR A 1 323 ? 0.635 2.822 -1.671 1.00 94.88 323 THR A N 1
ATOM 2279 C CA . THR A 1 323 ? -0.087 3.571 -0.627 1.00 94.88 323 THR A CA 1
ATOM 2280 C C . THR A 1 323 ? 0.815 4.235 0.411 1.00 94.88 323 THR A C 1
ATOM 2282 O O . THR A 1 323 ? 1.903 3.761 0.743 1.00 94.88 323 THR A O 1
ATOM 2285 N N . PHE A 1 324 ? 0.286 5.262 1.078 1.00 95.44 324 PHE A N 1
ATOM 2286 C CA . PHE A 1 324 ? 0.801 5.645 2.389 1.00 95.44 324 PHE A CA 1
ATOM 2287 C C . PHE A 1 324 ? 0.681 4.481 3.389 1.00 95.44 324 PHE A C 1
ATOM 2289 O O . PHE A 1 324 ? -0.412 3.935 3.576 1.00 95.44 324 PHE A O 1
ATOM 2296 N N . PRO A 1 325 ? 1.743 4.151 4.148 1.00 94.69 325 PRO A N 1
ATOM 2297 C CA . PRO A 1 325 ? 1.686 3.076 5.135 1.00 94.69 325 PRO A CA 1
ATOM 2298 C C . PRO A 1 325 ? 0.676 3.381 6.247 1.00 94.69 325 PRO A C 1
ATOM 2300 O O . PRO A 1 325 ? 0.014 2.483 6.764 1.00 94.69 325 PRO A O 1
ATOM 2303 N N . TYR A 1 326 ? 0.526 4.654 6.625 1.00 92.81 326 TYR A N 1
ATOM 2304 C CA . TYR A 1 326 ? -0.369 5.092 7.694 1.00 92.81 326 TYR A CA 1
ATOM 2305 C C . TYR A 1 326 ? -1.583 5.828 7.121 1.00 92.81 326 TYR A C 1
ATOM 2307 O O . TYR A 1 326 ? -1.660 7.053 7.171 1.00 92.81 326 TYR A O 1
ATOM 2315 N N . VAL A 1 327 ? -2.567 5.053 6.658 1.00 91.62 327 VAL A N 1
ATOM 2316 C CA . VAL A 1 327 ? -3.894 5.501 6.176 1.00 91.62 327 VAL A CA 1
ATOM 2317 C C . VAL A 1 327 ? -4.531 6.587 7.063 1.00 91.62 327 VAL A C 1
ATOM 2319 O O . VAL A 1 327 ? -5.160 7.523 6.582 1.00 91.62 327 VAL A O 1
ATOM 2322 N N . SER A 1 328 ? -4.332 6.523 8.384 1.00 87.00 328 SER A N 1
ATOM 2323 C CA . SER A 1 328 ? -4.869 7.507 9.336 1.00 87.00 328 SER A CA 1
ATOM 2324 C C . SER A 1 328 ? -4.273 8.918 9.228 1.00 87.00 328 SER A C 1
ATOM 2326 O O . SER A 1 328 ? -4.834 9.843 9.818 1.00 87.00 328 SER A O 1
ATOM 2328 N N . TYR A 1 329 ? -3.148 9.094 8.528 1.00 90.69 329 TYR A N 1
ATOM 2329 C CA . TYR A 1 329 ? -2.530 10.399 8.264 1.00 90.69 329 TYR A CA 1
ATOM 2330 C C . TYR A 1 329 ? -3.004 11.022 6.946 1.00 90.69 329 TYR A C 1
ATOM 2332 O O . TYR A 1 329 ? -2.922 12.240 6.819 1.00 90.69 329 TYR A O 1
ATOM 2340 N N . HIS A 1 330 ? -3.555 10.207 6.044 1.00 93.75 330 HIS A N 1
ATOM 2341 C CA . HIS A 1 330 ? -4.079 10.590 4.732 1.00 93.75 330 HIS A CA 1
ATOM 2342 C C . HIS A 1 330 ? -5.543 10.127 4.594 1.00 93.75 330 HIS A C 1
ATOM 2344 O O . HIS A 1 330 ? -5.885 9.354 3.705 1.00 93.75 330 HIS A O 1
ATOM 2350 N N . PRO A 1 331 ? -6.444 10.532 5.513 1.00 93.75 331 PRO A N 1
ATOM 2351 C CA . PRO A 1 331 ? -7.782 9.948 5.627 1.00 93.75 331 PRO A CA 1
ATOM 2352 C C . PRO A 1 331 ? -8.715 10.298 4.459 1.00 93.75 331 PRO A C 1
ATOM 2354 O O . PRO A 1 331 ? -9.820 9.765 4.406 1.00 93.75 331 PRO A O 1
ATOM 2357 N N . SER A 1 332 ? -8.319 11.220 3.580 1.00 95.06 332 SER A N 1
ATOM 2358 C CA . SER A 1 332 ? -9.092 11.636 2.406 1.00 95.06 332 SER A CA 1
ATOM 2359 C C . SER A 1 332 ? -8.639 10.937 1.121 1.00 95.06 332 SER A C 1
ATOM 2361 O O . SER A 1 332 ? -9.320 11.077 0.110 1.00 95.06 332 SER A O 1
ATOM 2363 N N . GLU A 1 333 ? -7.520 10.213 1.144 1.00 96.62 333 GLU A N 1
ATOM 2364 C CA . GLU A 1 333 ? -6.980 9.489 -0.009 1.00 96.62 333 GLU A CA 1
ATOM 2365 C C . GLU A 1 333 ? -7.933 8.340 -0.402 1.00 96.62 333 GLU A C 1
ATOM 2367 O O . GLU A 1 333 ? -8.351 7.594 0.488 1.00 96.62 333 GLU A O 1
ATOM 2372 N N . PRO A 1 334 ? -8.332 8.199 -1.684 1.00 97.19 334 PRO A N 1
ATOM 2373 C CA . PRO A 1 334 ? -9.377 7.269 -2.125 1.00 97.19 334 PRO A CA 1
ATOM 2374 C C . PRO A 1 334 ? -8.911 5.802 -2.224 1.00 97.19 334 PRO A C 1
ATOM 2376 O O . PRO A 1 334 ? -9.031 5.153 -3.271 1.00 97.19 334 PRO A O 1
ATOM 2379 N N . TYR A 1 335 ? -8.403 5.244 -1.122 1.00 97.88 335 TYR A N 1
ATOM 2380 C CA . TYR A 1 335 ? -7.999 3.838 -1.035 1.00 97.88 335 TYR A CA 1
ATOM 2381 C C . TYR A 1 335 ? -9.147 2.877 -1.355 1.00 97.88 335 TYR A C 1
ATOM 2383 O O . TYR A 1 335 ? -8.912 1.874 -2.026 1.00 97.88 335 TYR A O 1
ATOM 2391 N N . SER A 1 336 ? -10.381 3.166 -0.927 1.00 96.88 336 SER A N 1
ATOM 2392 C CA . SER A 1 336 ? -11.556 2.338 -1.220 1.00 96.88 336 SER A CA 1
ATOM 2393 C C . SER A 1 336 ? -11.836 2.251 -2.720 1.00 96.88 336 SER A C 1
ATOM 2395 O O . SER A 1 336 ? -12.320 1.230 -3.199 1.00 96.88 336 SER A O 1
ATOM 2397 N N . VAL A 1 337 ? -11.450 3.269 -3.494 1.00 97.50 337 VAL A N 1
ATOM 2398 C CA . VAL A 1 337 ? -11.578 3.281 -4.957 1.00 97.50 337 VAL A CA 1
ATOM 2399 C C . VAL A 1 337 ? -10.415 2.547 -5.613 1.00 97.50 337 VAL A C 1
ATOM 2401 O O . VAL A 1 337 ? -10.627 1.675 -6.455 1.00 97.50 337 VAL A O 1
ATOM 2404 N N . PHE A 1 338 ? -9.178 2.865 -5.222 1.00 98.31 338 PHE A N 1
ATOM 2405 C CA . PHE A 1 338 ? -7.998 2.256 -5.833 1.00 98.31 338 PHE A CA 1
ATOM 2406 C C . PHE A 1 338 ? -7.788 0.788 -5.439 1.00 98.31 338 PHE A C 1
ATOM 2408 O O . PHE A 1 338 ? -7.234 0.042 -6.239 1.00 98.31 338 PHE A O 1
ATOM 2415 N N . LEU A 1 339 ? -8.214 0.352 -4.250 1.00 98.00 339 LEU A N 1
ATOM 2416 C CA . LEU A 1 339 ? -8.101 -1.033 -3.765 1.00 98.00 339 LEU A CA 1
ATOM 2417 C C . LEU A 1 339 ? -9.443 -1.784 -3.777 1.00 98.00 339 LEU A C 1
ATOM 2419 O O . LEU A 1 339 ? -9.448 -3.006 -3.624 1.00 98.00 339 LEU A O 1
ATOM 2423 N N . GLY A 1 340 ? -10.575 -1.106 -3.981 1.00 95.69 340 GLY A N 1
ATOM 2424 C CA . GLY A 1 340 ? -11.903 -1.725 -4.033 1.00 95.69 340 GLY A CA 1
ATOM 2425 C C . GLY A 1 340 ? -12.154 -2.592 -5.274 1.00 95.69 340 GLY A C 1
ATOM 2426 O O . GLY A 1 340 ? -11.222 -2.947 -6.007 1.00 95.69 340 GLY A O 1
ATOM 2427 N N . PRO A 1 341 ? -13.414 -2.990 -5.532 1.00 93.50 341 PRO A N 1
ATOM 2428 C CA . PRO A 1 341 ? -13.780 -3.799 -6.694 1.00 93.50 341 PRO A CA 1
ATOM 2429 C C . PRO A 1 341 ? -13.301 -3.169 -8.013 1.00 93.50 341 PRO A C 1
ATOM 2431 O O . PRO A 1 341 ? -13.515 -1.990 -8.265 1.00 93.50 341 PRO A O 1
ATOM 2434 N N . GLY A 1 342 ? -12.622 -3.954 -8.856 1.00 91.50 342 GLY A N 1
ATOM 2435 C CA . GLY A 1 342 ? -12.002 -3.471 -10.102 1.00 91.50 342 GLY A CA 1
ATOM 2436 C C . GLY A 1 342 ? -10.662 -2.733 -9.934 1.00 91.50 342 GLY A C 1
ATOM 2437 O O . GLY A 1 342 ? -9.899 -2.662 -10.896 1.00 91.50 342 GLY A O 1
ATOM 2438 N N . GLY A 1 343 ? -10.324 -2.260 -8.731 1.00 96.81 343 GLY A N 1
ATOM 2439 C CA . GLY A 1 343 ? -9.058 -1.595 -8.412 1.00 96.81 343 GLY A CA 1
ATOM 2440 C C . GLY A 1 343 ? -7.810 -2.483 -8.515 1.00 96.81 343 GLY A C 1
ATOM 2441 O O . GLY A 1 343 ? -7.829 -3.589 -9.066 1.00 96.81 343 GLY A O 1
ATOM 2442 N N . ALA A 1 344 ? -6.694 -1.990 -7.987 1.00 98.12 344 ALA A N 1
ATOM 2443 C CA . ALA A 1 344 ? -5.447 -2.723 -7.816 1.00 98.12 344 ALA A CA 1
ATOM 2444 C C . ALA A 1 344 ? -5.656 -4.011 -6.997 1.00 98.12 344 ALA A C 1
ATOM 2446 O O . ALA A 1 344 ? -6.391 -4.035 -6.008 1.00 98.12 344 ALA A O 1
ATOM 2447 N N . GLN A 1 345 ? -5.002 -5.098 -7.413 1.00 96.75 345 GLN A N 1
ATOM 2448 C CA . GLN A 1 345 ? -4.992 -6.354 -6.661 1.00 96.75 345 GLN A CA 1
ATOM 2449 C C . GLN A 1 345 ? -3.975 -6.342 -5.520 1.00 96.75 345 GLN A C 1
ATOM 2451 O O . GLN A 1 345 ? -4.167 -7.082 -4.562 1.00 96.75 345 GLN A O 1
ATOM 2456 N N . TYR A 1 346 ? -2.927 -5.522 -5.612 1.00 97.81 346 TYR A N 1
ATOM 2457 C CA . TYR A 1 346 ? -1.828 -5.477 -4.649 1.00 97.81 346 TYR A CA 1
ATOM 2458 C C . TYR A 1 346 ? -1.752 -4.108 -3.975 1.00 97.81 346 TYR A C 1
ATOM 2460 O O . TYR A 1 346 ? -1.935 -3.072 -4.613 1.00 97.81 346 TYR A O 1
ATOM 2468 N N . ASN A 1 347 ? -1.449 -4.100 -2.681 1.00 98.06 347 ASN A N 1
ATOM 2469 C CA . ASN A 1 347 ? -1.190 -2.881 -1.927 1.00 98.06 347 ASN A CA 1
ATOM 2470 C C . ASN A 1 347 ? 0.303 -2.828 -1.576 1.00 98.06 347 ASN A C 1
ATOM 2472 O O . ASN A 1 347 ? 0.797 -3.729 -0.903 1.00 98.06 347 ASN A O 1
ATOM 2476 N N . ALA A 1 348 ? 1.016 -1.800 -2.029 1.00 98.25 348 ALA A N 1
ATOM 2477 C CA . ALA A 1 348 ? 2.457 -1.634 -1.858 1.00 98.25 348 ALA A CA 1
ATOM 2478 C C . ALA A 1 348 ? 2.788 -0.444 -0.931 1.00 98.25 348 ALA A C 1
ATOM 2480 O O . ALA A 1 348 ? 3.277 0.583 -1.399 1.00 98.25 348 ALA A O 1
ATOM 2481 N N . PRO A 1 349 ? 2.493 -0.533 0.381 1.00 98.25 349 PRO A N 1
ATOM 2482 C CA . PRO A 1 349 ? 2.641 0.594 1.291 1.00 98.25 349 PRO A CA 1
ATOM 2483 C C . PRO A 1 349 ? 4.099 1.043 1.428 1.00 98.25 349 PRO A C 1
ATOM 2485 O O . PRO A 1 349 ? 4.982 0.229 1.706 1.00 98.25 349 PRO A O 1
ATOM 2488 N N . GLN A 1 350 ? 4.317 2.353 1.300 1.00 98.19 350 GLN A N 1
ATOM 2489 C CA . GLN A 1 350 ? 5.610 3.044 1.353 1.00 98.19 350 GLN A CA 1
ATOM 2490 C C . GLN A 1 350 ? 6.170 3.119 2.789 1.00 98.19 350 GLN A C 1
ATOM 2492 O O . GLN A 1 350 ? 6.154 4.151 3.462 1.00 98.19 350 GLN A O 1
ATOM 2497 N N . MET A 1 351 ? 6.621 1.984 3.315 1.00 98.19 351 MET A N 1
ATOM 2498 C CA . MET A 1 351 ? 6.999 1.746 4.710 1.00 98.19 351 MET A CA 1
ATOM 2499 C C . MET A 1 351 ? 8.400 2.281 5.071 1.00 98.19 351 MET A C 1
ATOM 2501 O O . MET A 1 351 ? 9.199 1.581 5.696 1.00 98.19 351 MET A O 1
ATOM 2505 N N . TYR A 1 352 ? 8.700 3.538 4.731 1.00 97.56 352 TYR A N 1
ATOM 2506 C CA . TYR A 1 352 ? 9.998 4.190 4.966 1.00 97.56 352 TYR A CA 1
ATOM 2507 C C . TYR A 1 352 ? 10.211 4.547 6.449 1.00 97.56 352 TYR A C 1
ATOM 2509 O O . TYR A 1 352 ? 10.031 5.681 6.899 1.00 97.56 352 TYR A O 1
ATOM 2517 N N . TRP A 1 353 ? 10.532 3.534 7.258 1.00 95.50 353 TRP A N 1
ATOM 2518 C CA . TRP A 1 353 ? 10.530 3.612 8.723 1.00 95.50 353 TRP A CA 1
ATOM 2519 C C . TRP A 1 353 ? 11.461 4.691 9.290 1.00 95.50 353 TRP A C 1
ATOM 2521 O O . TRP A 1 353 ? 11.122 5.300 10.309 1.00 95.50 353 TRP A O 1
ATOM 2531 N N . HIS A 1 354 ? 12.596 4.959 8.637 1.00 93.38 354 HIS A N 1
ATOM 2532 C CA . HIS A 1 354 ? 13.564 5.953 9.095 1.00 93.38 354 HIS A CA 1
ATOM 2533 C C . HIS A 1 354 ? 13.017 7.372 8.904 1.00 93.38 354 HIS A C 1
ATOM 2535 O O . HIS A 1 354 ? 13.017 8.162 9.850 1.00 93.38 354 HIS A O 1
ATOM 2541 N N . ASP A 1 355 ? 12.443 7.657 7.734 1.00 92.06 355 ASP A N 1
ATOM 2542 C CA . ASP A 1 355 ? 11.811 8.947 7.420 1.00 92.06 355 ASP A CA 1
ATOM 2543 C C . ASP A 1 355 ? 10.567 9.203 8.288 1.00 92.06 355 ASP A C 1
ATOM 2545 O O . ASP A 1 355 ? 10.300 10.331 8.712 1.00 92.06 355 ASP A O 1
ATOM 2549 N N . ILE A 1 356 ? 9.829 8.138 8.620 1.00 89.94 356 ILE A N 1
ATOM 2550 C CA . ILE A 1 356 ? 8.673 8.161 9.530 1.00 89.94 356 ILE A CA 1
ATOM 2551 C C . ILE A 1 356 ? 9.108 8.290 11.012 1.00 89.94 356 ILE A C 1
ATOM 2553 O O . ILE A 1 356 ? 8.306 8.679 11.870 1.00 89.94 356 ILE A O 1
ATOM 2557 N N . GLY A 1 357 ? 10.371 7.996 11.347 1.00 88.31 357 GLY A N 1
ATOM 2558 C CA . GLY A 1 357 ? 10.911 8.062 12.710 1.00 88.31 357 GLY A CA 1
ATOM 2559 C C . GLY A 1 357 ? 10.434 6.921 13.622 1.00 88.31 357 GLY A C 1
ATOM 2560 O O . GLY A 1 357 ? 10.031 7.148 14.775 1.00 88.31 357 GLY A O 1
ATOM 2561 N N . VAL A 1 358 ? 10.424 5.692 13.101 1.00 84.62 358 VAL A N 1
ATOM 2562 C CA . VAL A 1 358 ? 9.963 4.469 13.781 1.00 84.62 358 VAL A CA 1
ATOM 2563 C C . VAL A 1 358 ? 10.915 3.290 13.551 1.00 84.62 358 VAL A C 1
ATOM 2565 O O . VAL A 1 358 ? 11.776 3.344 12.683 1.00 84.62 358 VAL A O 1
ATOM 2568 N N . SER A 1 359 ? 10.772 2.212 14.331 1.00 87.81 359 SER A N 1
ATOM 2569 C CA . SER A 1 359 ? 11.433 0.940 14.005 1.00 87.81 359 SER A CA 1
ATOM 2570 C C . SER A 1 359 ? 10.694 0.212 12.881 1.00 87.81 359 SER A C 1
ATOM 2572 O O . SER A 1 359 ? 9.492 0.424 12.699 1.00 87.81 359 SER A O 1
ATOM 2574 N N . VAL A 1 360 ? 11.392 -0.707 12.213 1.00 90.38 360 VAL A N 1
ATOM 2575 C CA . VAL A 1 360 ? 10.823 -1.666 11.252 1.00 90.38 360 VAL A CA 1
ATOM 2576 C C . VAL A 1 360 ? 9.562 -2.338 11.813 1.00 90.38 360 VAL A C 1
ATOM 2578 O O . VAL A 1 360 ? 8.471 -2.168 11.277 1.00 90.38 360 VAL A O 1
ATOM 2581 N N . ASP A 1 361 ? 9.679 -2.984 12.973 1.00 85.38 361 ASP A N 1
ATOM 2582 C CA . ASP A 1 361 ? 8.582 -3.655 13.678 1.00 85.38 361 ASP A CA 1
ATOM 2583 C C . ASP A 1 361 ? 7.373 -2.714 13.878 1.00 85.38 361 ASP A C 1
ATOM 2585 O O . ASP A 1 361 ? 6.209 -3.096 13.740 1.00 85.38 361 ASP A O 1
ATOM 2589 N N . THR A 1 362 ? 7.635 -1.441 14.194 1.00 85.06 362 THR A N 1
ATOM 2590 C CA . THR A 1 362 ? 6.585 -0.439 14.408 1.00 85.06 362 THR A CA 1
ATOM 2591 C C . THR A 1 362 ? 5.902 -0.051 13.097 1.00 85.06 362 THR A C 1
ATOM 2593 O O . THR A 1 362 ? 4.681 0.132 13.111 1.00 85.06 362 THR A O 1
ATOM 2596 N N . VAL A 1 363 ? 6.639 0.083 11.983 1.00 94.00 363 VAL A N 1
ATOM 2597 C CA . VAL A 1 363 ? 6.015 0.389 10.687 1.00 94.00 363 VAL A CA 1
ATOM 2598 C C . VAL A 1 363 ? 5.175 -0.790 10.203 1.00 94.00 363 VAL A C 1
ATOM 2600 O O . VAL A 1 363 ? 4.038 -0.554 9.805 1.00 94.00 363 VAL A O 1
ATOM 2603 N N . TYR A 1 364 ? 5.635 -2.037 10.357 1.00 92.81 364 TYR A N 1
ATOM 2604 C CA . TYR A 1 364 ? 4.844 -3.234 10.037 1.00 92.81 364 TYR A CA 1
ATOM 2605 C C . TYR A 1 364 ? 3.522 -3.270 10.805 1.00 92.81 364 TYR A C 1
ATOM 2607 O O . TYR A 1 364 ? 2.454 -3.242 10.190 1.00 92.81 364 TYR A O 1
ATOM 2615 N N . ALA A 1 365 ? 3.569 -3.215 12.140 1.00 87.50 365 ALA A N 1
ATOM 2616 C CA . ALA A 1 365 ? 2.364 -3.290 12.964 1.00 87.50 365 ALA A CA 1
ATOM 2617 C C . ALA A 1 365 ? 1.338 -2.190 12.630 1.00 87.50 365 ALA A C 1
ATOM 2619 O O . ALA A 1 365 ? 0.152 -2.481 12.479 1.00 87.50 365 ALA A O 1
ATOM 2620 N N . ASN A 1 366 ? 1.770 -0.930 12.486 1.00 88.75 366 ASN A N 1
ATOM 2621 C CA . ASN A 1 366 ? 0.850 0.173 12.182 1.00 88.75 366 ASN A CA 1
ATOM 2622 C C . ASN A 1 366 ? 0.319 0.106 10.737 1.00 88.75 366 ASN A C 1
ATOM 2624 O O . ASN A 1 366 ? -0.868 0.356 10.521 1.00 88.75 366 ASN A O 1
ATOM 2628 N N . THR A 1 367 ? 1.160 -0.275 9.768 1.00 94.75 367 THR A N 1
ATOM 2629 C CA . THR A 1 367 ? 0.764 -0.394 8.354 1.00 94.75 367 THR A CA 1
ATOM 2630 C C . THR A 1 367 ? -0.293 -1.466 8.167 1.00 94.75 367 THR A C 1
ATOM 2632 O O . THR A 1 367 ? -1.345 -1.205 7.584 1.00 94.75 367 THR A O 1
ATOM 2635 N N . TYR A 1 368 ? -0.047 -2.658 8.711 1.00 93.25 368 TYR A N 1
ATOM 2636 C CA . TYR A 1 368 ? -0.944 -3.793 8.550 1.00 93.25 368 TYR A CA 1
ATOM 2637 C C . TYR A 1 368 ? -2.291 -3.586 9.249 1.00 93.25 368 TYR A C 1
ATOM 2639 O O . TYR A 1 368 ? -3.300 -4.004 8.684 1.00 93.25 368 TYR A O 1
ATOM 2647 N N . ILE A 1 369 ? -2.341 -2.908 10.406 1.00 88.94 369 ILE A N 1
ATOM 2648 C CA . ILE A 1 369 ? -3.612 -2.497 11.036 1.00 88.94 369 ILE A CA 1
ATOM 2649 C C . ILE A 1 369 ? -4.407 -1.575 10.098 1.00 88.94 369 ILE A C 1
ATOM 2651 O O . ILE A 1 369 ? -5.607 -1.767 9.930 1.00 88.94 369 ILE A O 1
ATOM 2655 N N . GLY A 1 370 ? -3.762 -0.575 9.489 1.00 91.06 370 GLY A N 1
ATOM 2656 C CA . GLY A 1 370 ? -4.442 0.404 8.637 1.00 91.06 370 GLY A CA 1
ATOM 2657 C C . GLY A 1 370 ? -4.911 -0.145 7.286 1.00 91.06 370 GLY A C 1
ATOM 2658 O O . GLY A 1 370 ? -5.994 0.217 6.834 1.00 91.06 370 GLY A O 1
ATOM 2659 N N . ASN A 1 371 ? -4.113 -1.016 6.663 1.00 95.19 371 ASN A N 1
ATOM 2660 C CA . ASN A 1 371 ? -4.266 -1.395 5.255 1.00 95.19 371 ASN A CA 1
ATOM 2661 C C . ASN A 1 371 ? -5.030 -2.702 5.007 1.00 95.19 371 ASN A C 1
ATOM 2663 O O . ASN A 1 371 ? -5.584 -2.886 3.926 1.00 95.19 371 ASN A O 1
ATOM 2667 N N . ARG A 1 372 ? -5.095 -3.623 5.978 1.00 93.06 372 ARG A N 1
ATOM 2668 C CA . ARG A 1 372 ? -5.721 -4.942 5.748 1.00 93.06 372 ARG A CA 1
ATOM 2669 C C . ARG A 1 372 ? -7.225 -4.905 5.496 1.00 93.06 372 ARG A C 1
ATOM 2671 O O . ARG A 1 372 ? -7.755 -5.862 4.945 1.00 93.06 372 ARG A O 1
ATOM 2678 N N . ILE A 1 373 ? -7.911 -3.828 5.891 1.00 94.94 373 ILE A N 1
ATOM 2679 C CA . ILE A 1 373 ? -9.357 -3.692 5.663 1.00 94.94 373 ILE A CA 1
ATOM 2680 C C . ILE A 1 373 ? -9.708 -3.763 4.176 1.00 94.94 373 ILE A C 1
ATOM 2682 O O . ILE A 1 373 ? -10.750 -4.306 3.838 1.00 94.94 373 ILE A O 1
ATOM 2686 N N . TYR A 1 374 ? -8.818 -3.314 3.290 1.00 95.94 374 TYR A N 1
ATOM 2687 C CA . TYR A 1 374 ? -9.022 -3.358 1.841 1.00 95.94 374 TYR A CA 1
ATOM 2688 C C . TYR A 1 374 ? -8.844 -4.764 1.236 1.00 95.94 374 TYR A C 1
ATOM 2690 O O . TYR A 1 374 ? -9.014 -4.942 0.035 1.00 95.94 374 TYR A O 1
ATOM 2698 N N . ASN A 1 375 ? -8.494 -5.764 2.058 1.00 93.56 375 ASN A N 1
ATOM 2699 C CA . ASN A 1 375 ? -8.399 -7.181 1.699 1.00 93.56 375 ASN A CA 1
ATOM 2700 C C . ASN A 1 375 ? -7.546 -7.472 0.442 1.00 93.56 375 ASN A C 1
ATOM 2702 O O . ASN A 1 375 ? -7.869 -8.339 -0.372 1.00 93.56 375 ASN A O 1
ATOM 2706 N N . ARG A 1 376 ? -6.445 -6.727 0.275 1.00 94.56 376 ARG A N 1
ATOM 2707 C CA . ARG A 1 376 ? -5.437 -6.943 -0.773 1.00 94.56 376 ARG A CA 1
ATOM 2708 C C . ARG A 1 376 ? -4.147 -7.505 -0.176 1.00 94.56 376 ARG A C 1
ATOM 2710 O O . ARG A 1 376 ? -3.752 -7.037 0.894 1.00 94.56 376 ARG A O 1
ATOM 2717 N N . PRO A 1 377 ? -3.464 -8.451 -0.852 1.00 95.62 377 PRO A N 1
ATOM 2718 C CA . PRO A 1 377 ? -2.084 -8.800 -0.545 1.00 95.62 377 PRO A CA 1
ATOM 2719 C C . PRO A 1 377 ? -1.218 -7.547 -0.390 1.00 95.62 377 PRO A C 1
ATOM 2721 O O . PRO A 1 377 ? -1.194 -6.678 -1.266 1.00 95.62 377 PRO A O 1
ATOM 2724 N N . ILE A 1 378 ? -0.532 -7.461 0.748 1.00 96.69 378 ILE A N 1
ATOM 2725 C CA . ILE A 1 378 ? 0.402 -6.380 1.049 1.00 96.69 378 ILE A CA 1
ATOM 2726 C C . ILE A 1 378 ? 1.789 -6.803 0.558 1.00 96.69 378 ILE A C 1
ATOM 2728 O O . ILE A 1 378 ? 2.269 -7.879 0.908 1.00 96.69 378 ILE A O 1
ATOM 2732 N N . PHE A 1 379 ? 2.406 -5.940 -0.244 1.00 97.56 379 PHE A N 1
ATOM 2733 C CA . PHE A 1 379 ? 3.745 -6.060 -0.817 1.00 97.56 379 PHE A CA 1
ATOM 2734 C C . PHE A 1 379 ? 4.613 -4.932 -0.229 1.00 97.56 379 PHE A C 1
ATOM 2736 O O . PHE A 1 379 ? 4.649 -3.840 -0.795 1.00 97.56 379 PHE A O 1
ATOM 2743 N N . PRO A 1 380 ? 5.242 -5.122 0.947 1.00 98.31 380 PRO A N 1
ATOM 2744 C CA . PRO A 1 380 ? 5.897 -4.039 1.683 1.00 98.31 380 PRO A CA 1
ATOM 2745 C C . PRO A 1 380 ? 6.947 -3.308 0.838 1.00 98.31 380 PRO A C 1
ATOM 2747 O O . PRO A 1 380 ? 7.844 -3.954 0.298 1.00 98.31 380 PRO A O 1
ATOM 2750 N N . LEU A 1 381 ? 6.871 -1.977 0.745 1.00 98.69 381 LEU A N 1
ATOM 2751 C CA . LEU A 1 381 ? 7.874 -1.150 0.070 1.00 98.69 381 LEU A CA 1
ATOM 2752 C C . LEU A 1 381 ? 8.776 -0.486 1.119 1.00 98.69 381 LEU A C 1
ATOM 2754 O O . LEU A 1 381 ? 8.385 0.462 1.795 1.00 98.69 381 LEU A O 1
ATOM 2758 N N . GLY A 1 382 ? 9.967 -1.049 1.311 1.00 98.25 382 GLY A N 1
ATOM 2759 C CA . GLY A 1 382 ? 10.944 -0.638 2.317 1.00 98.25 382 GLY A CA 1
ATOM 2760 C C . GLY A 1 382 ? 11.936 0.424 1.843 1.00 98.25 382 GLY A C 1
ATOM 2761 O O . GLY A 1 382 ? 12.014 0.766 0.666 1.00 98.25 382 GLY A O 1
ATOM 2762 N N . GLN A 1 383 ? 12.737 0.915 2.787 1.00 96.94 383 GLN A N 1
ATOM 2763 C CA . GLN A 1 383 ? 13.758 1.944 2.594 1.00 96.94 383 GLN A CA 1
ATOM 2764 C C . GLN A 1 383 ? 15.167 1.334 2.613 1.00 96.94 383 GLN A C 1
ATOM 2766 O O . GLN A 1 383 ? 15.487 0.533 3.489 1.00 96.94 383 GLN A O 1
ATOM 2771 N N . THR A 1 384 ? 16.034 1.740 1.687 1.00 97.31 384 THR A N 1
ATOM 2772 C CA . THR A 1 384 ? 17.486 1.446 1.725 1.00 97.31 384 THR A CA 1
ATOM 2773 C C . THR A 1 384 ? 18.357 2.705 1.756 1.00 97.31 384 THR A C 1
ATOM 2775 O O . THR A 1 384 ? 19.546 2.626 2.078 1.00 97.31 384 THR A O 1
ATOM 2778 N N . TYR A 1 385 ? 17.771 3.862 1.447 1.00 95.62 385 TYR A N 1
ATOM 2779 C CA . TYR A 1 385 ? 18.401 5.179 1.499 1.00 95.62 385 TYR A CA 1
ATOM 2780 C C . TYR A 1 385 ? 18.426 5.755 2.930 1.00 95.62 385 TYR A C 1
ATOM 2782 O O . TYR A 1 385 ? 18.076 5.095 3.909 1.00 95.62 385 TYR A O 1
ATOM 2790 N N . GLY A 1 386 ? 18.876 7.004 3.083 1.00 93.00 386 GLY A N 1
ATOM 2791 C CA . GLY A 1 386 ? 18.752 7.751 4.346 1.00 93.00 386 GLY A CA 1
ATOM 2792 C C . GLY A 1 386 ? 19.710 7.333 5.472 1.00 93.00 386 GLY A C 1
ATOM 2793 O O . GLY A 1 386 ? 19.728 7.974 6.518 1.00 93.00 386 GLY A O 1
ATOM 2794 N N . GLY A 1 387 ? 20.550 6.316 5.256 1.00 90.62 387 GLY A N 1
ATOM 2795 C CA . GLY A 1 387 ? 21.505 5.825 6.255 1.00 90.62 387 GLY A CA 1
ATOM 2796 C C . GLY A 1 387 ? 20.950 4.739 7.181 1.00 90.62 387 GLY A C 1
ATOM 2797 O O . GLY A 1 387 ? 21.495 4.545 8.268 1.00 90.62 387 GLY A O 1
ATOM 2798 N N . VAL A 1 388 ? 19.897 4.026 6.763 1.00 94.69 388 VAL A N 1
ATOM 2799 C CA . VAL A 1 388 ? 19.429 2.813 7.453 1.00 94.69 388 VAL A CA 1
ATOM 2800 C C . VAL A 1 388 ? 20.539 1.767 7.561 1.00 94.69 388 VAL A C 1
ATOM 2802 O O . VAL A 1 388 ? 21.365 1.598 6.660 1.00 94.69 388 VAL A O 1
ATOM 2805 N N . SER A 1 389 ? 20.574 1.046 8.679 1.00 94.94 389 SER A N 1
ATOM 2806 C CA . SER A 1 389 ? 21.565 -0.005 8.895 1.00 94.94 389 SER A CA 1
ATOM 2807 C C . SER A 1 389 ? 21.208 -1.293 8.146 1.00 94.94 389 SER A C 1
ATOM 2809 O O . SER A 1 389 ? 20.038 -1.636 7.974 1.00 94.94 389 SER A O 1
ATOM 2811 N N . SER A 1 390 ? 22.222 -2.081 7.770 1.00 93.50 390 SER A N 1
ATOM 2812 C CA . SER A 1 390 ? 22.020 -3.417 7.184 1.00 93.50 390 SER A CA 1
ATOM 2813 C C . SER A 1 390 ? 21.193 -4.347 8.087 1.00 93.50 390 SER A C 1
ATOM 2815 O O . SER A 1 390 ? 20.505 -5.227 7.581 1.00 93.50 390 SER A O 1
ATOM 2817 N N . ALA A 1 391 ? 21.223 -4.133 9.409 1.00 88.12 391 ALA A N 1
ATOM 2818 C CA . ALA A 1 391 ? 20.395 -4.863 10.366 1.00 88.12 391 ALA A CA 1
ATOM 2819 C C . ALA A 1 391 ? 18.907 -4.485 10.266 1.00 88.12 391 ALA A C 1
ATOM 2821 O O . ALA A 1 391 ? 18.058 -5.361 10.373 1.00 88.12 391 ALA A O 1
ATOM 2822 N N . GLU A 1 392 ? 18.572 -3.214 10.018 1.00 94.56 392 GLU A N 1
ATOM 2823 C CA . GLU A 1 392 ? 17.185 -2.795 9.771 1.00 94.56 392 GLU A CA 1
ATOM 2824 C C . GLU A 1 392 ? 16.672 -3.298 8.417 1.00 94.56 392 GLU A C 1
ATOM 2826 O O . GLU A 1 392 ? 15.544 -3.775 8.337 1.00 94.56 392 GLU A O 1
ATOM 2831 N N . VAL A 1 393 ? 17.500 -3.261 7.366 1.00 96.44 393 VAL A N 1
ATOM 2832 C CA . VAL A 1 393 ? 17.131 -3.814 6.048 1.00 96.44 393 VAL A CA 1
ATOM 2833 C C . VAL A 1 393 ? 16.885 -5.324 6.139 1.00 96.44 393 VAL A C 1
ATOM 2835 O O . VAL A 1 393 ? 15.886 -5.808 5.613 1.00 96.44 393 VAL A O 1
ATOM 2838 N N . LEU A 1 394 ? 17.741 -6.067 6.852 1.00 91.69 394 LEU A N 1
ATOM 2839 C CA . LEU A 1 394 ? 17.516 -7.489 7.129 1.00 91.69 394 LEU A CA 1
ATOM 2840 C C . LEU A 1 394 ? 16.216 -7.696 7.922 1.00 91.69 394 LEU A C 1
ATOM 2842 O O . LEU A 1 394 ? 15.350 -8.443 7.476 1.00 91.69 394 LEU A O 1
ATOM 2846 N N . ARG A 1 395 ? 16.024 -6.944 9.014 1.00 91.31 395 ARG A N 1
ATOM 2847 C CA . ARG A 1 395 ? 14.812 -6.989 9.845 1.00 91.31 395 ARG A CA 1
ATOM 2848 C C . ARG A 1 395 ? 13.532 -6.720 9.051 1.00 91.31 395 ARG A C 1
ATOM 2850 O O . ARG A 1 395 ? 12.505 -7.328 9.333 1.00 91.31 395 ARG A O 1
ATOM 2857 N N . PHE A 1 396 ? 13.582 -5.836 8.053 1.00 94.94 396 PHE A N 1
ATOM 2858 C CA . PHE A 1 396 ? 12.440 -5.532 7.186 1.00 94.94 396 PHE A CA 1
ATOM 2859 C C . PHE A 1 396 ? 12.079 -6.700 6.264 1.00 94.94 396 PHE A C 1
ATOM 2861 O O . PHE A 1 396 ? 10.898 -6.930 6.009 1.00 94.94 396 PHE A O 1
ATOM 2868 N N . ARG A 1 397 ? 13.080 -7.453 5.790 1.00 93.94 397 ARG A N 1
ATOM 2869 C CA . ARG A 1 397 ? 12.884 -8.679 4.999 1.00 93.94 397 ARG A CA 1
ATOM 2870 C C . ARG A 1 397 ? 12.358 -9.823 5.869 1.00 93.94 397 ARG A C 1
ATOM 2872 O O . ARG A 1 397 ? 11.501 -10.575 5.425 1.00 93.94 397 ARG A O 1
ATOM 2879 N N . GLU A 1 398 ? 12.831 -9.925 7.108 1.00 88.69 398 GLU A N 1
ATOM 2880 C CA . GLU A 1 398 ? 12.361 -10.920 8.079 1.00 88.69 398 GLU A CA 1
ATOM 2881 C C . GLU A 1 398 ? 10.895 -10.668 8.486 1.00 88.69 398 GLU A C 1
ATOM 2883 O O . GLU A 1 398 ? 10.076 -11.579 8.397 1.00 88.69 398 GLU A O 1
ATOM 2888 N N . GLU A 1 399 ? 10.519 -9.424 8.812 1.00 89.19 399 GLU A N 1
ATOM 2889 C CA . GLU A 1 399 ? 9.120 -9.073 9.123 1.00 89.19 399 GLU A CA 1
ATOM 2890 C C . GLU A 1 399 ? 8.173 -9.286 7.923 1.00 89.19 399 GLU A C 1
ATOM 2892 O O . GLU A 1 399 ? 7.008 -9.621 8.130 1.00 89.19 399 GLU A O 1
ATOM 2897 N N . ALA A 1 400 ? 8.645 -9.170 6.673 1.00 92.06 400 ALA A N 1
ATOM 2898 C CA . ALA A 1 400 ? 7.837 -9.519 5.497 1.00 92.06 400 ALA A CA 1
ATOM 2899 C C . ALA A 1 400 ? 7.428 -11.003 5.511 1.00 92.06 400 ALA A C 1
ATOM 2901 O O . ALA A 1 400 ? 6.272 -11.329 5.234 1.00 92.06 400 ALA A O 1
ATOM 2902 N N . VAL A 1 401 ? 8.363 -11.891 5.875 1.00 87.44 401 VAL A N 1
ATOM 2903 C CA . VAL A 1 401 ? 8.108 -13.331 6.025 1.00 87.44 401 VAL A CA 1
ATOM 2904 C C . VAL A 1 401 ? 7.190 -13.591 7.215 1.00 87.44 401 VAL A C 1
ATOM 2906 O O . VAL A 1 401 ? 6.213 -14.322 7.061 1.00 87.44 401 VAL A O 1
ATOM 2909 N N . ASP A 1 402 ? 7.449 -12.959 8.366 1.00 85.00 402 ASP A N 1
ATOM 2910 C CA . ASP A 1 402 ? 6.617 -13.112 9.566 1.00 85.00 402 ASP A CA 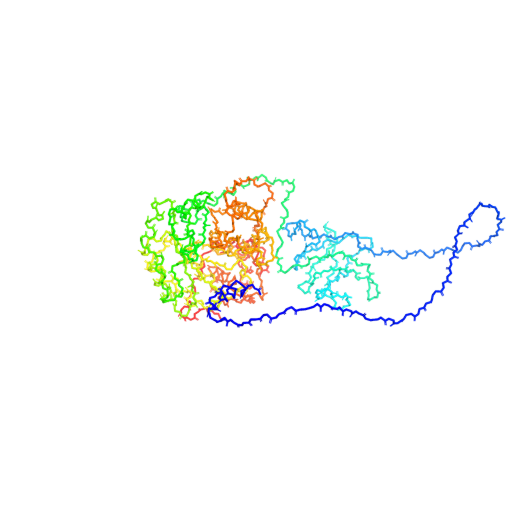1
ATOM 2911 C C . ASP A 1 402 ? 5.153 -12.738 9.272 1.00 85.00 402 ASP A C 1
ATOM 2913 O O . ASP A 1 402 ? 4.240 -13.489 9.607 1.00 85.00 402 ASP A O 1
ATOM 2917 N N . TYR A 1 403 ? 4.913 -11.613 8.587 1.00 88.56 403 TYR A N 1
ATOM 2918 C CA . TYR A 1 403 ? 3.574 -11.154 8.186 1.00 88.56 403 TYR A CA 1
ATOM 2919 C C . TYR A 1 403 ? 2.986 -11.894 6.966 1.00 88.56 403 TYR A C 1
ATOM 2921 O O . TYR A 1 403 ? 1.883 -11.558 6.524 1.00 88.56 403 TYR A O 1
ATOM 2929 N N . GLY A 1 404 ? 3.679 -12.905 6.433 1.00 87.38 404 GLY A N 1
ATOM 2930 C CA . GLY A 1 404 ? 3.192 -13.769 5.358 1.00 87.38 404 GLY A CA 1
ATOM 2931 C C . GLY A 1 404 ? 3.127 -13.107 3.979 1.00 87.38 404 GLY A C 1
ATOM 2932 O O . GLY A 1 404 ? 2.329 -13.536 3.146 1.00 87.38 404 GLY A O 1
ATOM 2933 N N . ALA A 1 405 ? 3.924 -12.071 3.711 1.00 91.44 405 ALA A N 1
ATOM 2934 C CA . ALA A 1 405 ? 3.975 -11.445 2.392 1.00 91.44 405 ALA A CA 1
ATOM 2935 C C . ALA A 1 405 ? 4.622 -12.388 1.355 1.00 91.44 405 ALA A C 1
ATOM 2937 O O . ALA A 1 405 ? 5.692 -12.947 1.592 1.00 91.44 405 ALA A O 1
ATOM 2938 N N . ALA A 1 406 ? 3.989 -12.546 0.185 1.00 91.25 406 ALA A N 1
ATOM 2939 C CA . ALA A 1 406 ? 4.524 -13.345 -0.932 1.00 91.25 406 ALA A CA 1
ATOM 2940 C C . ALA A 1 406 ? 5.763 -12.701 -1.592 1.00 91.25 406 ALA A C 1
ATOM 2942 O O . ALA A 1 406 ? 6.542 -13.360 -2.285 1.00 91.25 406 ALA A O 1
ATOM 2943 N N . GLY A 1 407 ? 5.948 -11.403 -1.360 1.00 94.62 407 GLY A N 1
ATOM 2944 C CA . GLY A 1 407 ? 7.081 -10.618 -1.810 1.00 94.62 407 GLY A CA 1
ATOM 2945 C C . GLY A 1 407 ? 7.154 -9.278 -1.086 1.00 94.62 407 GLY A C 1
ATOM 2946 O O . GLY A 1 407 ? 6.250 -8.904 -0.338 1.00 94.62 407 GLY A O 1
ATOM 2947 N N . LEU A 1 408 ? 8.240 -8.553 -1.323 1.00 97.69 408 LEU A N 1
ATOM 2948 C CA . LEU A 1 408 ? 8.462 -7.191 -0.845 1.00 97.69 408 LEU A CA 1
ATOM 2949 C C . LEU A 1 408 ? 9.331 -6.423 -1.844 1.00 97.69 408 LEU A C 1
ATOM 2951 O O . LEU A 1 408 ? 9.967 -7.025 -2.705 1.00 97.69 408 LEU A O 1
ATOM 2955 N N . SER A 1 409 ? 9.431 -5.106 -1.714 1.00 98.69 409 SER A N 1
ATOM 2956 C CA . SER A 1 409 ? 10.324 -4.290 -2.540 1.00 98.69 409 SER A CA 1
ATOM 2957 C C . SER A 1 409 ? 11.035 -3.201 -1.748 1.00 98.69 409 SER A C 1
ATOM 2959 O O . SER A 1 409 ? 10.742 -2.977 -0.575 1.00 98.69 409 SER A O 1
ATOM 2961 N N . PHE A 1 410 ? 11.996 -2.542 -2.392 1.00 98.75 410 PHE A N 1
ATOM 2962 C CA . PHE A 1 410 ? 12.754 -1.443 -1.807 1.00 98.75 410 PHE A CA 1
ATOM 2963 C C . PHE A 1 410 ? 12.828 -0.241 -2.741 1.00 98.75 410 PHE A C 1
ATOM 2965 O O . PHE A 1 410 ? 13.021 -0.392 -3.951 1.00 98.75 410 PHE A O 1
ATOM 2972 N N . TRP A 1 411 ? 12.723 0.937 -2.135 1.00 98.00 411 TRP A N 1
ATOM 2973 C CA . TRP A 1 411 ? 13.074 2.219 -2.719 1.00 98.00 411 TRP A CA 1
ATOM 2974 C C . TRP A 1 411 ? 14.500 2.587 -2.276 1.00 98.00 411 TRP A C 1
ATOM 2976 O O . TRP A 1 411 ? 14.763 2.662 -1.072 1.00 98.00 411 TRP A O 1
ATOM 2986 N N . ASP A 1 412 ? 15.461 2.800 -3.175 1.00 97.38 412 ASP A N 1
ATOM 2987 C CA . ASP A 1 412 ? 15.452 2.588 -4.635 1.00 97.38 412 ASP A CA 1
ATOM 2988 C C . ASP A 1 412 ? 16.870 2.258 -5.143 1.00 97.38 412 ASP A C 1
ATOM 2990 O O . ASP A 1 412 ? 17.852 2.327 -4.399 1.00 97.38 412 ASP A O 1
ATOM 2994 N N . TRP A 1 413 ? 17.009 1.896 -6.418 1.00 98.50 413 TRP A N 1
ATOM 2995 C CA . TRP A 1 413 ? 18.283 1.488 -7.010 1.00 98.50 413 TRP A CA 1
ATOM 2996 C C . TRP A 1 413 ? 19.368 2.565 -6.944 1.00 98.50 413 TRP A C 1
ATOM 2998 O O . TRP A 1 413 ? 20.531 2.239 -6.691 1.00 98.50 413 TRP A O 1
ATOM 3008 N N . GLN A 1 414 ? 19.011 3.817 -7.235 1.00 97.50 414 GLN A N 1
ATOM 3009 C CA . GLN A 1 414 ? 19.935 4.944 -7.303 1.00 97.50 414 GLN A CA 1
ATOM 3010 C C . GLN A 1 414 ? 20.465 5.304 -5.910 1.00 97.50 414 GLN A C 1
ATOM 3012 O O . GLN A 1 414 ? 21.651 5.611 -5.775 1.00 97.50 414 GLN A O 1
ATOM 3017 N N . GLU A 1 415 ? 19.623 5.212 -4.877 1.00 97.12 415 GLU A N 1
ATOM 3018 C CA . GLU A 1 415 ? 19.992 5.575 -3.503 1.00 97.12 415 GLU A CA 1
ATOM 3019 C C . GLU A 1 415 ? 20.462 4.393 -2.624 1.00 97.12 415 GLU A C 1
ATOM 3021 O O . GLU A 1 415 ? 21.063 4.624 -1.572 1.00 97.12 415 GLU A O 1
ATOM 3026 N N . THR A 1 416 ? 20.268 3.128 -3.034 1.00 98.25 416 THR A N 1
ATOM 3027 C CA . THR A 1 416 ? 20.710 1.947 -2.256 1.00 98.25 416 THR A CA 1
ATOM 3028 C C . THR A 1 416 ? 22.250 1.860 -2.180 1.00 98.25 416 THR A C 1
ATOM 3030 O O . THR A 1 416 ? 22.903 1.552 -3.188 1.00 98.25 416 THR A O 1
ATOM 3033 N N . PRO A 1 417 ? 22.873 2.013 -0.991 1.00 97.12 417 PRO A N 1
ATOM 3034 C CA . PRO A 1 417 ? 24.324 1.919 -0.830 1.00 97.12 417 PRO A CA 1
ATOM 3035 C C . PRO A 1 417 ? 24.807 0.464 -0.907 1.00 97.12 417 PRO A C 1
ATOM 3037 O O . PRO A 1 417 ? 24.034 -0.475 -0.720 1.00 97.12 417 PRO A O 1
ATOM 3040 N N . THR A 1 418 ? 26.110 0.240 -1.114 1.00 96.69 418 THR A N 1
ATOM 3041 C CA . THR A 1 418 ? 26.704 -1.114 -1.191 1.00 96.69 418 THR A CA 1
ATOM 3042 C C . THR A 1 418 ? 26.340 -2.004 0.007 1.00 96.69 418 THR A C 1
ATOM 3044 O O . THR A 1 418 ? 26.010 -3.170 -0.182 1.00 96.69 418 THR A O 1
ATOM 3047 N N . SER A 1 419 ? 26.309 -1.449 1.223 1.00 96.44 419 SER A N 1
ATOM 3048 C CA . SER A 1 419 ? 25.877 -2.146 2.447 1.00 96.44 419 SER A CA 1
ATOM 3049 C C . SER A 1 419 ? 24.391 -2.528 2.459 1.00 96.44 419 SER A C 1
ATOM 3051 O O . SER A 1 419 ? 24.023 -3.518 3.094 1.00 96.44 419 SER A O 1
ATOM 3053 N N . GLY A 1 420 ? 23.546 -1.767 1.758 1.00 96.94 420 GLY A N 1
ATOM 3054 C CA . GLY A 1 420 ? 22.145 -2.094 1.505 1.00 96.94 420 GLY A CA 1
ATOM 3055 C C . GLY A 1 420 ? 22.035 -3.290 0.565 1.00 96.94 420 GLY A C 1
ATOM 3056 O O . GLY A 1 420 ? 21.422 -4.289 0.921 1.00 96.94 420 GLY A O 1
ATOM 3057 N N . TRP A 1 421 ? 22.733 -3.260 -0.575 1.00 98.06 421 TRP A N 1
ATOM 3058 C CA . TRP A 1 421 ? 22.785 -4.391 -1.513 1.00 98.06 421 TRP A CA 1
ATOM 3059 C C . TRP A 1 421 ? 23.287 -5.690 -0.863 1.00 98.06 421 TRP A C 1
ATOM 3061 O O . TRP A 1 421 ? 22.700 -6.746 -1.084 1.00 98.06 421 TRP A O 1
ATOM 3071 N N . SER A 1 422 ? 24.305 -5.624 0.002 1.00 96.69 422 SER A N 1
ATOM 3072 C CA . SER A 1 422 ? 24.749 -6.785 0.789 1.00 96.69 422 SER A CA 1
ATOM 3073 C C . SER A 1 422 ? 23.699 -7.281 1.796 1.00 96.69 422 SER A C 1
ATOM 3075 O O . SER A 1 422 ? 23.636 -8.478 2.057 1.00 96.69 422 SER A O 1
ATOM 3077 N N . ALA A 1 423 ? 22.861 -6.398 2.350 1.00 95.69 423 ALA A N 1
ATOM 3078 C CA . ALA A 1 423 ? 21.771 -6.773 3.258 1.00 95.69 423 ALA A CA 1
ATOM 3079 C C . ALA A 1 423 ? 20.564 -7.389 2.526 1.00 95.69 423 ALA A C 1
ATOM 3081 O O . ALA A 1 423 ? 19.894 -8.266 3.073 1.00 95.69 423 ALA A O 1
ATOM 3082 N N . LEU A 1 424 ? 20.315 -6.973 1.279 1.00 96.88 424 LEU A N 1
ATOM 3083 C CA . LEU A 1 424 ? 19.347 -7.606 0.376 1.00 96.88 424 LEU A CA 1
ATOM 3084 C C . LEU A 1 424 ? 19.805 -9.013 -0.042 1.00 96.88 424 LEU A C 1
ATOM 3086 O O . LEU A 1 424 ? 19.001 -9.938 -0.056 1.00 96.88 424 LEU A O 1
ATOM 3090 N N . ALA A 1 425 ? 21.104 -9.192 -0.299 1.00 95.88 425 ALA A N 1
ATOM 3091 C CA . ALA A 1 425 ? 21.708 -10.489 -0.610 1.00 95.88 425 ALA A CA 1
ATOM 3092 C C . ALA A 1 425 ? 21.780 -11.461 0.587 1.00 95.88 425 ALA A C 1
ATOM 3094 O O . ALA A 1 425 ? 22.011 -12.655 0.401 1.00 95.88 425 ALA A O 1
ATOM 3095 N N . ALA A 1 426 ? 21.634 -10.970 1.823 1.00 92.75 426 ALA A N 1
ATOM 3096 C CA . ALA A 1 426 ? 21.808 -11.791 3.017 1.00 92.75 426 ALA A CA 1
ATOM 3097 C C . ALA A 1 426 ? 20.754 -12.920 3.094 1.00 92.75 426 ALA A C 1
ATOM 3099 O O . ALA A 1 426 ? 19.580 -12.687 2.776 1.00 92.75 426 ALA A O 1
ATOM 3100 N N . PRO A 1 427 ? 21.120 -14.132 3.549 1.00 86.50 427 PRO A N 1
ATOM 3101 C CA . PRO A 1 427 ? 20.144 -15.184 3.801 1.00 86.50 427 PRO A CA 1
ATOM 3102 C C . PRO A 1 427 ? 19.217 -14.778 4.953 1.00 86.50 427 PRO A C 1
ATOM 3104 O O . PRO A 1 427 ? 19.672 -14.230 5.957 1.00 86.50 427 PRO A O 1
ATOM 3107 N N . LEU A 1 428 ? 17.924 -15.076 4.823 1.00 82.69 428 LEU A N 1
ATOM 3108 C CA . LEU A 1 428 ? 16.976 -14.935 5.926 1.00 82.69 428 LEU A CA 1
ATOM 3109 C C . LEU A 1 428 ? 17.097 -16.151 6.845 1.00 82.69 428 LEU A C 1
ATOM 3111 O O . LEU A 1 428 ? 16.963 -17.291 6.395 1.00 82.69 428 LEU A O 1
ATOM 3115 N N . ALA A 1 429 ? 17.338 -15.911 8.131 1.00 62.84 429 ALA A N 1
ATOM 3116 C CA . ALA A 1 429 ? 17.155 -16.932 9.151 1.00 62.84 429 ALA A CA 1
ATOM 3117 C C . ALA A 1 429 ? 15.667 -16.968 9.552 1.00 62.84 429 ALA A C 1
ATOM 3119 O O . ALA A 1 429 ? 15.054 -15.906 9.656 1.00 62.84 429 ALA A O 1
ATOM 3120 N N . PRO A 1 430 ? 15.066 -18.143 9.818 1.00 53.28 430 PRO A N 1
ATOM 3121 C CA . PRO A 1 430 ? 13.715 -18.203 10.367 1.00 53.28 430 PRO A CA 1
ATOM 3122 C C . PRO A 1 430 ? 13.660 -17.510 11.735 1.00 53.28 430 PRO A C 1
ATOM 3124 O O . PRO A 1 430 ? 14.187 -18.030 12.724 1.00 53.28 430 PRO A O 1
ATOM 3127 N N . LEU A 1 431 ? 13.023 -16.340 11.806 1.00 53.97 431 LEU A N 1
ATOM 3128 C CA . LEU A 1 431 ? 12.794 -15.664 13.074 1.00 53.97 431 LEU A CA 1
ATOM 3129 C C . LEU A 1 431 ? 11.644 -16.336 13.822 1.00 53.97 431 LEU A C 1
ATOM 3131 O O . LEU A 1 431 ? 10.543 -16.502 13.317 1.00 53.97 431 LEU A O 1
ATOM 3135 N N . THR A 1 432 ? 11.896 -16.714 15.071 1.00 50.56 432 THR A N 1
ATOM 3136 C CA . THR A 1 432 ? 10.894 -17.342 15.951 1.00 50.56 432 THR A CA 1
ATOM 3137 C C . THR A 1 432 ? 10.328 -16.359 16.982 1.00 50.56 432 THR A C 1
ATOM 3139 O O . THR A 1 432 ? 9.784 -16.769 18.008 1.00 50.56 432 THR A O 1
ATOM 3142 N N . SER A 1 433 ? 10.496 -15.051 16.748 1.00 53.53 433 SER A N 1
ATOM 3143 C CA . SER A 1 433 ? 10.382 -14.005 17.775 1.00 53.53 433 SER A CA 1
ATOM 3144 C C . SER A 1 433 ? 9.409 -12.867 17.460 1.00 53.53 433 SER A C 1
ATOM 3146 O O . SER A 1 433 ? 9.424 -11.862 18.172 1.00 53.53 433 SER A O 1
ATOM 3148 N N . VAL A 1 434 ? 8.560 -13.011 16.442 1.00 54.12 434 VAL A N 1
ATOM 3149 C CA . VAL A 1 434 ? 7.501 -12.046 16.110 1.00 54.12 434 VAL A CA 1
ATOM 3150 C C . VAL A 1 434 ? 6.157 -12.754 16.089 1.00 54.12 434 VAL A C 1
ATOM 3152 O O . VAL A 1 434 ? 6.038 -13.905 15.680 1.00 54.12 434 VAL A O 1
ATOM 3155 N N . THR A 1 435 ? 5.121 -12.069 16.558 1.00 65.62 435 THR A N 1
ATOM 3156 C CA . THR A 1 435 ? 3.736 -12.461 16.300 1.00 65.62 435 THR A CA 1
ATOM 3157 C C . THR A 1 435 ? 3.110 -11.325 15.502 1.00 65.62 435 THR A C 1
ATOM 3159 O O . THR A 1 435 ? 2.903 -10.257 16.082 1.00 65.62 435 THR A O 1
ATOM 3162 N N . PRO A 1 436 ? 2.838 -11.516 14.197 1.00 74.19 436 PRO A N 1
ATOM 3163 C CA . PRO A 1 436 ? 2.233 -10.494 13.356 1.00 74.19 436 PRO A CA 1
ATOM 3164 C C . PRO A 1 436 ? 0.994 -9.904 14.010 1.00 74.19 436 PRO A C 1
ATOM 3166 O O . PRO A 1 436 ? 0.161 -10.625 14.568 1.00 74.19 436 PRO A O 1
ATOM 3169 N N . ASN A 1 437 ? 0.855 -8.583 13.949 1.00 74.31 437 ASN A N 1
ATOM 3170 C CA . ASN A 1 437 ? -0.270 -7.933 14.592 1.00 74.31 437 ASN A CA 1
ATOM 3171 C C . ASN A 1 437 ? -1.585 -8.367 13.916 1.00 74.31 437 ASN A C 1
ATOM 3173 O O . ASN A 1 437 ? -1.795 -8.095 12.736 1.00 74.31 437 ASN A O 1
ATOM 3177 N N . GLY A 1 438 ? -2.472 -9.047 14.649 1.00 74.38 438 GLY A N 1
ATOM 3178 C CA . GLY A 1 438 ? -3.769 -9.548 14.165 1.00 74.38 438 GLY A CA 1
ATOM 3179 C C . GLY A 1 438 ? -4.921 -8.529 14.198 1.00 74.38 438 GLY A C 1
ATOM 3180 O O . GLY A 1 438 ? -6.029 -8.848 13.777 1.00 74.38 438 GLY A O 1
ATOM 3181 N N . GLU A 1 439 ? -4.683 -7.307 14.676 1.00 83.44 439 GLU A N 1
ATOM 3182 C CA . GLU A 1 439 ? -5.718 -6.288 14.905 1.00 83.44 439 GLU A CA 1
ATOM 3183 C C . GLU A 1 439 ? -6.158 -5.560 13.618 1.00 83.44 439 GLU A C 1
ATOM 3185 O O . GLU A 1 439 ? -5.496 -5.601 12.581 1.00 83.44 439 GLU A O 1
ATOM 3190 N N . TYR A 1 440 ? -7.285 -4.858 13.712 1.00 87.31 440 TYR A N 1
ATOM 3191 C CA . TYR A 1 440 ? -7.906 -4.041 12.662 1.00 87.31 440 TYR A CA 1
ATOM 3192 C C . TYR A 1 440 ? -8.055 -2.582 13.148 1.00 87.31 440 TYR A C 1
ATOM 3194 O O . TYR A 1 440 ? -7.895 -2.325 14.348 1.00 87.31 440 TYR A O 1
ATOM 3202 N N . PRO A 1 441 ? -8.354 -1.593 12.279 1.00 89.44 441 PRO A N 1
ATOM 3203 C CA . PRO A 1 441 ? -8.419 -0.204 12.705 1.00 89.44 441 PRO A CA 1
ATOM 3204 C C . PRO A 1 441 ? -9.722 0.046 13.475 1.00 89.44 441 PRO A C 1
ATOM 3206 O O . PRO A 1 441 ? -10.823 -0.091 12.947 1.00 89.44 441 PRO A O 1
ATOM 3209 N N . GLU A 1 442 ? -9.604 0.430 14.746 1.00 89.19 442 GLU A N 1
ATOM 3210 C CA . GLU A 1 442 ? -10.758 0.660 15.618 1.00 89.19 442 GLU A CA 1
ATOM 3211 C C . GLU A 1 442 ? -11.511 1.944 15.212 1.00 89.19 442 GLU A C 1
ATOM 3213 O O . GLU A 1 442 ? -11.049 3.067 15.464 1.00 89.19 442 GLU A O 1
ATOM 3218 N N . LEU A 1 443 ? -12.681 1.785 14.581 1.00 93.56 443 LEU A N 1
ATOM 3219 C CA . LEU A 1 443 ? -13.572 2.888 14.197 1.00 93.56 443 LEU A CA 1
ATOM 3220 C C . LEU A 1 443 ? -14.778 2.991 15.139 1.00 93.56 443 LEU A C 1
ATOM 3222 O O . LEU A 1 443 ? -15.260 1.998 15.676 1.00 93.56 443 LEU A O 1
ATOM 3226 N N . ARG A 1 444 ? -15.246 4.219 15.364 1.00 92.94 444 ARG A N 1
ATOM 3227 C CA . ARG A 1 444 ? -16.371 4.571 16.243 1.00 92.94 444 ARG A CA 1
ATOM 3228 C C . ARG A 1 444 ? -16.942 5.928 15.839 1.00 92.94 444 ARG A C 1
ATOM 3230 O O . ARG A 1 444 ? -16.299 6.651 15.075 1.00 92.94 444 ARG A O 1
ATOM 3237 N N . SER A 1 445 ? -18.065 6.301 16.451 1.00 93.56 445 SER A N 1
ATOM 3238 C CA . SER A 1 445 ? -18.673 7.631 16.316 1.00 93.56 445 SER A CA 1
ATOM 3239 C C . SER A 1 445 ? -17.648 8.773 16.415 1.00 93.56 445 SER A C 1
ATOM 3241 O O . SER A 1 445 ? -16.780 8.769 17.294 1.00 93.56 445 SER A O 1
ATOM 3243 N N . GLY A 1 446 ? -17.724 9.721 15.478 1.00 92.56 446 GLY A N 1
ATOM 3244 C CA . GLY A 1 446 ? -16.803 10.854 15.341 1.00 92.56 446 GLY A CA 1
ATOM 3245 C C . GLY A 1 446 ? -15.522 10.579 14.538 1.00 92.56 446 GLY A C 1
ATOM 3246 O O . GLY A 1 446 ? -14.728 11.499 14.337 1.00 92.56 446 GLY A O 1
ATOM 3247 N N . ARG A 1 447 ? -15.287 9.348 14.061 1.00 93.50 447 ARG A N 1
ATOM 3248 C CA . ARG A 1 447 ? -14.259 9.076 13.036 1.00 93.50 447 ARG A CA 1
ATOM 3249 C C . ARG A 1 447 ? -14.765 9.486 11.649 1.00 93.50 447 ARG A C 1
ATOM 3251 O O . ARG A 1 447 ? -15.968 9.503 11.405 1.00 93.50 447 ARG A O 1
ATOM 3258 N N . LYS A 1 448 ? -13.834 9.795 10.746 1.00 95.19 448 LYS A N 1
ATOM 3259 C CA . LYS A 1 448 ? -14.110 10.149 9.349 1.00 95.19 448 LYS A CA 1
ATOM 3260 C C . LYS A 1 448 ? -12.993 9.691 8.408 1.00 95.19 448 LYS A C 1
ATOM 3262 O O . LYS A 1 448 ? -11.896 9.402 8.895 1.00 95.19 448 LYS A O 1
ATOM 3267 N N . GLY A 1 449 ? -13.271 9.692 7.106 1.00 95.38 449 GLY A N 1
ATOM 3268 C CA . GLY A 1 449 ? -12.327 9.380 6.027 1.00 95.38 449 GLY A CA 1
ATOM 3269 C C . GLY A 1 449 ? -12.597 8.043 5.335 1.00 95.38 449 GLY A C 1
ATOM 3270 O O . GLY A 1 449 ? -13.575 7.367 5.645 1.00 95.38 449 GLY A O 1
ATOM 3271 N N . ASP A 1 450 ? -11.701 7.645 4.437 1.00 96.94 450 ASP A N 1
ATOM 3272 C CA . ASP A 1 450 ? -11.819 6.458 3.583 1.00 96.94 450 ASP A CA 1
ATOM 3273 C C . ASP A 1 450 ? -12.113 5.163 4.361 1.00 96.94 450 ASP A C 1
ATOM 3275 O O . ASP A 1 450 ? -13.051 4.441 4.042 1.00 96.94 450 ASP A O 1
ATOM 3279 N N . GLN A 1 451 ? -11.427 4.916 5.484 1.00 96.94 451 GLN A N 1
ATOM 3280 C CA . GLN A 1 451 ? -11.708 3.734 6.317 1.00 96.94 451 GLN A CA 1
ATOM 3281 C C . GLN A 1 451 ? -13.161 3.690 6.835 1.00 96.94 451 GLN A C 1
ATOM 3283 O O . GLN A 1 451 ? -13.679 2.615 7.132 1.00 96.94 451 GLN A O 1
ATOM 3288 N N . VAL A 1 452 ? -13.817 4.850 6.978 1.00 97.62 452 VAL A N 1
ATOM 3289 C CA . VAL A 1 452 ? -15.243 4.945 7.322 1.00 97.62 452 VAL A CA 1
ATOM 3290 C C . VAL A 1 452 ? -16.117 4.737 6.087 1.00 97.62 452 VAL A C 1
ATOM 3292 O O . VAL A 1 452 ? -17.112 4.033 6.214 1.00 97.62 452 VAL A O 1
ATOM 3295 N N . LEU A 1 453 ? -15.743 5.276 4.918 1.00 97.00 453 LEU A N 1
ATOM 3296 C CA . LEU A 1 453 ? -16.419 4.977 3.646 1.00 97.00 453 LEU A CA 1
ATOM 3297 C C . LEU A 1 453 ? -16.453 3.468 3.403 1.00 97.00 453 LEU A C 1
ATOM 3299 O O . LEU A 1 453 ? -17.529 2.899 3.276 1.00 97.00 453 LEU A O 1
ATOM 3303 N N . TRP A 1 454 ? -15.302 2.803 3.489 1.00 97.75 454 TRP A N 1
ATOM 3304 C CA . TRP A 1 454 ? -15.181 1.360 3.310 1.00 97.75 454 TRP A CA 1
ATOM 3305 C C . TRP A 1 454 ? -16.033 0.556 4.305 1.00 97.75 454 TRP A C 1
ATOM 3307 O O . TRP A 1 454 ? -16.721 -0.392 3.927 1.00 97.75 454 TRP A O 1
ATOM 3317 N N . LEU A 1 455 ? -16.068 0.966 5.581 1.00 98.25 455 LEU A N 1
ATOM 3318 C CA . LEU A 1 455 ? -16.979 0.371 6.565 1.00 98.25 455 LEU A CA 1
ATOM 3319 C C . LEU A 1 455 ? -18.451 0.546 6.165 1.00 98.25 455 LEU A C 1
ATOM 3321 O O . LEU A 1 455 ? -19.236 -0.385 6.334 1.00 98.25 455 LEU A O 1
ATOM 3325 N N . GLN A 1 456 ? -18.831 1.727 5.673 1.00 98.19 456 GLN A N 1
ATOM 3326 C CA . GLN A 1 456 ? -20.202 2.038 5.270 1.00 98.19 456 GLN A CA 1
ATOM 3327 C C . GLN A 1 456 ? -20.604 1.287 3.993 1.00 98.19 456 GLN A C 1
ATOM 3329 O O . GLN A 1 456 ? -21.708 0.759 3.956 1.00 98.19 456 GLN A O 1
ATOM 3334 N N . GLU A 1 457 ? -19.711 1.157 3.007 1.00 97.19 457 GLU A N 1
ATOM 3335 C CA . GLU A 1 457 ? -19.917 0.370 1.782 1.00 97.19 457 GLU A CA 1
ATOM 3336 C C . GLU A 1 457 ? -20.208 -1.104 2.103 1.00 97.19 457 GLU A C 1
ATOM 3338 O O . GLU A 1 457 ? -21.176 -1.670 1.594 1.00 97.19 457 GLU A O 1
ATOM 3343 N N . HIS A 1 458 ? -19.426 -1.724 2.995 1.00 98.12 458 HIS A N 1
ATOM 3344 C CA . HIS A 1 458 ? -19.689 -3.089 3.466 1.00 98.12 458 HIS A CA 1
ATOM 3345 C C . HIS A 1 458 ? -20.977 -3.185 4.299 1.00 98.12 458 HIS A C 1
ATOM 3347 O O . HIS A 1 458 ? -21.790 -4.082 4.083 1.00 98.12 458 HIS A O 1
ATOM 3353 N N . LEU A 1 459 ? -21.200 -2.257 5.237 1.00 98.12 459 LEU A N 1
ATOM 3354 C CA . LEU A 1 459 ? -22.384 -2.256 6.105 1.00 98.12 459 LEU A CA 1
ATOM 3355 C C . LEU A 1 459 ? -23.689 -2.042 5.314 1.00 98.12 459 LEU A C 1
ATOM 3357 O O . LEU A 1 459 ? -24.704 -2.650 5.653 1.00 98.12 459 LEU A O 1
ATOM 3361 N N . ALA A 1 460 ? -23.655 -1.267 4.226 1.00 97.00 460 ALA A N 1
ATOM 3362 C CA . ALA A 1 460 ? -24.770 -1.093 3.294 1.00 97.00 460 ALA A CA 1
ATOM 3363 C C . ALA A 1 460 ? -25.176 -2.394 2.582 1.00 97.00 460 ALA A C 1
ATOM 3365 O O . ALA A 1 460 ? -26.350 -2.572 2.258 1.00 97.00 460 ALA A O 1
ATOM 3366 N N . GLY A 1 461 ? -24.245 -3.343 2.422 1.00 95.19 461 GLY A N 1
ATOM 3367 C CA . GLY A 1 461 ? -24.530 -4.678 1.888 1.00 95.19 461 GLY A CA 1
ATOM 3368 C C . GLY A 1 461 ? -25.432 -5.532 2.791 1.00 95.19 461 GLY A C 1
ATOM 3369 O O . GLY A 1 461 ? -26.098 -6.440 2.298 1.00 95.19 461 GLY A O 1
ATOM 3370 N N . ALA A 1 462 ? -25.496 -5.230 4.095 1.00 95.81 462 ALA A N 1
ATOM 3371 C CA . ALA A 1 462 ? -26.405 -5.877 5.050 1.00 95.81 462 ALA A CA 1
ATOM 3372 C C . ALA A 1 462 ? -27.571 -4.975 5.497 1.00 95.81 462 ALA A C 1
ATOM 3374 O O . ALA A 1 462 ? -28.632 -5.478 5.863 1.00 95.81 462 ALA A O 1
ATOM 3375 N N . ILE A 1 463 ? -27.386 -3.651 5.487 1.00 96.44 463 ILE A N 1
ATOM 3376 C CA . ILE A 1 463 ? -28.374 -2.662 5.932 1.00 96.44 463 ILE A CA 1
ATOM 3377 C C . ILE A 1 463 ? -28.533 -1.605 4.828 1.00 96.44 463 ILE A C 1
ATOM 3379 O O . ILE A 1 463 ? -27.797 -0.622 4.829 1.00 96.44 463 ILE A O 1
ATOM 3383 N N . PRO A 1 464 ? -29.504 -1.749 3.905 1.00 93.38 464 PRO A N 1
ATOM 3384 C CA . PRO A 1 464 ? -29.664 -0.837 2.763 1.00 93.38 464 PRO A CA 1
ATOM 3385 C C . PRO A 1 464 ? -29.953 0.632 3.117 1.00 93.38 464 PRO A C 1
A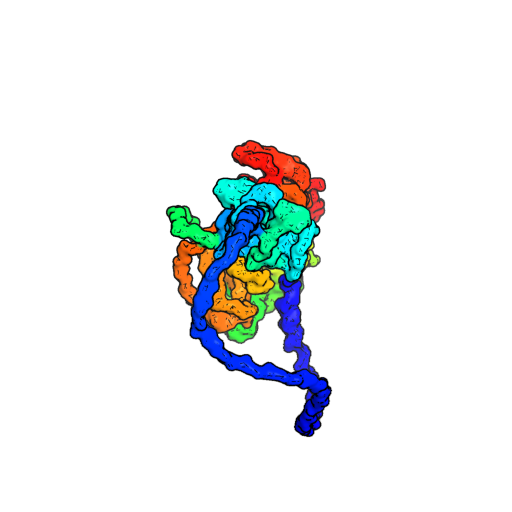TOM 3387 O O . PRO A 1 464 ? -29.842 1.498 2.258 1.00 93.38 464 PRO A O 1
ATOM 3390 N N . SER A 1 465 ? -30.321 0.929 4.369 1.00 91.56 465 SER A N 1
ATOM 3391 C CA . SER A 1 465 ? -30.449 2.292 4.910 1.00 91.56 465 SER A CA 1
ATOM 3392 C C . SER A 1 465 ? -29.144 2.845 5.507 1.00 91.56 465 SER A C 1
ATOM 3394 O O . SER A 1 465 ? -29.159 3.855 6.213 1.00 91.56 465 SER A O 1
ATOM 3396 N N . GLN A 1 466 ? -28.007 2.181 5.293 1.00 96.62 466 GLN A N 1
ATOM 3397 C CA . GLN A 1 466 ? -26.698 2.720 5.636 1.00 96.62 466 GLN A CA 1
ATOM 3398 C C . GLN A 1 466 ? -26.233 3.692 4.553 1.00 96.62 466 GLN A C 1
ATOM 3400 O O . GLN A 1 466 ? -25.788 3.298 3.480 1.00 96.62 466 GLN A O 1
ATOM 3405 N N . GLU A 1 467 ? -26.274 4.971 4.895 1.00 94.12 467 GLU A N 1
ATOM 3406 C CA . GLU A 1 467 ? -25.668 6.044 4.117 1.00 94.12 467 GLU A CA 1
ATOM 3407 C C . GLU A 1 467 ? -24.145 5.874 4.041 1.00 94.12 467 GLU A C 1
ATOM 3409 O O . GLU A 1 467 ? -23.479 5.574 5.039 1.00 94.12 467 GLU A O 1
ATOM 3414 N N . ILE A 1 468 ? -23.572 6.119 2.869 1.00 95.31 468 ILE A N 1
ATOM 3415 C CA . ILE A 1 468 ? -22.124 6.154 2.680 1.00 95.31 468 ILE A CA 1
ATOM 3416 C C . ILE A 1 468 ? -21.773 7.638 2.616 1.00 95.31 468 ILE A C 1
ATOM 3418 O O . ILE A 1 468 ? -22.181 8.322 1.691 1.00 95.31 468 ILE A O 1
ATOM 3422 N N . THR A 1 469 ? -21.097 8.162 3.639 1.00 94.06 469 THR A N 1
ATOM 3423 C CA . THR A 1 469 ? -20.818 9.609 3.800 1.00 94.06 469 THR A CA 1
ATOM 3424 C C . THR A 1 469 ? -19.382 9.902 4.223 1.00 94.06 469 THR A C 1
ATOM 3426 O O . THR A 1 469 ? -18.978 11.061 4.322 1.00 94.06 469 THR A O 1
ATOM 3429 N N . GLY A 1 470 ? -18.618 8.865 4.573 1.00 94.19 470 GLY A N 1
ATOM 3430 C CA . GLY A 1 470 ? -17.284 8.977 5.152 1.00 94.19 470 GLY A CA 1
ATOM 3431 C C . GLY A 1 470 ? -17.270 9.565 6.559 1.00 94.19 470 GLY A C 1
ATOM 3432 O O . GLY A 1 470 ? -16.192 9.817 7.092 1.00 94.19 470 GLY A O 1
ATOM 3433 N N . ASN A 1 471 ? -18.437 9.769 7.180 1.00 96.25 471 ASN A N 1
ATOM 3434 C CA . ASN A 1 471 ? -18.588 10.291 8.533 1.00 96.25 471 ASN A CA 1
ATOM 3435 C C . ASN A 1 471 ? -19.276 9.252 9.422 1.00 96.25 471 ASN A C 1
ATOM 3437 O O . ASN A 1 471 ? -20.421 8.869 9.191 1.00 96.25 471 ASN A O 1
ATOM 3441 N N . PHE A 1 472 ? -18.602 8.821 10.490 1.00 97.12 472 PHE A N 1
ATOM 3442 C CA . PHE A 1 472 ? -19.151 7.845 11.426 1.00 97.12 472 PHE A CA 1
ATOM 3443 C C . PHE A 1 472 ? -20.102 8.574 12.387 1.00 97.12 472 PHE A C 1
ATOM 3445 O O . PHE A 1 472 ? -19.723 8.967 13.492 1.00 97.12 472 PHE A O 1
ATOM 3452 N N . GLY A 1 473 ? -21.332 8.808 11.927 1.00 96.31 473 GLY A N 1
ATOM 3453 C CA . GLY A 1 473 ? -22.403 9.457 12.684 1.00 96.31 473 GLY A CA 1
ATOM 3454 C C . GLY A 1 473 ? -23.210 8.503 13.573 1.00 96.31 473 GLY A C 1
ATOM 3455 O O . GLY A 1 473 ? -22.921 7.308 13.677 1.00 96.31 473 GLY A O 1
ATOM 3456 N N . SER A 1 474 ? -24.271 9.032 14.190 1.00 96.50 474 SER A N 1
ATOM 3457 C CA . SER A 1 474 ? -25.233 8.265 14.998 1.00 96.50 474 SER A CA 1
ATOM 3458 C C . SER A 1 474 ? -25.920 7.152 14.204 1.00 96.50 474 SER A C 1
ATOM 3460 O O . SER A 1 474 ? -26.014 6.039 14.712 1.00 96.50 474 SER A O 1
ATOM 3462 N N . GLN A 1 475 ? -26.325 7.413 12.955 1.00 96.44 475 GLN A N 1
ATOM 3463 C CA . GLN A 1 475 ? -26.951 6.407 12.090 1.00 96.44 475 GLN A CA 1
ATOM 3464 C C . GLN A 1 475 ? -26.009 5.227 11.820 1.00 96.44 475 GLN A C 1
ATOM 3466 O O . GLN A 1 475 ? -26.400 4.075 11.977 1.00 96.44 475 GLN A O 1
ATOM 3471 N N . THR A 1 476 ? -24.734 5.507 11.523 1.00 98.25 476 THR A N 1
ATOM 3472 C CA . THR A 1 476 ? -23.713 4.462 11.318 1.00 98.25 476 THR A CA 1
ATOM 3473 C C . THR A 1 476 ? -23.467 3.664 12.602 1.00 98.25 476 THR A C 1
ATOM 3475 O O . THR A 1 476 ? -23.331 2.447 12.553 1.00 98.25 476 THR A O 1
ATOM 3478 N N . ALA A 1 477 ? -23.467 4.315 13.771 1.00 98.06 477 ALA A N 1
ATOM 3479 C CA . ALA A 1 477 ? -23.346 3.619 15.052 1.00 98.06 477 ALA A CA 1
ATOM 3480 C C . ALA A 1 477 ? -24.549 2.703 15.345 1.00 98.06 477 ALA A C 1
ATOM 3482 O O . ALA A 1 477 ? -24.346 1.567 15.768 1.00 98.06 477 ALA A O 1
ATOM 3483 N N . ALA A 1 478 ? -25.777 3.168 15.093 1.00 98.12 478 ALA A N 1
ATOM 3484 C CA . ALA A 1 478 ? -27.001 2.392 15.293 1.00 98.12 478 ALA A CA 1
ATOM 3485 C C . ALA A 1 478 ? -27.092 1.202 14.321 1.00 98.12 478 ALA A C 1
ATOM 3487 O O . ALA A 1 478 ? -27.324 0.070 14.748 1.00 98.12 478 ALA A O 1
ATOM 3488 N N . ASN A 1 479 ? -26.816 1.430 13.035 1.00 98.44 479 ASN A N 1
ATOM 3489 C CA . ASN A 1 479 ? -26.746 0.378 12.022 1.00 98.44 479 ASN A CA 1
ATOM 3490 C C . ASN A 1 479 ? -25.661 -0.653 12.370 1.00 98.44 479 ASN A C 1
ATOM 3492 O O . ASN A 1 479 ? -25.917 -1.853 12.316 1.00 98.44 479 ASN A O 1
ATOM 3496 N N . LEU A 1 480 ? -24.476 -0.221 12.821 1.00 98.44 480 LEU A N 1
ATOM 3497 C CA . LEU A 1 480 ? -23.420 -1.151 13.226 1.00 98.44 480 LEU A CA 1
ATOM 3498 C C . LEU A 1 480 ? -23.803 -1.970 14.473 1.00 98.44 480 LEU A C 1
ATOM 3500 O O . LEU A 1 480 ? -23.443 -3.140 14.553 1.00 98.44 480 LEU A O 1
ATOM 3504 N N . GLN A 1 481 ? -24.561 -1.406 15.420 1.00 98.50 481 GLN A N 1
ATOM 3505 C CA . GLN A 1 481 ? -25.114 -2.154 16.561 1.00 98.50 481 GLN A CA 1
ATOM 3506 C C . GLN A 1 481 ? -26.163 -3.187 16.125 1.00 98.50 481 GLN A C 1
ATOM 3508 O O . GLN A 1 481 ? -26.157 -4.312 16.631 1.00 98.50 481 GLN A O 1
ATOM 3513 N N . ALA A 1 482 ? -27.031 -2.841 15.170 1.00 98.31 482 ALA A N 1
ATOM 3514 C CA . ALA A 1 482 ? -28.002 -3.768 14.592 1.00 98.31 482 ALA A CA 1
ATOM 3515 C C . ALA A 1 482 ? -27.300 -4.917 13.846 1.00 98.31 482 ALA A C 1
ATOM 3517 O O . ALA A 1 482 ? -27.595 -6.083 14.102 1.00 98.31 482 ALA A O 1
ATOM 3518 N N . PHE A 1 483 ? -26.300 -4.598 13.017 1.00 98.44 483 PHE A N 1
ATOM 3519 C CA . PHE A 1 483 ? -25.439 -5.571 12.343 1.00 98.44 483 PHE A CA 1
ATOM 3520 C C . PHE A 1 483 ? -24.719 -6.490 13.340 1.00 98.44 483 PHE A C 1
ATOM 3522 O O . PHE A 1 483 ? -24.803 -7.710 13.232 1.00 98.44 483 PHE A O 1
ATOM 3529 N N . GLN A 1 484 ? -24.073 -5.923 14.366 1.00 98.50 484 GLN A N 1
ATOM 3530 C CA . GLN A 1 484 ? -23.424 -6.700 15.425 1.00 98.50 484 GLN A CA 1
ATOM 3531 C C . GLN A 1 484 ? -24.413 -7.663 16.098 1.00 98.50 484 GLN A C 1
ATOM 3533 O O . GLN A 1 484 ? -24.107 -8.845 16.221 1.00 98.50 484 GLN A O 1
ATOM 3538 N N . THR A 1 485 ? -25.618 -7.194 16.437 1.00 98.00 485 THR A N 1
ATOM 3539 C CA . THR A 1 485 ? -26.681 -8.032 17.019 1.00 98.00 485 THR A CA 1
ATOM 3540 C C . THR A 1 485 ? -27.074 -9.185 16.089 1.00 98.00 485 THR A C 1
ATOM 3542 O O . THR A 1 485 ? -27.118 -10.332 16.528 1.00 98.00 485 THR A O 1
ATOM 3545 N N . ALA A 1 486 ? -27.305 -8.905 14.801 1.00 97.50 486 ALA A N 1
ATOM 3546 C CA . ALA A 1 486 ? -27.681 -9.910 13.804 1.00 97.50 486 ALA A CA 1
ATOM 3547 C C . ALA A 1 486 ? -26.588 -10.972 13.571 1.00 97.50 486 ALA A C 1
ATOM 3549 O O . ALA A 1 486 ? -26.902 -12.127 13.295 1.00 97.50 486 ALA A O 1
ATOM 3550 N N . HIS A 1 487 ? -25.315 -10.603 13.738 1.00 96.62 487 HIS A N 1
ATOM 3551 C CA . HIS A 1 487 ? -24.158 -11.493 13.588 1.00 96.62 487 HIS A CA 1
ATOM 3552 C C . HIS A 1 487 ? -23.656 -12.096 14.918 1.00 96.62 487 HIS A C 1
ATOM 3554 O O . HIS A 1 487 ? -22.566 -12.667 14.964 1.00 96.62 487 HIS A O 1
ATOM 3560 N N . GLY A 1 488 ? -24.421 -11.987 16.013 1.00 96.06 488 GLY A N 1
ATOM 3561 C CA . GLY A 1 488 ? -24.064 -12.571 17.316 1.00 96.06 488 GLY A CA 1
ATOM 3562 C C . GLY A 1 488 ? -22.868 -11.906 18.016 1.00 96.06 488 GLY A C 1
ATOM 3563 O O . GLY A 1 488 ? -22.271 -12.489 18.922 1.00 96.06 488 GLY A O 1
ATOM 3564 N N . LEU A 1 489 ? -22.503 -10.691 17.603 1.00 95.56 489 LEU A N 1
ATOM 3565 C CA . LEU A 1 489 ? -21.424 -9.888 18.174 1.00 95.56 489 LEU A CA 1
ATOM 3566 C C . LEU A 1 489 ? -21.963 -8.918 19.245 1.00 95.56 489 LEU A C 1
ATOM 3568 O O . LEU A 1 489 ? -23.107 -8.470 19.156 1.00 95.56 489 LEU A O 1
ATOM 3572 N N . PRO A 1 490 ? -21.145 -8.502 20.232 1.00 94.44 490 PRO A N 1
ATOM 3573 C CA . PRO A 1 490 ? -21.539 -7.465 21.183 1.00 94.44 490 PRO A CA 1
ATOM 3574 C C . PRO A 1 490 ? -21.900 -6.142 20.470 1.00 94.44 490 PRO A C 1
ATOM 3576 O O . PRO A 1 490 ? -21.034 -5.588 19.780 1.00 94.44 490 PRO A O 1
ATOM 3579 N N . PRO A 1 491 ? -23.122 -5.594 20.652 1.00 96.12 491 PRO A N 1
ATOM 3580 C CA . PRO A 1 491 ? -23.599 -4.396 19.956 1.00 96.12 491 PRO A CA 1
ATOM 3581 C C . PRO A 1 491 ? -23.003 -3.123 20.569 1.00 96.12 491 PRO A C 1
ATOM 3583 O O . PRO A 1 491 ? -23.646 -2.359 21.284 1.00 96.12 491 PRO A O 1
ATOM 3586 N N . THR A 1 492 ? -21.718 -2.913 20.313 1.00 95.81 492 THR A N 1
ATOM 3587 C CA . THR A 1 492 ? -20.929 -1.797 20.847 1.00 95.81 492 THR A CA 1
ATOM 3588 C C . THR A 1 492 ? -21.030 -0.531 19.999 1.00 95.81 492 THR A C 1
ATOM 3590 O O . THR A 1 492 ? -20.781 0.558 20.510 1.00 95.81 492 THR A O 1
ATOM 3593 N N . GLY A 1 493 ? -21.362 -0.646 18.708 1.00 94.38 493 GLY A N 1
ATOM 3594 C CA . GLY A 1 493 ? -21.241 0.460 17.749 1.00 94.38 493 GLY A CA 1
ATOM 3595 C C . GLY A 1 493 ? -19.783 0.838 17.450 1.00 94.38 493 GLY A C 1
ATOM 3596 O O . GLY A 1 493 ? -19.509 1.943 16.982 1.00 94.38 493 GLY A O 1
ATOM 3597 N N . VAL A 1 494 ? -18.842 -0.066 17.747 1.00 95.12 494 VAL A N 1
ATOM 3598 C CA . VAL A 1 494 ? -17.403 0.077 17.492 1.00 95.12 494 VAL A CA 1
ATOM 3599 C C . VAL A 1 494 ? -16.954 -1.032 16.544 1.00 95.12 494 VAL A C 1
ATOM 3601 O O . VAL A 1 494 ? -17.242 -2.205 16.779 1.00 95.12 494 VAL A O 1
ATOM 3604 N N . ALA A 1 495 ? -16.208 -0.671 15.502 1.00 93.44 495 ALA A N 1
ATOM 3605 C CA . ALA A 1 495 ? -15.614 -1.609 14.558 1.00 93.44 495 ALA A CA 1
ATOM 3606 C C . ALA A 1 495 ? -14.386 -2.293 15.184 1.00 93.44 495 ALA A C 1
ATOM 3608 O O . ALA A 1 495 ? -13.248 -1.845 15.037 1.00 93.44 495 ALA A O 1
ATOM 3609 N N . SER A 1 496 ? -14.641 -3.354 15.949 1.00 89.25 496 SER A N 1
ATOM 3610 C CA . SER A 1 496 ? -13.621 -4.258 16.497 1.00 89.25 496 SER A CA 1
ATOM 3611 C C . SER A 1 496 ? -13.096 -5.232 15.426 1.00 89.25 496 SER A C 1
ATOM 3613 O O . SER A 1 496 ? -13.747 -5.377 14.390 1.00 89.25 496 SER A O 1
ATOM 3615 N N . PRO A 1 497 ? -11.994 -5.974 15.662 1.00 88.88 497 PRO A N 1
ATOM 3616 C CA . PRO A 1 497 ? -11.525 -7.028 14.753 1.00 88.88 497 PRO A CA 1
ATOM 3617 C C . PRO A 1 497 ? -12.614 -8.018 14.330 1.00 88.88 497 PRO A C 1
ATOM 3619 O O . PRO A 1 497 ? -12.771 -8.278 13.147 1.00 88.88 497 PRO A O 1
ATOM 3622 N N . ALA A 1 498 ? -13.431 -8.503 15.272 1.00 89.06 498 ALA A N 1
ATOM 3623 C CA . ALA A 1 498 ? -14.539 -9.409 14.962 1.00 89.06 498 ALA A CA 1
ATOM 3624 C C . ALA A 1 498 ? -15.629 -8.739 14.103 1.00 89.06 498 ALA A C 1
ATOM 3626 O O . ALA A 1 498 ? -16.216 -9.380 13.236 1.00 89.06 498 ALA A O 1
ATOM 3627 N N . THR A 1 499 ? -15.866 -7.439 14.314 1.00 95.69 499 THR A N 1
ATOM 3628 C CA . THR A 1 499 ? -16.810 -6.656 13.502 1.00 95.69 499 THR A CA 1
ATOM 3629 C C . THR A 1 499 ? -16.294 -6.498 12.074 1.00 95.69 499 THR A C 1
ATOM 3631 O O 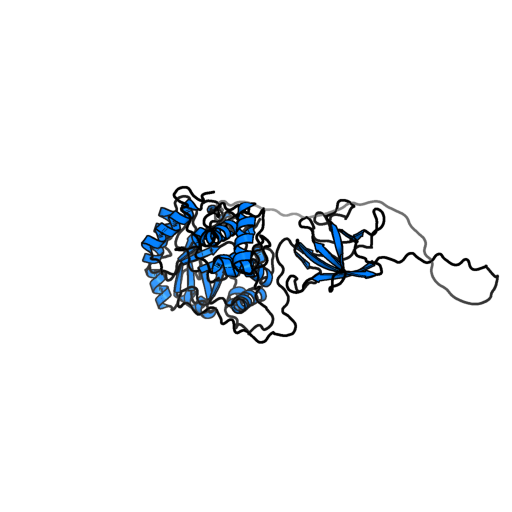. THR A 1 499 ? -17.050 -6.703 11.133 1.00 95.69 499 THR A O 1
ATOM 3634 N N . TRP A 1 500 ? -15.003 -6.194 11.907 1.00 95.88 500 TRP A N 1
ATOM 3635 C CA . TRP A 1 500 ? -14.358 -6.121 10.597 1.00 95.88 500 TRP A CA 1
ATOM 3636 C C . TRP A 1 500 ? -14.375 -7.464 9.870 1.00 95.88 500 TRP A C 1
ATOM 3638 O O . TRP A 1 500 ? -14.784 -7.501 8.718 1.00 95.88 500 TRP A O 1
ATOM 3648 N N . THR A 1 501 ? -14.034 -8.570 10.537 1.00 94.31 501 THR A N 1
ATOM 3649 C CA . THR A 1 501 ? -14.119 -9.913 9.937 1.00 94.31 501 THR A CA 1
ATOM 3650 C C . THR A 1 501 ? -15.527 -10.223 9.416 1.00 94.31 501 THR A C 1
ATOM 3652 O O . THR A 1 501 ? -15.661 -10.792 8.337 1.00 94.31 501 THR A O 1
ATOM 3655 N N . ALA A 1 502 ? -16.577 -9.824 10.143 1.00 96.50 502 ALA A N 1
ATOM 3656 C CA . ALA A 1 502 ? -17.959 -10.002 9.697 1.00 96.50 502 ALA A CA 1
ATOM 3657 C C . ALA A 1 502 ? -18.347 -9.059 8.539 1.00 96.50 502 ALA A C 1
ATOM 3659 O O . ALA A 1 502 ? -19.017 -9.494 7.608 1.00 96.50 502 ALA A O 1
ATOM 3660 N N . LEU A 1 503 ? -17.919 -7.789 8.569 1.00 97.44 503 LEU A N 1
ATOM 3661 C CA . LEU A 1 503 ? -18.189 -6.812 7.503 1.00 97.44 503 LEU A CA 1
ATOM 3662 C C . LEU A 1 503 ? -17.499 -7.185 6.184 1.00 97.44 503 LEU A C 1
ATOM 3664 O O . LEU A 1 503 ? -18.129 -7.145 5.133 1.00 97.44 503 LEU A O 1
ATOM 3668 N N . LEU A 1 504 ? -16.227 -7.587 6.235 1.00 96.00 504 LEU A N 1
ATOM 3669 C CA . LEU A 1 504 ? -15.424 -7.926 5.052 1.00 96.00 504 LEU A CA 1
ATOM 3670 C C . LEU A 1 504 ? -15.854 -9.242 4.378 1.00 96.00 504 LEU A C 1
ATOM 3672 O O . LEU A 1 504 ? -15.412 -9.530 3.269 1.00 96.00 504 LEU A O 1
ATOM 3676 N N . ALA A 1 505 ? -16.726 -10.025 5.022 1.00 95.75 505 ALA A N 1
ATOM 3677 C CA . ALA A 1 505 ? -17.399 -11.167 4.404 1.00 95.75 505 ALA A CA 1
ATOM 3678 C C . ALA A 1 505 ? -18.592 -10.755 3.513 1.00 95.75 505 ALA A C 1
ATOM 3680 O O . ALA A 1 505 ? -19.083 -11.572 2.735 1.00 95.75 505 ALA A O 1
ATOM 3681 N N . LEU A 1 506 ? -19.060 -9.505 3.613 1.00 94.75 506 LEU A N 1
ATOM 3682 C CA . LEU A 1 506 ? -20.057 -8.920 2.716 1.00 94.75 506 LEU A CA 1
ATOM 3683 C C . LEU A 1 506 ? -19.374 -8.346 1.471 1.00 94.75 506 LEU A C 1
ATOM 3685 O O . LEU A 1 506 ? -18.254 -7.843 1.549 1.00 94.75 506 LEU A O 1
ATOM 3689 N N . ALA A 1 507 ? -20.075 -8.332 0.338 1.00 93.75 507 ALA A N 1
ATOM 3690 C CA . ALA A 1 507 ? -19.660 -7.512 -0.795 1.00 93.75 507 ALA A CA 1
ATOM 3691 C C . ALA A 1 507 ? -19.907 -6.019 -0.475 1.00 93.75 507 ALA A C 1
ATOM 3693 O O . ALA A 1 507 ? -20.998 -5.693 0.001 1.00 93.75 507 ALA A O 1
ATOM 3694 N N . PRO A 1 508 ? -18.944 -5.114 -0.731 1.00 95.38 508 PRO A N 1
ATOM 3695 C CA . PRO A 1 508 ? -19.159 -3.680 -0.567 1.00 95.38 508 PRO A CA 1
ATOM 3696 C C . PRO A 1 508 ? -20.133 -3.157 -1.632 1.00 95.38 508 PRO A C 1
ATOM 3698 O O . PRO A 1 508 ? -20.072 -3.553 -2.800 1.00 95.38 508 PRO A O 1
ATOM 3701 N N . VAL A 1 509 ? -21.028 -2.250 -1.239 1.00 94.38 509 VAL A N 1
ATOM 3702 C CA . VAL A 1 509 ? -21.929 -1.553 -2.165 1.00 94.38 509 VAL A CA 1
ATOM 3703 C C . VAL A 1 509 ? -21.141 -0.500 -2.940 1.00 94.38 509 VAL A C 1
ATOM 3705 O O . VAL A 1 509 ? -20.594 0.432 -2.358 1.00 94.38 509 VAL A O 1
ATOM 3708 N N . ALA A 1 510 ? -21.098 -0.638 -4.265 1.00 87.69 510 ALA A N 1
ATOM 3709 C CA . ALA A 1 510 ? -20.338 0.257 -5.129 1.00 87.69 510 ALA A CA 1
ATOM 3710 C C . ALA A 1 510 ? -20.919 1.684 -5.154 1.00 87.69 510 ALA A C 1
ATOM 3712 O O . ALA A 1 510 ? -22.088 1.888 -5.487 1.00 87.69 510 ALA A O 1
ATOM 3713 N N . VAL A 1 511 ? -20.071 2.679 -4.881 1.00 90.06 511 VAL A N 1
ATOM 3714 C CA . VAL A 1 511 ? -20.404 4.108 -4.983 1.00 90.06 511 VAL A CA 1
ATOM 3715 C C . VAL A 1 511 ? -20.091 4.638 -6.389 1.00 90.06 511 VAL A C 1
ATOM 3717 O O . VAL A 1 511 ? -19.030 4.368 -6.961 1.00 90.06 511 VAL A O 1
ATOM 3720 N N . ASN A 1 512 ? -21.004 5.435 -6.951 1.00 89.56 512 ASN A N 1
ATOM 3721 C CA . ASN A 1 512 ? -20.776 6.157 -8.204 1.00 89.56 512 ASN A CA 1
ATOM 3722 C C . ASN A 1 512 ? -20.134 7.529 -7.931 1.00 89.56 512 ASN A C 1
ATOM 3724 O O . ASN A 1 512 ? -20.810 8.560 -7.878 1.00 89.56 512 ASN A O 1
ATOM 3728 N N . TRP A 1 513 ? -18.814 7.518 -7.764 1.00 89.81 513 TRP A N 1
ATOM 3729 C CA . TRP A 1 513 ? -17.982 8.691 -7.510 1.00 89.81 513 TRP A CA 1
ATOM 3730 C C . TRP A 1 513 ? -17.977 9.709 -8.655 1.00 89.81 513 TRP A C 1
ATOM 3732 O O . TRP A 1 513 ? -17.835 10.896 -8.386 1.00 89.81 513 TRP A O 1
ATOM 3742 N N . THR A 1 514 ? -18.144 9.280 -9.912 1.00 86.50 514 THR A N 1
ATOM 3743 C CA . THR A 1 514 ? -18.190 10.186 -11.079 1.00 86.50 514 THR A CA 1
ATOM 3744 C C . THR A 1 514 ? -19.567 10.800 -11.344 1.00 86.50 514 THR A C 1
ATOM 3746 O O . THR A 1 514 ? -19.666 11.750 -12.118 1.00 86.50 514 THR A O 1
ATOM 3749 N N . GLY A 1 515 ? -20.621 10.266 -10.721 1.00 81.44 515 GLY A N 1
ATOM 3750 C CA . GLY A 1 515 ? -21.982 10.797 -10.775 1.00 81.44 515 GLY A CA 1
ATOM 3751 C C . GLY A 1 515 ? -22.262 11.797 -9.651 1.00 81.44 515 GLY A C 1
ATOM 3752 O O . GLY A 1 515 ? -21.781 12.925 -9.669 1.00 81.44 515 GLY A O 1
ATOM 3753 N N . GLY A 1 516 ? -23.085 11.383 -8.683 1.00 69.12 516 GLY A N 1
ATOM 3754 C CA . GLY A 1 516 ? -23.437 12.194 -7.510 1.00 69.12 516 GLY A CA 1
ATOM 3755 C C . GLY A 1 516 ? -22.492 12.035 -6.314 1.00 69.12 516 GLY A C 1
ATOM 3756 O O . GLY A 1 516 ? -22.626 12.776 -5.346 1.00 69.12 516 GLY A O 1
ATOM 3757 N N . GLY A 1 517 ? -21.552 11.084 -6.362 1.00 70.19 517 GLY A N 1
ATOM 3758 C CA . GLY A 1 517 ? -20.726 10.731 -5.211 1.00 70.19 517 GLY A CA 1
ATOM 3759 C C . GLY A 1 517 ? -21.477 9.889 -4.168 1.00 70.19 517 GLY A C 1
ATOM 3760 O O . GLY A 1 517 ? -22.455 9.214 -4.502 1.00 70.19 517 GLY A O 1
ATOM 3761 N N . PRO A 1 518 ? -21.010 9.891 -2.907 1.00 67.88 518 PRO A N 1
ATOM 3762 C CA . PRO A 1 518 ? -21.691 9.229 -1.800 1.00 67.88 518 PRO A CA 1
ATOM 3763 C C . PRO A 1 518 ? -23.056 9.872 -1.528 1.00 67.88 518 PRO A C 1
ATOM 3765 O O . PRO A 1 518 ? -23.148 11.092 -1.399 1.00 67.88 518 PRO A O 1
ATOM 3768 N N . SER A 1 519 ? -24.106 9.059 -1.406 1.00 53.47 519 SER A N 1
ATOM 3769 C CA . SER A 1 519 ? -25.447 9.523 -1.041 1.00 53.47 519 SER A CA 1
ATOM 3770 C C . SER A 1 519 ? -25.751 9.252 0.436 1.00 53.47 519 SER A C 1
ATOM 3772 O O . SER A 1 519 ? -25.762 8.091 0.862 1.00 53.47 519 SER A O 1
ATOM 3774 N N . GLY A 1 520 ? -26.047 10.328 1.168 1.00 48.28 520 GLY A N 1
ATOM 3775 C CA . GLY A 1 520 ? -26.506 10.356 2.559 1.00 48.28 520 GLY A CA 1
ATOM 3776 C C . GLY A 1 520 ? -26.851 11.774 2.984 1.00 48.28 520 GLY A C 1
ATOM 3777 O O . GLY A 1 520 ? -25.892 12.569 3.103 1.00 48.28 520 GLY A O 1
#

=== Feature glossary ===
Key to the feature types in this record:

pLDDT. pLDDT is the predicted lDDT-Cα score: AlphaFold's confidence that the local environment of each residue (all inter-atomic distances within 15 Å) is correctly placed. It is a per-residue number between 0 and 100, with higher meaning more reliable.

Radius of gyration, Cα contacts, bounding box. The geometric summary reports three shape descriptors. Rg (radius of gyration) measures how spread out the Cα atoms are about their centre of mass; compact globular proteins have small Rg, elongated or unfolded ones large. Cα contacts (<8 Å, |i−j|>4) count long-range residue pairs in spatial proximity — high for tightly packed folds, near zero for rods or random coil. The bounding-box extents give the protein's footprint along x, y, z in Å.

Backbone torsions (φ/ψ). Backbone dihedral angles. Every residue except chain termini has a φ (preceding-C → N → Cα → C) and a ψ (N → Cα → C → next-N). They are reported in degrees following the IUPAC sign convention. Secondary structure is essentially a statement about which (φ, ψ) basin each residue occupies.

Contact-map, Ramachandran, and PAE plots. Plot images: a contact map (which residues are close in 3D, as an N×N binary image), a Ramachandran scatter (backbone torsion angles, revealing secondary-structure composition at a glance), and — for AlphaFold structures — a PAE heatmap (pairwise prediction confidence).

Predicted aligned error. Predicted Aligned Error (PAE) is an AlphaFold confidence matrix: entry (i, j) is the expected error in the position of residue j, in ångströms, when the prediction is superimposed on the true structure at residue i. Low PAE within a block of residues means that block is internally rigid and well-predicted; high PAE between two blocks means their relative placement is uncertain even if each block individually is confident.

Secondary structure (3-state, P-SEA). Three-state secondary structure (P-SEA) collapses the eight DSSP classes into helix (a), strand (b), and coil (c). P-SEA assigns these from Cα geometry alone — distances and angles — without requiring backbone oxygens, so it works on any Cα trace.

Solvent-accessible surface area. Solvent-accessible surface area (SASA) is the area in Å² traced out by the centre of a 1.4 Å probe sphere (a water molecule) rolled over the protein's van der Waals surface (Shrake–Rupley / Lee–Richards construction). Buried residues have near-zero SASA; fully exposed residues can exceed 200 Å². The total SASA scales roughly with the number of surface residues.

Foldseek 3Di. The Foldseek 3Di string encodes local tertiary geometry as a 20-letter alphabet — one character per residue — derived from the relative positions of nearby Cα atoms. Unlike the amino-acid sequence, 3Di is a direct function of the 3D structure, so two proteins with the same fold have similar 3Di strings even at low sequence identity.

B-factor. For experimental (PDB) structures, the B-factor (temperature factor) quantifies the positional spread of each atom in the crystal — a combination of thermal vibration and static disorder — in units of Å². High B-factors mark flexible loops or poorly resolved regions; low B-factors mark the rigid, well-ordered core.

mmCIF coordinates. The mmCIF block holds the 3D Cartesian coordinates of each backbone atom (N, Cα, C, O) in ångströms. mmCIF is the PDB's canonical archive format — a tagged-loop text representation of the atomic model.

InterPro / GO / CATH / organism. Functional annotations link the protein to curated databases. InterPro entries identify conserved domains and families by matching the sequence against member-database signatures (Pfam, PROSITE, CDD, …). Gene Ontology (GO) terms describe molecular function, biological process, and cellular component in a controlled vocabulary. CATH places the structure in a hierarchical fold classification (Class/Architecture/Topology/Homologous-superfamily). The organism is the source species.

Rendered structure images. Structure images are PyMOL renders from six orthogonal camera directions. Cartoon representation draws helices as coils and strands as arrows; sticks shows the backbone as bonds; surface shows the solvent-excluded envelope. Rainbow coloring maps sequence position to hue (blue→red, N→C); chain coloring assigns a distinct color per polypeptide.

Sequence. This is the polypeptide sequence — one letter per residue, N-terminus first. Length ranges from a few dozen residues for small domains to over a thousand for large multi-domain proteins.

Secondary structure (8-state, DSSP). The SS8 string is DSSP's per-residue secondary-structure call. α-helix (H) means an i→i+4 H-bond ladder; β-strand (E) means the residue participates in a β-sheet; 3₁₀ (G) and π (I) are tighter and wider helices; T/S are turns/bends; '-' is loop.

Nearest PDB structures. Structural nearest neighbors (via Foldseek easy-search vs the PDB). Reported per hit: target PDB id, E-value, and alignment TM-score. A TM-score above ~0.5 is the conventional threshold for 'same fold'.